Protein AF-A0A7S1XWN9-F1 (afdb_monomer_lite)

Organism: NCBI:txid124430

pLDDT: mean 80.8, std 21.42, range [23.19, 98.5]

InterPro domains:
  IPR001313 Pumilio RNA-binding repeat [PF22493] (2-425)
  IPR011989 Armadillo-like helical [G3DSA:1.25.10.10] (1-283)
  IPR016024 Armadillo-type fold [SSF48371] (1-227)
  IPR040000 Nucleolar protein 9 [PTHR13102] (3-510)

Foldseek 3Di:
DVCVVVLQLDPPSLLVLQQLLCVLQQFHRPDPPPPDVPPPCPDLFDDDDPPPSDPPFAATAGDPPHDPVSVVVLLVVLVVLLVDDLVVNLVLLLRPRSLVSLLSSQNSQLNDPDQDPDNFSHSCVSNVCSNLVNDVVCVVVVNDDLDSSQVSLVVLQLHQSSVVSLLSNLRHGGQVRLVSCCVNHPQPCLCVLCPHPRSVSSLLSSLQSCLVHNALVVLQRSLVNCLQCLQVCCQPVLSNNLSNLSSCLSNVPCLQSSCVSNVCNQQPPHDFLLSNCCSLQAFDDDPPPDDQDVLCVLETHGPDLSSLLSLLSLLQGGPYPRSVRNLCSCQPDPVNLSVLSSLQLYQSSVSRHLLSLCNHPPCNQVSLVSSLVSCVVPLLVLQQHPRSLVSSLSSLLSDDPVSVLSSLVSCLVCLVVLCVHDSSVVSCVSQVSVCCVVPVPVSSVVSVVVSCCVVVVPDPPDDDDDPDDDDDDDDDDDDDDDDDDDDDDDDDDDPPVVVVVVVVVVVVVVVVVVVVVD

Sequence (518 aa):
LPHYLDLMHDWVASHVLRATLCALAGAPPSLPKRRGRNAKHKGQVGGGGAADADKGAGPLTVGAAVSDKRREAFVAILEDFAGMGVRDAQALVVDRHACAVLCVLVRLAAGLEGHNGGGGFGAAQNLVEHLLEWDRSKDAKGEAAEGNHVLVFLGMSGEVEGSHFLQVVLECAGADDFAAIYSACMAGKLAEFAQHKISNYVVQSALRTAAARGTANLAAEMIGELLPYAAAMLERYAGVALELCNLARAHAVQEEALVEALAPAARGDAEGPAAVLDAMLQHEAPEAGAKPRPGSERSLRFRNVMKVQTLGVLLGGFNAGPVEGIIRALLTEPEREELVRKLAFTAVSAKAIVEPLLLRKVDGAFVQERLVAIYEPIFVDMATHPCARHVLEKLFYASSKEQQESIAAALATVLNRISGNRPGRLTVDALKLQLFDKDRSAWRGQVRRHRQKLEGGAAPRGAGSRKRKERDDEGDHAGDLDGIFAGADGAGPKKKKKKDKKDKKDKKKKRQQEADDD

Structure (mmCIF, N/CA/C/O backbone):
data_AF-A0A7S1XWN9-F1
#
_entry.id   AF-A0A7S1XWN9-F1
#
loop_
_atom_site.group_PDB
_atom_site.id
_atom_site.type_symbol
_atom_site.label_atom_id
_atom_site.label_alt_id
_atom_site.label_comp_id
_atom_site.label_asym_id
_atom_site.label_entity_id
_atom_site.label_seq_id
_atom_site.pdbx_PDB_ins_code
_atom_site.Cartn_x
_atom_site.Cartn_y
_atom_site.Cartn_z
_atom_site.occupancy
_atom_site.B_iso_or_equiv
_atom_site.auth_seq_id
_atom_site.auth_comp_id
_atom_site.auth_asym_id
_atom_site.auth_atom_id
_atom_site.pdbx_PDB_model_num
ATOM 1 N N . LEU A 1 1 ? -19.281 -17.262 28.173 1.00 60.38 1 LEU A N 1
ATOM 2 C CA . LEU A 1 1 ? -17.982 -17.819 28.639 1.00 60.38 1 LEU A CA 1
ATOM 3 C C . LEU A 1 1 ? -17.657 -17.125 29.965 1.00 60.38 1 LEU A C 1
ATOM 5 O O . LEU A 1 1 ? -17.245 -15.984 29.916 1.00 60.38 1 LEU A O 1
ATOM 9 N N . PRO A 1 2 ? -17.900 -17.720 31.140 1.00 57.50 2 PRO A N 1
ATOM 10 C CA . PRO A 1 2 ? -17.975 -16.952 32.395 1.00 57.50 2 PRO A CA 1
ATOM 11 C C . PRO A 1 2 ? -16.670 -16.305 32.924 1.00 57.50 2 PRO A C 1
ATOM 13 O O . PRO A 1 2 ? -16.713 -15.699 33.982 1.00 57.50 2 PRO A O 1
ATOM 16 N N . HIS A 1 3 ? -15.535 -16.370 32.210 1.00 76.81 3 HIS A N 1
ATOM 17 C CA . HIS A 1 3 ? -14.239 -15.819 32.661 1.00 76.81 3 HIS A CA 1
ATOM 18 C C . HIS A 1 3 ? -13.370 -15.243 31.527 1.00 76.81 3 HIS A C 1
ATOM 20 O O . HIS A 1 3 ? -12.150 -15.180 31.654 1.00 76.81 3 HIS A O 1
ATOM 26 N N . TYR A 1 4 ? -13.935 -14.886 30.363 1.00 79.31 4 TYR A N 1
ATOM 27 C CA . TYR A 1 4 ? -13.076 -14.458 29.244 1.00 79.31 4 TYR A CA 1
ATOM 28 C C . TYR A 1 4 ? -12.331 -13.144 29.518 1.00 79.31 4 TYR A C 1
ATOM 30 O O . TYR A 1 4 ? -11.260 -12.971 28.949 1.00 79.31 4 TYR A O 1
ATOM 38 N N . LEU A 1 5 ? -12.840 -12.269 30.393 1.00 81.88 5 LEU A N 1
ATOM 39 C CA . LEU A 1 5 ? -12.160 -11.028 30.780 1.00 81.88 5 LEU A CA 1
ATOM 40 C C . LEU A 1 5 ? -10.823 -11.314 31.478 1.00 81.88 5 LEU A C 1
ATOM 42 O O . LEU A 1 5 ? -9.793 -10.798 31.052 1.00 81.88 5 LEU A O 1
ATOM 46 N N . ASP A 1 6 ? -10.801 -12.240 32.439 1.00 85.75 6 ASP A N 1
ATOM 47 C CA . ASP A 1 6 ? -9.563 -12.664 33.110 1.00 85.75 6 ASP A CA 1
ATOM 48 C C . ASP A 1 6 ? -8.567 -13.288 32.117 1.00 85.75 6 ASP A C 1
ATOM 50 O O . ASP A 1 6 ? -7.356 -13.072 32.184 1.00 85.75 6 ASP A O 1
ATOM 54 N N . LEU A 1 7 ? -9.083 -14.040 31.138 1.00 88.00 7 LEU A N 1
ATOM 55 C CA . LEU A 1 7 ? -8.275 -14.694 30.106 1.00 88.00 7 LEU A CA 1
ATOM 56 C C . LEU A 1 7 ? -7.632 -13.710 29.116 1.00 88.00 7 LEU A C 1
ATOM 58 O O . LEU A 1 7 ? -6.654 -14.073 28.459 1.00 88.00 7 LEU A O 1
ATOM 62 N N . MET A 1 8 ? -8.168 -12.497 28.961 1.00 90.56 8 MET A N 1
ATOM 63 C CA . MET A 1 8 ? -7.662 -11.517 27.991 1.00 90.56 8 MET A CA 1
ATOM 64 C C . MET A 1 8 ? -6.345 -10.883 28.405 1.00 90.56 8 MET A C 1
ATOM 66 O O . MET A 1 8 ? -5.524 -10.602 27.533 1.00 90.56 8 MET A O 1
ATOM 70 N N . HIS A 1 9 ? -6.145 -10.683 29.704 1.00 92.00 9 HIS A N 1
ATOM 71 C CA . HIS A 1 9 ? -4.919 -10.098 30.241 1.00 92.00 9 HIS A CA 1
ATOM 72 C C . HIS A 1 9 ? -3.746 -11.086 30.219 1.00 92.00 9 HIS A C 1
ATOM 74 O O . HIS A 1 9 ? -2.582 -10.685 30.196 1.00 92.00 9 HIS A O 1
ATOM 80 N N . ASP A 1 10 ? -4.029 -12.391 30.185 1.00 94.06 10 ASP A N 1
ATOM 81 C CA . ASP A 1 10 ? -2.986 -13.407 30.163 1.00 94.06 10 ASP A CA 1
ATOM 82 C C . ASP A 1 10 ? -2.337 -13.556 28.777 1.00 94.06 10 ASP A C 1
ATOM 84 O O . ASP A 1 10 ? -2.979 -13.640 27.719 1.00 94.06 10 ASP A O 1
ATOM 88 N N . TRP A 1 11 ? -1.010 -13.651 28.778 1.00 92.25 11 TRP A N 1
ATOM 89 C CA . TRP A 1 11 ? -0.217 -13.699 27.557 1.00 92.25 11 TRP A CA 1
ATOM 90 C C . TRP A 1 11 ? -0.432 -14.977 26.734 1.00 92.25 11 TRP A C 1
ATOM 92 O O . TRP A 1 11 ? -0.234 -14.929 25.521 1.00 92.25 11 TRP A O 1
ATOM 102 N N . VAL A 1 12 ? -0.848 -16.100 27.339 1.00 91.81 12 VAL A N 1
ATOM 103 C CA . VAL A 1 12 ? -1.160 -17.365 26.645 1.00 91.81 12 VAL A CA 1
ATOM 104 C C . VAL A 1 12 ? -2.647 -17.460 26.338 1.00 91.81 12 VAL A C 1
ATOM 106 O O . VAL A 1 12 ? -3.033 -17.741 25.199 1.00 91.81 12 VAL A O 1
ATOM 109 N N . ALA A 1 13 ? -3.495 -17.228 27.334 1.00 92.94 13 ALA A N 1
ATOM 110 C CA . ALA A 1 13 ? -4.936 -17.375 27.215 1.00 92.94 13 ALA A CA 1
ATOM 111 C C . ALA A 1 13 ? -5.533 -16.367 26.221 1.00 92.94 13 ALA A C 1
ATOM 113 O O . ALA A 1 13 ? -6.416 -16.750 25.450 1.00 92.94 13 ALA A O 1
ATOM 114 N N . SER A 1 14 ? -4.959 -15.168 26.070 1.00 92.62 14 SER A N 1
ATOM 115 C CA . SER A 1 14 ? -5.340 -14.232 24.999 1.00 92.62 14 SER A CA 1
ATOM 116 C C . SER A 1 14 ? -5.118 -14.795 23.585 1.00 92.62 14 SER A C 1
ATOM 118 O O . SER A 1 14 ? -5.833 -14.438 22.644 1.00 92.62 14 SER A O 1
ATOM 120 N N . HIS A 1 15 ? -4.142 -15.690 23.371 1.00 90.81 15 HIS A N 1
ATOM 121 C CA . HIS A 1 15 ? -3.982 -16.392 22.089 1.00 90.81 15 HIS A CA 1
ATOM 122 C C . HIS A 1 15 ? -5.076 -17.442 21.874 1.00 90.81 15 HIS A C 1
ATOM 124 O O . HIS A 1 15 ? -5.607 -17.546 20.764 1.00 90.81 15 HIS A O 1
ATOM 130 N N . VAL A 1 16 ? -5.424 -18.196 22.921 1.00 91.88 16 VAL A N 1
ATOM 131 C CA . VAL A 1 16 ? -6.506 -19.191 22.877 1.00 91.88 16 VAL A CA 1
ATOM 132 C C . VAL A 1 16 ? -7.841 -18.501 22.607 1.00 91.88 16 VAL A C 1
ATOM 134 O O . VAL A 1 16 ? -8.600 -18.947 21.745 1.00 91.88 16 VAL A O 1
ATOM 137 N N . LEU A 1 17 ? -8.090 -17.366 23.262 1.00 92.25 17 LEU A N 1
ATOM 138 C CA . LEU A 1 17 ? -9.308 -16.587 23.091 1.00 92.25 17 LEU A CA 1
ATOM 139 C C . LEU A 1 17 ? -9.429 -16.034 21.667 1.00 92.25 17 LEU A C 1
ATOM 141 O O . LEU A 1 17 ? -10.458 -16.240 21.033 1.00 92.25 17 LEU A O 1
ATOM 145 N N . ARG A 1 18 ? -8.365 -15.451 21.095 1.00 91.69 18 ARG A N 1
ATOM 146 C CA . ARG A 1 18 ? -8.364 -15.020 19.680 1.00 91.69 18 ARG A CA 1
ATOM 147 C C . ARG A 1 18 ? -8.672 -16.161 18.712 1.00 91.69 18 ARG A C 1
ATOM 149 O O . ARG A 1 18 ? -9.473 -15.988 17.799 1.00 91.69 18 ARG A O 1
ATOM 156 N N . ALA A 1 19 ? -8.070 -17.334 18.916 1.00 90.75 19 ALA A N 1
ATOM 157 C CA . ALA A 1 19 ? -8.360 -18.508 18.094 1.00 90.75 19 ALA A CA 1
ATOM 158 C C . ALA A 1 19 ? -9.813 -18.983 18.261 1.00 90.75 19 ALA A C 1
ATOM 160 O O . ALA A 1 19 ? -10.447 -19.379 17.283 1.00 90.75 19 ALA A O 1
ATOM 161 N N . THR A 1 20 ? -10.343 -18.900 19.482 1.00 91.25 20 THR A N 1
ATOM 162 C CA . THR A 1 20 ? -11.733 -19.247 19.801 1.00 91.25 20 THR A CA 1
ATOM 163 C C . THR A 1 20 ? -12.701 -18.296 19.112 1.00 91.25 20 THR A C 1
ATOM 165 O O . THR A 1 20 ? -13.622 -18.765 18.453 1.00 91.25 20 THR A O 1
ATOM 168 N N . LEU A 1 21 ? -12.454 -16.984 19.164 1.00 90.75 21 LEU A N 1
ATOM 169 C CA . LEU A 1 21 ? -13.252 -15.980 18.458 1.00 90.75 21 LEU A CA 1
ATOM 170 C C . LEU A 1 21 ? -13.265 -16.235 16.946 1.00 90.75 21 LEU A C 1
ATOM 172 O O . LEU A 1 21 ? -14.338 -16.269 16.349 1.00 90.75 21 LEU A O 1
ATOM 176 N N . CYS A 1 22 ? -12.106 -16.511 16.331 1.00 89.94 22 CYS A N 1
ATOM 177 C CA . CYS A 1 22 ? -12.059 -16.885 14.915 1.00 89.94 22 CYS A CA 1
ATOM 178 C C . CYS A 1 22 ? -12.893 -18.143 14.630 1.00 89.94 22 CYS A C 1
ATOM 180 O O . CYS A 1 22 ? -13.646 -18.167 13.662 1.00 89.94 22 CYS A O 1
ATOM 182 N N . ALA A 1 23 ? -12.796 -19.175 15.473 1.00 89.06 23 ALA A N 1
ATOM 183 C CA . ALA A 1 23 ? -13.554 -20.411 15.299 1.00 89.06 23 ALA A CA 1
ATOM 184 C C . ALA A 1 23 ? -15.072 -20.209 15.465 1.00 89.06 23 ALA A C 1
ATOM 186 O O . ALA A 1 23 ? -15.849 -20.816 14.723 1.00 89.06 23 ALA A O 1
ATOM 187 N N . LEU A 1 24 ? -15.491 -19.354 16.404 1.00 89.31 24 LEU A N 1
ATOM 188 C CA . LEU A 1 24 ? -16.893 -18.979 16.605 1.00 89.31 24 LEU A CA 1
ATOM 189 C C . LEU A 1 24 ? -17.440 -18.196 15.411 1.00 89.31 24 LEU A C 1
ATOM 191 O O . LEU A 1 24 ? -18.549 -18.471 14.971 1.00 89.31 24 LEU A O 1
ATOM 195 N N . ALA A 1 25 ? -16.640 -17.298 14.838 1.00 85.50 25 ALA A N 1
ATOM 196 C CA . ALA A 1 25 ? -16.983 -16.545 13.636 1.00 85.50 25 ALA A CA 1
ATOM 197 C C . ALA A 1 25 ? -16.702 -17.313 12.326 1.00 85.50 25 ALA A C 1
ATOM 199 O O . ALA A 1 25 ? -16.856 -16.762 11.246 1.00 85.50 25 ALA A O 1
ATOM 200 N N . GLY A 1 26 ? -16.240 -18.570 12.366 1.00 85.44 26 GLY A N 1
ATOM 201 C CA . GLY A 1 26 ? -15.894 -19.336 11.156 1.00 85.44 26 GLY A CA 1
ATOM 202 C C . GLY A 1 26 ? -14.796 -18.734 10.290 1.00 85.44 26 GLY A C 1
ATOM 203 O O . GLY A 1 26 ? -14.713 -19.050 9.102 1.00 85.44 26 GLY A O 1
ATOM 204 N N . ALA A 1 27 ? -13.976 -17.862 10.860 1.00 84.12 27 ALA A N 1
ATOM 205 C CA . ALA A 1 27 ? -12.805 -17.318 10.209 1.00 84.12 27 ALA A CA 1
ATOM 206 C C . ALA A 1 27 ? -11.616 -18.273 10.409 1.00 84.12 27 ALA A C 1
ATOM 208 O O . ALA A 1 27 ? -11.487 -18.910 11.464 1.00 84.12 27 ALA A O 1
ATOM 209 N N . PRO A 1 28 ? -10.699 -18.381 9.432 1.00 79.75 28 PRO A N 1
ATOM 210 C CA . PRO A 1 28 ? -9.439 -19.067 9.669 1.00 79.75 28 PRO A CA 1
ATOM 211 C C . PRO A 1 28 ? -8.713 -18.379 10.838 1.00 79.75 28 PRO A C 1
ATOM 213 O O . PRO A 1 28 ? -8.714 -17.147 10.906 1.00 79.75 28 PRO A O 1
ATOM 216 N N . PRO A 1 29 ? -8.083 -19.133 11.759 1.00 70.50 29 PRO A N 1
ATOM 217 C CA . PRO A 1 29 ? -7.393 -18.528 12.887 1.00 70.50 29 PRO A CA 1
ATOM 218 C C . PRO A 1 29 ? -6.355 -17.538 12.366 1.00 70.50 29 PRO A C 1
ATOM 220 O O . PRO A 1 29 ? -5.532 -17.887 11.511 1.00 70.50 29 PRO A O 1
ATOM 223 N N . SER A 1 30 ? -6.385 -16.310 12.890 1.00 62.25 30 SER A N 1
ATOM 224 C CA . SER A 1 30 ? -5.380 -15.290 12.606 1.00 62.25 30 SER A CA 1
ATOM 225 C C . SER A 1 30 ? -4.062 -15.702 13.265 1.00 62.25 30 SER A C 1
ATOM 227 O O . SER A 1 30 ? -3.652 -15.170 14.297 1.00 62.25 30 SER A O 1
ATOM 229 N N . LEU A 1 31 ? -3.397 -16.715 12.716 1.00 52.16 31 LEU A N 1
ATOM 230 C CA . LEU A 1 31 ? -2.053 -17.054 13.137 1.00 52.16 31 LEU A CA 1
ATOM 231 C C . LEU A 1 31 ? -1.188 -15.853 12.760 1.00 52.16 31 LEU A C 1
ATOM 233 O O . LEU A 1 31 ? -1.111 -15.532 11.566 1.00 52.16 31 LEU A O 1
ATOM 237 N N . PRO A 1 32 ? -0.539 -15.172 13.727 1.00 45.66 32 PRO A N 1
ATOM 238 C CA . PRO A 1 32 ? 0.455 -14.178 13.374 1.00 45.66 32 PRO A CA 1
ATOM 239 C C . PRO A 1 32 ? 1.413 -14.873 12.416 1.00 45.66 32 PRO A C 1
ATOM 241 O O . PRO A 1 32 ? 1.924 -15.953 12.736 1.00 45.66 32 PRO A O 1
ATOM 244 N N . LYS A 1 33 ? 1.584 -14.315 11.204 1.00 43.06 33 LYS A N 1
ATOM 245 C CA . LYS A 1 33 ? 2.548 -14.828 10.221 1.00 43.06 33 LYS A CA 1
ATOM 246 C C . LYS A 1 33 ? 3.813 -15.100 11.012 1.00 43.06 33 LYS A C 1
ATOM 248 O O . LYS A 1 33 ? 4.372 -14.140 11.536 1.00 43.06 33 LYS A O 1
ATOM 253 N N . ARG A 1 34 ? 4.207 -16.375 11.169 1.00 34.69 34 ARG A N 1
ATOM 254 C CA . ARG A 1 34 ? 5.414 -16.751 11.912 1.00 34.69 34 ARG A CA 1
ATOM 255 C C . ARG A 1 34 ? 6.542 -15.885 11.361 1.00 34.69 34 ARG A C 1
ATOM 257 O O . ARG A 1 34 ? 7.078 -16.172 10.289 1.00 34.69 34 ARG A O 1
ATOM 264 N N . ARG A 1 35 ? 6.881 -14.809 12.075 1.00 35.66 35 ARG A N 1
ATOM 265 C CA . ARG A 1 35 ? 8.113 -14.058 11.888 1.00 35.66 35 ARG A CA 1
ATOM 266 C C . ARG A 1 35 ? 9.176 -15.007 12.409 1.00 35.66 35 ARG A C 1
ATOM 268 O O . ARG A 1 35 ? 9.560 -14.959 13.570 1.00 35.66 35 ARG A O 1
ATOM 275 N N . GLY A 1 36 ? 9.563 -15.979 11.584 1.00 31.23 36 GLY A N 1
ATOM 276 C CA . GLY A 1 36 ? 10.760 -16.751 11.867 1.00 31.23 36 GLY A CA 1
ATOM 277 C C . GLY A 1 36 ? 11.896 -15.755 12.082 1.00 31.23 36 GLY A C 1
ATOM 278 O O . GLY A 1 36 ? 11.921 -14.723 11.415 1.00 31.23 36 GLY A O 1
ATOM 279 N N . ARG A 1 37 ? 12.844 -16.057 12.972 1.00 36.47 37 ARG A N 1
ATOM 280 C CA . ARG A 1 37 ? 14.042 -15.225 13.206 1.00 36.47 37 ARG A CA 1
ATOM 281 C C . ARG A 1 37 ? 14.809 -14.849 11.918 1.00 36.47 37 ARG A C 1
ATOM 283 O O . ARG A 1 37 ? 15.593 -13.917 11.945 1.00 36.47 37 ARG A O 1
ATOM 290 N N . ASN A 1 38 ? 14.522 -15.514 10.789 1.00 36.03 38 ASN A N 1
ATOM 291 C CA . ASN A 1 38 ? 15.068 -15.247 9.452 1.00 36.03 38 ASN A CA 1
ATOM 292 C C . ASN A 1 38 ? 14.012 -14.870 8.386 1.00 36.03 38 ASN A C 1
ATOM 294 O O . ASN A 1 38 ? 14.308 -14.868 7.187 1.00 36.03 38 ASN A O 1
ATOM 298 N N . ALA A 1 39 ? 12.765 -14.597 8.774 1.00 34.75 39 ALA A N 1
ATOM 299 C CA . ALA A 1 39 ? 11.719 -14.178 7.851 1.00 34.75 39 ALA A CA 1
ATOM 300 C C . ALA A 1 39 ? 11.968 -12.716 7.469 1.00 34.75 39 ALA A C 1
ATOM 302 O O . ALA A 1 39 ? 11.509 -11.798 8.145 1.00 34.75 39 ALA A O 1
ATOM 303 N N . LYS A 1 40 ? 12.731 -12.527 6.383 1.00 37.81 40 LYS A N 1
ATOM 304 C CA . LYS A 1 40 ? 12.902 -11.248 5.681 1.00 37.81 40 LYS A CA 1
ATOM 305 C C . LYS A 1 40 ? 11.570 -10.506 5.678 1.00 37.81 40 LYS A C 1
ATOM 307 O O . LYS A 1 40 ? 10.565 -11.124 5.324 1.00 37.81 40 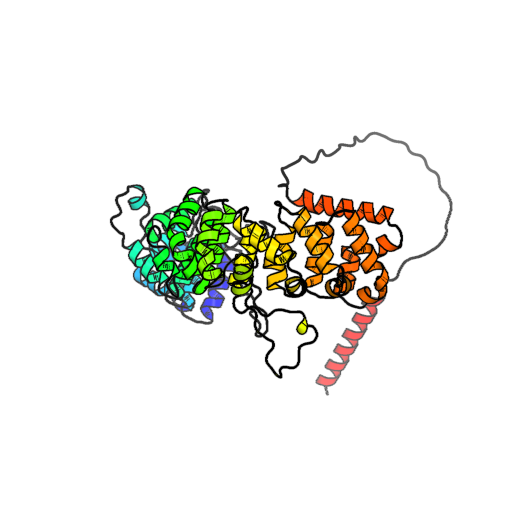LYS A O 1
ATOM 312 N N . HIS A 1 41 ? 11.584 -9.229 6.067 1.00 36.16 41 HIS A N 1
ATOM 313 C CA . HIS A 1 41 ? 10.451 -8.310 5.990 1.00 36.16 41 HIS A CA 1
ATOM 314 C C . HIS A 1 41 ? 9.718 -8.516 4.663 1.00 36.16 41 HIS A C 1
ATOM 316 O O . HIS A 1 41 ? 10.115 -7.986 3.626 1.00 36.16 41 HIS A O 1
ATOM 322 N N . LYS A 1 42 ? 8.660 -9.335 4.668 1.00 35.47 42 LYS A N 1
ATOM 323 C CA . LYS A 1 42 ? 7.754 -9.451 3.534 1.00 35.47 42 LYS A CA 1
ATOM 324 C C . LYS A 1 42 ? 6.866 -8.229 3.658 1.00 35.47 42 LYS A C 1
ATOM 326 O O . LYS A 1 42 ? 5.778 -8.305 4.224 1.00 35.47 42 LYS A O 1
ATOM 331 N N . GLY A 1 43 ? 7.445 -7.098 3.253 1.00 33.47 43 GLY A N 1
ATOM 332 C CA . GLY A 1 43 ? 6.767 -5.828 3.147 1.00 33.47 43 GLY A CA 1
ATOM 333 C C . GLY A 1 43 ? 5.466 -6.050 2.401 1.00 33.47 43 GLY A C 1
ATOM 334 O O . GLY A 1 43 ? 5.388 -6.833 1.450 1.00 33.47 43 GLY A O 1
ATOM 335 N N . GLN A 1 44 ? 4.435 -5.405 2.908 1.00 35.84 44 GLN A N 1
ATOM 336 C CA . GLN A 1 44 ? 3.238 -5.085 2.169 1.00 35.84 44 GLN A CA 1
ATOM 337 C C . GLN A 1 44 ? 3.716 -4.307 0.940 1.00 35.84 44 GLN A C 1
ATOM 339 O O . GLN A 1 44 ? 4.091 -3.146 1.031 1.00 35.84 44 GLN A O 1
ATOM 344 N N . VAL A 1 45 ? 3.902 -5.009 -0.177 1.00 34.56 45 VAL A N 1
ATOM 345 C CA . VAL A 1 45 ? 4.340 -4.379 -1.417 1.00 34.56 45 VAL A CA 1
ATOM 346 C C . VAL A 1 45 ? 3.125 -4.325 -2.320 1.00 34.56 45 VAL A C 1
ATOM 348 O O . VAL A 1 45 ? 2.680 -5.363 -2.823 1.00 34.56 45 VAL A O 1
ATOM 351 N N . GLY A 1 46 ? 2.595 -3.114 -2.472 1.00 31.02 46 GLY A N 1
ATOM 352 C CA . GLY A 1 46 ? 1.584 -2.775 -3.460 1.00 31.02 46 GLY A CA 1
ATOM 353 C C . GLY A 1 46 ? 2.052 -3.130 -4.870 1.00 31.02 46 GLY A C 1
ATOM 354 O O . GLY A 1 46 ? 3.248 -3.142 -5.165 1.00 31.02 46 GLY A O 1
ATOM 355 N N . GLY A 1 47 ? 1.097 -3.497 -5.716 1.00 25.84 47 GLY A N 1
ATOM 356 C CA . GLY A 1 47 ? 1.326 -3.743 -7.134 1.00 25.84 47 GLY A CA 1
ATOM 357 C C . GLY A 1 47 ? 0.366 -4.774 -7.714 1.00 25.84 47 GLY A C 1
ATOM 358 O O . GLY A 1 47 ? 0.627 -5.969 -7.612 1.00 25.84 47 GLY A O 1
ATOM 359 N N . GLY A 1 48 ? -0.694 -4.273 -8.358 1.00 25.55 48 GLY A N 1
ATOM 360 C CA . GLY A 1 48 ? -1.343 -4.902 -9.512 1.00 25.55 48 GLY A CA 1
ATOM 361 C C . GLY A 1 48 ? -2.210 -6.125 -9.234 1.00 25.55 48 GLY A C 1
ATOM 362 O O . GLY A 1 48 ? -1.795 -7.252 -9.481 1.00 25.55 48 GLY A O 1
ATOM 363 N N . GLY A 1 49 ? -3.439 -5.874 -8.793 1.00 23.19 49 GLY A N 1
ATOM 364 C CA . GLY A 1 49 ? -4.501 -6.861 -8.646 1.00 23.19 49 GLY A CA 1
ATOM 365 C C . GLY A 1 49 ? -5.302 -6.545 -7.396 1.00 23.19 49 GLY A C 1
ATOM 366 O O . GLY A 1 49 ? -4.846 -6.833 -6.292 1.00 23.19 49 GLY A O 1
ATOM 367 N N . ALA A 1 50 ? -6.499 -5.985 -7.566 1.00 27.45 50 ALA A N 1
ATOM 368 C CA . ALA A 1 50 ? -7.453 -5.677 -6.494 1.00 27.45 50 ALA A CA 1
ATOM 369 C C . ALA A 1 50 ? -7.904 -6.910 -5.665 1.00 27.45 50 ALA A C 1
ATOM 371 O O . ALA A 1 50 ? -8.836 -6.815 -4.883 1.00 27.45 50 ALA A O 1
ATOM 372 N N . ALA A 1 51 ? -7.257 -8.070 -5.824 1.00 25.80 51 ALA A N 1
ATOM 373 C CA . ALA A 1 51 ? -7.657 -9.345 -5.242 1.00 25.80 51 ALA A CA 1
ATOM 374 C C . ALA A 1 51 ? -6.621 -9.987 -4.292 1.00 25.80 51 ALA A C 1
ATOM 376 O O . ALA A 1 51 ? -6.942 -10.997 -3.677 1.00 25.80 51 ALA A O 1
ATOM 377 N N . ASP A 1 52 ? -5.397 -9.454 -4.138 1.00 23.88 52 ASP A N 1
ATOM 378 C CA . ASP A 1 52 ? -4.362 -10.120 -3.306 1.00 23.88 52 ASP A CA 1
ATOM 379 C C . ASP A 1 52 ? -3.583 -9.190 -2.350 1.00 23.88 52 ASP A C 1
ATOM 381 O O . ASP A 1 52 ? -2.637 -9.624 -1.683 1.00 23.88 52 ASP A O 1
ATOM 385 N N . ALA A 1 53 ? -3.985 -7.920 -2.232 1.00 25.25 53 ALA A N 1
ATOM 386 C CA . ALA A 1 53 ? -3.342 -6.943 -1.346 1.00 25.25 53 ALA A CA 1
ATOM 387 C C . ALA A 1 53 ? -3.746 -7.068 0.141 1.00 25.25 53 ALA A C 1
ATOM 389 O O . ALA A 1 53 ? -3.086 -6.479 0.996 1.00 25.25 53 ALA A O 1
ATOM 390 N N . ASP A 1 54 ? -4.757 -7.876 0.470 1.00 35.66 54 ASP A N 1
ATOM 391 C CA . ASP A 1 54 ? -5.603 -7.603 1.638 1.00 35.66 54 ASP A CA 1
ATOM 392 C C . ASP A 1 54 ? -5.775 -8.782 2.613 1.00 35.66 54 ASP A C 1
ATOM 394 O O . ASP A 1 54 ? -6.871 -9.153 3.007 1.00 35.66 54 ASP A O 1
ATOM 398 N N . LYS A 1 55 ? -4.685 -9.458 3.000 1.00 36.44 55 LYS A N 1
ATOM 399 C CA . LYS A 1 55 ? -4.768 -10.580 3.971 1.00 36.44 55 LYS A CA 1
ATOM 400 C C . LYS A 1 55 ? -4.396 -10.190 5.402 1.00 36.44 55 LYS A C 1
ATOM 402 O O . LYS A 1 55 ? -3.846 -11.016 6.129 1.00 36.44 55 LYS A O 1
ATOM 407 N N . GLY A 1 56 ? -4.615 -8.937 5.796 1.00 44.88 56 GLY A N 1
ATOM 408 C CA . GLY A 1 56 ? -4.339 -8.508 7.172 1.00 44.88 56 GLY A CA 1
ATOM 409 C C . GLY A 1 56 ? -4.673 -7.063 7.533 1.00 44.88 56 GLY A C 1
ATOM 410 O O . GLY A 1 56 ? -4.516 -6.731 8.704 1.00 44.88 56 GLY A O 1
ATOM 411 N N . ALA A 1 57 ? -5.105 -6.242 6.575 1.00 58.50 57 ALA A N 1
ATOM 412 C CA . ALA A 1 57 ? -5.733 -4.955 6.835 1.00 58.50 57 ALA A CA 1
ATOM 413 C C . ALA A 1 57 ? -7.239 -5.140 6.599 1.00 58.50 57 ALA A C 1
ATOM 415 O O . ALA A 1 57 ? -7.617 -5.840 5.668 1.00 58.50 57 ALA A O 1
ATOM 416 N N . GLY A 1 58 ? -8.086 -4.605 7.471 1.00 71.88 58 GLY A N 1
ATOM 417 C CA . GLY A 1 58 ? -9.542 -4.648 7.292 1.00 71.88 58 GLY A CA 1
ATOM 418 C C . GLY A 1 58 ? -10.270 -5.881 7.850 1.00 71.88 58 GLY A C 1
ATOM 419 O O . GLY A 1 58 ? -9.687 -6.662 8.618 1.00 71.88 58 GLY A O 1
ATOM 420 N N . PRO A 1 59 ? -11.571 -6.018 7.525 1.00 76.31 59 PRO A N 1
ATOM 421 C CA . PRO A 1 59 ? -12.437 -7.057 8.072 1.00 76.31 59 PRO A CA 1
ATOM 422 C C . PRO A 1 59 ? -11.944 -8.466 7.739 1.00 76.31 59 PRO A C 1
ATOM 424 O O . PRO A 1 59 ? -11.466 -8.746 6.639 1.00 76.31 59 PRO A O 1
ATOM 427 N N . LEU A 1 60 ? -12.079 -9.390 8.689 1.00 79.69 60 LEU A N 1
ATOM 428 C CA . LEU A 1 60 ? -11.749 -10.792 8.448 1.00 79.69 60 LEU A CA 1
ATOM 429 C C . LEU A 1 60 ? -12.910 -11.483 7.737 1.00 79.69 60 LEU A C 1
ATOM 431 O O . LEU A 1 60 ? -14.054 -11.379 8.163 1.00 79.69 60 LEU A O 1
ATOM 435 N N . THR A 1 61 ? -12.608 -12.247 6.685 1.00 74.31 61 THR A N 1
ATOM 436 C CA . THR A 1 61 ? -13.624 -13.040 5.989 1.00 74.31 61 THR A CA 1
ATOM 437 C C . THR A 1 61 ? -14.205 -14.094 6.930 1.00 74.31 61 THR A C 1
ATOM 439 O O . THR A 1 61 ? -13.516 -15.036 7.335 1.00 74.31 61 THR A O 1
ATOM 442 N N . VAL A 1 62 ? -15.484 -13.934 7.252 1.00 73.00 62 VAL A N 1
ATOM 443 C CA . VAL A 1 62 ? -16.278 -14.868 8.048 1.00 73.00 62 VAL A CA 1
ATOM 444 C C . VAL A 1 62 ? -16.887 -15.908 7.107 1.00 73.00 62 VAL A C 1
ATOM 446 O O . VAL A 1 62 ? -17.496 -15.576 6.092 1.00 73.00 62 VAL A O 1
ATOM 449 N N . GLY A 1 63 ? -16.697 -17.193 7.406 1.00 65.31 63 GLY A N 1
ATOM 450 C CA . GLY A 1 63 ? -17.267 -18.270 6.601 1.00 65.31 63 GLY A CA 1
ATOM 451 C C . GLY A 1 63 ? -18.784 -18.390 6.779 1.00 65.31 63 GLY A C 1
ATOM 452 O O . GLY A 1 63 ? -19.274 -18.464 7.902 1.00 65.31 63 GLY A O 1
ATOM 453 N N . ALA A 1 64 ? -19.528 -18.532 5.678 1.00 60.19 64 ALA A N 1
ATOM 454 C CA . ALA A 1 64 ? -20.977 -18.784 5.702 1.00 60.19 64 ALA A CA 1
ATOM 455 C C . ALA A 1 64 ? -21.375 -20.131 6.358 1.00 60.19 64 ALA A C 1
ATOM 457 O O . ALA A 1 64 ? -22.536 -20.344 6.680 1.00 60.19 64 ALA A O 1
ATOM 458 N N . ALA A 1 65 ? -20.423 -21.047 6.576 1.00 64.94 65 ALA A N 1
ATOM 459 C CA . ALA A 1 65 ? -20.660 -22.422 7.034 1.00 64.94 65 ALA A CA 1
ATOM 460 C C . ALA A 1 65 ? -20.620 -22.610 8.568 1.00 64.94 65 ALA A C 1
ATOM 462 O O . ALA A 1 65 ? -20.241 -23.676 9.058 1.00 64.94 65 ALA A O 1
ATOM 463 N N . VAL A 1 66 ? -20.956 -21.579 9.343 1.00 74.56 66 VAL A N 1
ATOM 464 C CA . VAL A 1 66 ? -20.976 -21.642 10.812 1.00 74.56 66 VAL A CA 1
ATOM 465 C C . VAL A 1 66 ? -22.398 -21.884 11.297 1.00 74.56 66 VAL A C 1
ATOM 467 O O . VAL A 1 66 ? -23.316 -21.212 10.848 1.00 74.56 66 VAL A O 1
ATOM 470 N N . SER A 1 67 ? -22.581 -22.811 12.241 1.00 81.44 67 SER A N 1
ATOM 471 C CA . SER A 1 67 ? -23.874 -23.026 12.905 1.00 81.44 67 SER A CA 1
ATOM 472 C C . SER A 1 67 ? -24.361 -21.761 13.619 1.00 81.44 67 SER A C 1
ATOM 474 O O . SER A 1 67 ? -23.563 -21.151 14.335 1.00 81.44 67 SER A O 1
ATOM 476 N N . ASP A 1 68 ? -25.660 -21.468 13.563 1.00 82.62 68 ASP A N 1
ATOM 477 C CA . ASP A 1 68 ? -26.276 -20.291 14.201 1.00 82.62 68 ASP A CA 1
ATOM 478 C C . ASP A 1 68 ? -25.875 -20.128 15.673 1.00 82.62 68 ASP A C 1
ATOM 480 O O . ASP A 1 68 ? -25.399 -19.069 16.065 1.00 82.62 68 ASP A O 1
ATOM 484 N N . LYS A 1 69 ? -25.856 -21.220 16.450 1.00 87.38 69 LYS A N 1
ATOM 485 C CA . LYS A 1 69 ? -25.424 -21.219 17.864 1.00 87.38 69 LYS A CA 1
ATOM 486 C C . LYS A 1 69 ? -24.033 -20.626 18.119 1.00 87.38 69 LYS A C 1
ATOM 488 O O . LYS A 1 69 ? -23.778 -20.052 19.172 1.00 87.38 69 LYS A O 1
ATOM 493 N N . ARG A 1 70 ? -23.086 -20.814 17.193 1.00 87.06 70 ARG A N 1
ATOM 494 C CA . ARG A 1 70 ? -21.725 -20.256 17.327 1.00 87.06 70 ARG A CA 1
ATOM 495 C C . ARG A 1 70 ? -21.705 -18.769 16.998 1.00 87.06 70 ARG A C 1
ATOM 497 O O . ARG A 1 70 ? -20.972 -18.029 17.645 1.00 87.06 70 ARG A O 1
ATOM 504 N N . ARG A 1 71 ? -22.518 -18.351 16.024 1.00 83.75 71 ARG A N 1
ATOM 505 C CA . ARG A 1 71 ? -22.712 -16.942 15.681 1.00 83.75 71 ARG A CA 1
ATOM 506 C C . ARG A 1 71 ? -23.388 -16.204 16.836 1.00 83.75 71 ARG A C 1
ATOM 508 O O . ARG A 1 71 ? -22.871 -15.180 17.254 1.00 83.75 71 ARG A O 1
ATOM 515 N N . GLU A 1 72 ? -24.451 -16.768 17.403 1.00 87.25 72 GLU A N 1
ATOM 516 C CA . GLU A 1 72 ? -25.118 -16.255 18.609 1.00 87.25 72 GLU A CA 1
ATOM 517 C C . GLU A 1 72 ? -24.134 -16.112 19.774 1.00 87.25 72 GLU A C 1
ATOM 519 O O . GLU A 1 72 ? -24.059 -15.057 20.390 1.00 87.25 72 GLU A O 1
ATOM 524 N N . ALA A 1 73 ? -23.303 -17.130 20.032 1.00 89.69 73 ALA A N 1
ATOM 525 C CA . ALA A 1 73 ? -22.287 -17.051 21.080 1.00 89.69 73 ALA A CA 1
ATOM 526 C C . ALA A 1 73 ? -21.237 -15.954 20.823 1.00 89.69 73 ALA A C 1
ATOM 528 O O . ALA A 1 73 ? -20.751 -15.345 21.771 1.00 89.69 73 ALA A O 1
ATOM 529 N N . PHE A 1 74 ? -20.865 -15.705 19.564 1.00 89.44 74 PHE A N 1
ATOM 530 C CA . PHE A 1 74 ? -19.959 -14.613 19.206 1.00 89.44 74 PHE A CA 1
ATOM 531 C C . PHE A 1 74 ? -20.610 -13.237 19.406 1.00 89.44 74 PHE A C 1
ATOM 533 O O . PHE A 1 74 ? -19.974 -12.346 19.961 1.00 89.44 74 PHE A O 1
ATOM 540 N N . VAL A 1 75 ? -21.871 -13.078 18.994 1.00 87.50 75 VAL A N 1
ATOM 541 C CA . VAL A 1 75 ? -22.636 -11.835 19.184 1.00 87.50 75 VAL A CA 1
ATOM 542 C C . VAL A 1 75 ? -22.859 -11.552 20.668 1.00 87.50 75 VAL A C 1
ATOM 544 O O . VAL A 1 75 ? -22.608 -10.436 21.097 1.00 87.50 75 VAL A O 1
ATOM 547 N N . ALA A 1 76 ? -23.186 -12.561 21.477 1.00 89.06 76 ALA A N 1
ATOM 548 C CA . ALA A 1 76 ? -23.311 -12.394 22.925 1.00 89.06 76 ALA A CA 1
ATOM 549 C C . ALA A 1 76 ? -22.007 -11.881 23.565 1.00 89.06 76 ALA A C 1
ATOM 551 O O . ALA A 1 76 ? -22.035 -11.009 24.422 1.00 89.06 76 ALA A O 1
ATOM 552 N N . ILE A 1 77 ? -20.845 -12.367 23.109 1.00 90.00 77 ILE A N 1
ATOM 553 C CA . ILE A 1 77 ? -19.551 -11.848 23.576 1.00 90.00 77 ILE A CA 1
ATOM 554 C C . ILE A 1 77 ? -19.379 -10.374 23.178 1.00 90.00 77 ILE A C 1
ATOM 556 O O . ILE A 1 77 ? -18.909 -9.587 23.991 1.00 90.00 77 ILE A O 1
ATOM 560 N N . LEU A 1 78 ? -19.742 -9.987 21.949 1.00 88.94 78 LEU A N 1
ATOM 561 C CA . LEU A 1 78 ? -19.698 -8.584 21.515 1.00 88.94 78 LEU A CA 1
ATOM 562 C C . LEU A 1 78 ? -20.588 -7.685 22.379 1.00 88.94 78 LEU A C 1
ATOM 564 O O . LEU A 1 78 ? -20.152 -6.608 22.780 1.00 88.94 78 LEU A O 1
ATOM 568 N N . GLU A 1 79 ? -21.815 -8.127 22.648 1.00 88.81 79 GLU A N 1
ATOM 569 C CA . GLU A 1 79 ? -22.785 -7.400 23.467 1.00 88.81 79 GLU A CA 1
ATOM 570 C C . GLU A 1 79 ? -22.300 -7.248 24.907 1.00 88.81 79 GLU A C 1
ATOM 572 O O . GLU A 1 79 ? -22.389 -6.152 25.454 1.00 88.81 79 GLU A O 1
ATOM 577 N N . ASP A 1 80 ? -21.702 -8.290 25.491 1.00 89.88 80 ASP A N 1
ATOM 578 C CA . ASP A 1 80 ? -21.110 -8.190 26.824 1.00 89.88 80 ASP A CA 1
ATOM 579 C C . ASP A 1 80 ? -19.998 -7.120 26.879 1.00 89.88 80 ASP A C 1
ATOM 581 O O . ASP A 1 80 ? -19.922 -6.357 27.843 1.00 89.88 80 ASP A O 1
ATOM 585 N N . PHE A 1 81 ? -19.141 -7.027 25.849 1.00 87.38 81 PHE A N 1
ATOM 586 C CA . PHE A 1 81 ? -18.114 -5.976 25.784 1.00 87.38 81 PHE A CA 1
ATOM 587 C C . PHE A 1 81 ? -18.717 -4.584 25.607 1.00 87.38 81 PHE A C 1
ATOM 589 O O . PHE A 1 81 ? -18.224 -3.633 26.206 1.00 87.38 81 PHE A O 1
ATOM 596 N N . ALA A 1 82 ? -19.764 -4.454 24.793 1.00 87.19 82 ALA A N 1
ATOM 597 C CA . ALA A 1 82 ? -20.456 -3.183 24.603 1.00 87.19 82 ALA A CA 1
ATOM 598 C C . ALA A 1 82 ? -21.259 -2.755 25.850 1.00 87.19 82 ALA A C 1
ATOM 600 O O . ALA A 1 82 ? -21.517 -1.568 26.029 1.00 87.19 82 ALA A O 1
ATOM 601 N N . GLY A 1 83 ? -21.648 -3.705 26.709 1.00 88.19 83 GLY A N 1
ATOM 602 C CA . GLY A 1 83 ? -22.338 -3.466 27.981 1.00 88.19 83 GLY A CA 1
ATOM 603 C C . GLY A 1 83 ? -21.415 -3.206 29.178 1.00 88.19 83 GLY A C 1
ATOM 604 O O . GLY A 1 83 ? -21.902 -2.957 30.281 1.00 88.19 83 GLY A O 1
ATOM 605 N N . MET A 1 84 ? -20.097 -3.274 28.984 1.00 90.88 84 MET A N 1
ATOM 606 C CA . MET A 1 84 ? -19.091 -2.984 30.004 1.00 90.88 84 MET A CA 1
ATOM 607 C C . MET A 1 84 ? -19.150 -1.517 30.464 1.00 90.88 84 MET A C 1
ATOM 609 O O . MET A 1 84 ? -19.654 -0.642 29.766 1.00 90.88 84 MET A O 1
ATOM 613 N N . GLY A 1 85 ? -18.615 -1.209 31.650 1.00 93.19 85 GLY A N 1
ATOM 614 C CA . GLY A 1 85 ? -18.349 0.181 32.017 1.00 93.19 85 GLY A CA 1
ATOM 615 C C . GLY A 1 85 ? -17.300 0.786 31.079 1.00 93.19 85 GLY A C 1
ATOM 616 O O . GLY A 1 85 ? -16.234 0.205 30.896 1.00 93.19 85 GLY A O 1
ATOM 617 N N . VAL A 1 86 ? -17.557 1.971 30.519 1.00 92.50 86 VAL A N 1
ATOM 618 C CA . VAL A 1 86 ? -16.692 2.545 29.469 1.00 92.50 86 VAL A CA 1
ATOM 619 C C . VAL A 1 86 ? -15.222 2.664 29.869 1.00 92.50 86 VAL A C 1
ATOM 621 O O . VAL A 1 86 ? -14.335 2.372 29.074 1.00 92.50 86 VAL A O 1
ATOM 624 N N . ARG A 1 87 ? -14.948 2.999 31.133 1.00 92.44 87 ARG A N 1
ATOM 625 C CA . ARG A 1 87 ? -13.579 3.087 31.657 1.00 92.44 87 ARG A CA 1
ATOM 626 C C . ARG A 1 87 ? -12.883 1.732 31.705 1.00 92.44 87 ARG A C 1
ATOM 628 O O . ARG A 1 87 ? -11.701 1.655 31.385 1.00 92.44 87 ARG A O 1
ATOM 635 N N . ASP A 1 88 ? -13.608 0.679 32.070 1.00 92.00 88 ASP A N 1
ATOM 636 C CA . ASP A 1 88 ? -13.072 -0.681 32.087 1.00 92.00 88 ASP A CA 1
ATOM 637 C C . ASP A 1 88 ? -12.801 -1.148 30.652 1.00 92.00 88 ASP A C 1
ATOM 639 O O . ASP A 1 88 ? -11.738 -1.695 30.365 1.00 92.00 88 ASP A O 1
ATOM 643 N N . ALA A 1 89 ? -13.703 -0.830 29.718 1.00 92.25 89 ALA A N 1
ATOM 644 C CA . ALA A 1 89 ? -13.537 -1.153 28.304 1.00 92.25 89 ALA A CA 1
ATOM 645 C C . ALA A 1 89 ? -12.326 -0.427 27.695 1.00 92.25 89 ALA A C 1
ATOM 647 O O . ALA A 1 89 ? -11.505 -1.038 27.007 1.00 92.25 89 ALA A O 1
ATOM 648 N N . GLN A 1 90 ? -12.159 0.860 28.003 1.00 94.50 90 GLN A N 1
ATOM 649 C CA . GLN A 1 90 ? -10.993 1.648 27.601 1.00 94.50 90 GLN A CA 1
ATOM 650 C C . GLN A 1 90 ? -9.698 1.138 28.258 1.00 94.50 90 GLN A C 1
ATOM 652 O O . GLN A 1 90 ? -8.652 1.128 27.607 1.00 94.50 90 GLN A O 1
ATOM 657 N N . ALA A 1 91 ? -9.747 0.635 29.497 1.00 93.50 91 ALA A N 1
ATOM 658 C CA . ALA A 1 91 ? -8.592 0.014 30.148 1.00 93.50 91 ALA A CA 1
ATOM 659 C C . ALA A 1 91 ? -8.108 -1.247 29.403 1.00 93.50 91 ALA A C 1
ATOM 661 O O . ALA A 1 91 ? -6.906 -1.505 29.335 1.00 93.50 91 ALA A O 1
ATOM 662 N N . LEU A 1 92 ? -9.011 -1.999 28.763 1.00 94.38 92 LEU A N 1
ATOM 663 C CA . LEU A 1 92 ? -8.635 -3.133 27.910 1.00 94.38 92 LEU A CA 1
ATOM 664 C C . LEU A 1 92 ? -7.920 -2.703 26.620 1.00 94.38 92 LEU A C 1
ATOM 666 O O . LEU A 1 92 ? -7.107 -3.461 26.090 1.00 94.38 92 LEU A O 1
ATOM 670 N N . VAL A 1 93 ? -8.203 -1.504 26.100 1.00 94.75 93 VAL A N 1
ATOM 671 C CA . VAL A 1 93 ? -7.558 -0.976 24.883 1.00 94.75 93 VAL A CA 1
ATOM 672 C C . VAL A 1 93 ? -6.085 -0.647 25.121 1.00 94.75 93 VAL A C 1
ATOM 674 O O . VAL A 1 93 ? -5.282 -0.786 24.200 1.00 94.75 93 VAL A O 1
ATOM 677 N N . VAL A 1 94 ? -5.715 -0.248 26.338 1.00 92.69 94 VAL A N 1
ATOM 678 C CA . VAL A 1 94 ? -4.318 0.046 26.705 1.00 92.69 94 VAL A CA 1
ATOM 679 C C . VAL A 1 94 ? -3.551 -1.186 27.202 1.00 92.69 94 VAL A C 1
ATOM 681 O O . VAL A 1 94 ? -2.329 -1.147 27.323 1.00 92.69 94 VAL A O 1
ATOM 684 N N . ASP A 1 95 ? -4.232 -2.307 27.450 1.00 95.12 95 ASP A N 1
ATOM 685 C CA . ASP A 1 95 ? -3.587 -3.574 27.792 1.00 95.12 95 ASP A CA 1
ATOM 686 C C . ASP A 1 95 ? -3.100 -4.310 26.534 1.00 95.12 95 ASP A C 1
ATOM 688 O O . ASP A 1 95 ? -3.853 -4.585 25.598 1.00 95.12 95 ASP A O 1
ATOM 692 N N . ARG A 1 96 ? -1.821 -4.696 26.522 1.00 93.50 96 ARG A N 1
ATOM 693 C CA . ARG A 1 96 ? -1.160 -5.329 25.369 1.00 93.50 96 ARG A CA 1
ATOM 694 C C . ARG A 1 96 ? -1.847 -6.596 24.862 1.00 93.50 96 ARG A C 1
ATOM 696 O O . ARG A 1 96 ? -1.817 -6.880 23.658 1.00 93.50 96 ARG A O 1
ATOM 703 N N . HIS A 1 97 ? -2.382 -7.412 25.761 1.00 94.12 97 HIS A N 1
ATOM 704 C CA . HIS A 1 97 ? -2.960 -8.706 25.426 1.00 94.12 97 HIS A CA 1
ATOM 705 C C . HIS A 1 97 ? -4.446 -8.568 25.107 1.00 94.12 97 HIS A C 1
ATOM 707 O O . HIS A 1 97 ? -4.883 -9.066 24.062 1.00 94.12 97 HIS A O 1
ATOM 713 N N . ALA A 1 98 ? -5.183 -7.817 25.923 1.00 94.94 98 ALA A N 1
ATOM 714 C CA . ALA A 1 98 ? -6.600 -7.555 25.741 1.00 94.94 98 ALA A CA 1
ATOM 715 C C . ALA A 1 98 ? -6.868 -6.725 24.480 1.00 94.94 98 ALA A C 1
ATOM 717 O O . ALA A 1 98 ? -7.733 -7.101 23.688 1.00 94.94 98 ALA A O 1
ATOM 718 N N . CYS A 1 99 ? -6.059 -5.699 24.196 1.00 95.00 99 CYS A N 1
ATOM 719 C CA . CYS A 1 99 ? -6.155 -4.913 22.966 1.00 95.00 99 CYS A CA 1
ATOM 720 C C . CYS A 1 99 ? -6.024 -5.794 21.717 1.00 95.00 99 CYS A C 1
ATOM 722 O O . CYS A 1 99 ? -6.782 -5.657 20.754 1.00 95.00 99 CYS A O 1
ATOM 724 N N . ALA A 1 100 ? -5.124 -6.784 21.736 1.00 93.31 100 ALA A N 1
ATOM 725 C CA . ALA A 1 100 ? -4.989 -7.721 20.625 1.00 93.31 100 ALA A CA 1
ATOM 726 C C . ALA A 1 100 ? -6.234 -8.609 20.448 1.00 93.31 100 ALA A C 1
ATOM 728 O O . ALA A 1 100 ? -6.542 -9.002 19.318 1.00 93.31 100 ALA A O 1
ATOM 729 N N . VAL A 1 101 ? -6.938 -8.943 21.535 1.00 93.81 101 VAL A N 1
ATOM 730 C CA . VAL A 1 101 ? -8.232 -9.638 21.477 1.00 93.81 101 VAL A CA 1
ATOM 731 C C . VAL A 1 101 ? -9.309 -8.713 20.905 1.00 93.81 101 VAL A C 1
ATOM 733 O O . VAL A 1 101 ? -9.977 -9.118 19.954 1.00 93.81 101 VAL A O 1
ATOM 736 N N . LEU A 1 102 ? -9.416 -7.471 21.391 1.00 94.06 102 LEU A N 1
ATOM 737 C CA . LEU A 1 102 ? -10.358 -6.463 20.883 1.00 94.06 102 LEU A CA 1
ATOM 738 C C . LEU A 1 102 ? -10.157 -6.188 19.385 1.00 94.06 102 LEU A C 1
ATOM 740 O O . LEU A 1 102 ? -11.117 -6.165 18.622 1.00 94.06 102 LEU A O 1
ATOM 744 N N . CYS A 1 103 ? -8.910 -6.089 18.921 1.00 93.69 103 CYS A N 1
ATOM 745 C CA . CYS A 1 103 ? -8.590 -5.949 17.499 1.00 93.69 103 CYS A CA 1
ATOM 746 C C . CYS A 1 103 ? -9.123 -7.116 16.650 1.00 93.69 103 CYS A C 1
ATOM 748 O O . CYS A 1 103 ? -9.608 -6.916 15.538 1.00 93.69 103 CYS A O 1
ATOM 750 N N . VAL A 1 104 ? -9.005 -8.356 17.138 1.00 92.31 104 VAL A N 1
ATOM 751 C CA . VAL A 1 104 ? -9.560 -9.528 16.437 1.00 92.31 104 VAL A CA 1
ATOM 752 C C . VAL A 1 104 ? -11.083 -9.489 16.469 1.00 92.31 104 VAL A C 1
ATOM 754 O O . VAL A 1 104 ? -11.713 -9.765 15.451 1.00 92.31 104 VAL A O 1
ATOM 757 N N . LEU A 1 105 ? -11.661 -9.113 17.608 1.00 92.06 105 LEU A N 1
ATOM 758 C CA . LEU A 1 105 ? -13.099 -9.006 17.800 1.00 92.06 105 LEU A CA 1
ATOM 759 C C . LEU A 1 105 ? -13.724 -8.006 16.813 1.00 92.06 105 LEU A C 1
ATOM 761 O O . LEU A 1 105 ? -14.627 -8.390 16.075 1.00 92.06 105 LEU A O 1
ATOM 765 N N . VAL A 1 106 ? -13.177 -6.788 16.706 1.00 92.31 106 VAL A N 1
ATOM 766 C CA . VAL A 1 106 ? -13.627 -5.759 15.747 1.00 92.31 106 VAL A CA 1
ATOM 767 C C . VAL A 1 106 ? -13.508 -6.248 14.303 1.00 92.31 106 VAL A C 1
ATOM 769 O O . VAL A 1 106 ? -14.461 -6.133 13.536 1.00 92.31 106 VAL A O 1
ATOM 772 N N . ARG A 1 107 ? -12.377 -6.862 13.924 1.00 91.12 107 ARG A N 1
ATOM 773 C CA . ARG A 1 107 ? -12.185 -7.382 12.557 1.00 91.12 107 ARG A CA 1
ATOM 774 C C . ARG A 1 107 ? -13.188 -8.464 12.177 1.00 91.12 107 ARG A C 1
ATOM 776 O O . ARG A 1 107 ? -13.618 -8.511 11.028 1.00 91.12 107 ARG A O 1
ATOM 783 N N . LEU A 1 108 ? -13.506 -9.363 13.106 1.00 89.56 108 LEU A N 1
ATOM 784 C CA . LEU A 1 108 ? -14.494 -10.417 12.880 1.00 89.56 108 LEU A CA 1
ATOM 785 C C . LEU A 1 108 ? -15.906 -9.831 12.822 1.00 89.56 108 LEU A C 1
ATOM 787 O O . LEU A 1 108 ? -16.669 -10.189 11.931 1.00 89.56 108 LEU A O 1
ATOM 791 N N . ALA A 1 109 ? -16.230 -8.904 13.725 1.00 89.12 109 ALA A N 1
ATOM 792 C CA . ALA A 1 109 ? -17.534 -8.255 13.796 1.00 89.12 109 ALA A CA 1
ATOM 793 C C . ALA A 1 109 ? -17.852 -7.428 12.542 1.00 89.12 109 ALA A C 1
ATOM 795 O O . ALA A 1 109 ? -18.962 -7.514 12.021 1.00 89.12 109 ALA A O 1
ATOM 796 N N . ALA A 1 110 ? -16.863 -6.708 12.007 1.00 86.75 110 ALA A N 1
ATOM 797 C CA . ALA A 1 110 ? -16.987 -5.978 10.746 1.00 86.75 110 ALA A CA 1
ATOM 798 C C . ALA A 1 110 ? -17.126 -6.906 9.523 1.00 86.75 110 ALA A C 1
ATOM 800 O O . ALA A 1 110 ? -17.645 -6.497 8.490 1.00 86.75 110 ALA A O 1
ATOM 801 N N . GLY A 1 111 ? -16.660 -8.157 9.621 1.00 81.69 111 GLY A N 1
ATOM 802 C CA . GLY A 1 111 ? -16.762 -9.161 8.558 1.00 81.69 111 GLY A CA 1
ATOM 803 C C . GLY A 1 111 ? -18.054 -9.983 8.578 1.00 81.69 111 GLY A C 1
ATOM 804 O O . GLY A 1 111 ? -18.273 -10.794 7.677 1.00 81.69 111 GLY A O 1
ATOM 805 N N . LEU A 1 112 ? -18.904 -9.818 9.598 1.00 78.88 112 LEU A N 1
ATOM 806 C CA . LEU A 1 112 ? -20.189 -10.506 9.685 1.00 78.88 112 LEU A CA 1
ATOM 807 C C . LEU A 1 112 ? -21.221 -9.837 8.772 1.00 78.88 112 LEU A C 1
ATOM 809 O O . LEU A 1 112 ? -21.854 -8.848 9.136 1.00 78.88 112 LEU A O 1
ATOM 813 N N . GLU A 1 113 ? -21.453 -10.432 7.603 1.00 60.81 113 GLU A N 1
ATOM 814 C CA . GLU A 1 113 ? -22.616 -10.104 6.777 1.00 60.81 113 GLU A CA 1
ATOM 815 C C . GLU A 1 113 ? -23.910 -10.486 7.526 1.00 60.81 113 GLU A C 1
ATOM 817 O O . GLU A 1 113 ? -24.049 -11.619 8.007 1.00 60.81 113 GLU A O 1
ATOM 822 N N . GLY A 1 114 ? -24.851 -9.537 7.633 1.00 50.91 114 GLY A N 1
ATOM 823 C CA . GLY A 1 114 ? -26.214 -9.795 8.120 1.00 50.91 114 GLY A CA 1
ATOM 824 C C . GLY A 1 114 ? -26.701 -9.008 9.343 1.00 50.91 114 GLY A C 1
ATOM 825 O O . GLY A 1 114 ? -27.805 -9.289 9.802 1.00 50.91 114 GLY A O 1
ATOM 826 N N . HIS A 1 115 ? -25.950 -8.035 9.876 1.00 44.75 115 HIS A N 1
ATOM 827 C CA . HIS A 1 115 ? -26.462 -7.161 10.954 1.00 44.75 115 HIS A CA 1
ATOM 828 C C . HIS A 1 115 ? -26.802 -5.728 10.562 1.00 44.75 115 HIS A C 1
ATOM 830 O O . HIS A 1 115 ? -27.429 -5.045 11.353 1.00 44.75 115 HIS A O 1
ATOM 836 N N . ASN A 1 116 ? -26.508 -5.318 9.330 1.00 37.59 116 ASN A N 1
ATOM 837 C CA . ASN A 1 116 ? -27.214 -4.268 8.598 1.00 37.59 116 ASN A CA 1
ATOM 838 C C . ASN A 1 116 ? -26.701 -4.323 7.158 1.00 37.59 116 ASN A C 1
ATOM 840 O O . ASN A 1 116 ? -25.495 -4.354 6.939 1.00 37.59 116 ASN A O 1
ATOM 844 N N . GLY A 1 117 ? -27.590 -4.365 6.166 1.00 37.12 117 GLY A N 1
ATOM 845 C CA . GLY A 1 117 ? -27.233 -4.400 4.738 1.00 37.12 117 GLY A CA 1
ATOM 846 C C . GLY A 1 117 ? -26.590 -3.111 4.199 1.00 37.12 117 GLY A C 1
ATOM 847 O O . GLY A 1 117 ? -26.672 -2.857 3.003 1.00 37.12 117 GLY A O 1
ATOM 848 N N . GLY A 1 118 ? -25.992 -2.288 5.061 1.00 40.56 118 GLY A N 1
ATOM 849 C CA . GLY A 1 118 ? -25.281 -1.060 4.724 1.00 40.56 118 GLY A CA 1
ATOM 850 C C . GLY A 1 118 ? -23.824 -1.194 5.148 1.00 40.56 118 GLY A C 1
ATOM 851 O O . GLY A 1 118 ? -23.547 -1.690 6.237 1.00 40.56 118 GLY A O 1
ATOM 852 N N . GLY A 1 119 ? -22.898 -0.808 4.272 1.00 51.28 119 GLY A N 1
ATOM 853 C CA . GLY A 1 119 ? -21.456 -0.972 4.451 1.00 51.28 119 GLY A CA 1
ATOM 854 C C . GLY A 1 119 ? -20.861 -0.104 5.560 1.00 51.28 119 GLY A C 1
ATOM 855 O O . GLY A 1 119 ? -20.096 0.799 5.243 1.00 51.28 119 GLY A O 1
ATOM 856 N N . GLY A 1 120 ? -21.201 -0.398 6.819 1.00 59.62 120 GLY A N 1
ATOM 857 C CA . GLY A 1 120 ? -20.631 0.178 8.038 1.00 59.62 120 GLY A CA 1
ATOM 858 C C . GLY A 1 120 ? -19.856 -0.839 8.894 1.00 59.62 120 GLY A C 1
ATOM 859 O O . GLY A 1 120 ? -19.536 -1.927 8.419 1.00 59.62 120 GLY A O 1
ATOM 860 N N . PHE A 1 121 ? -19.589 -0.535 10.169 1.00 65.06 121 PHE A N 1
ATOM 861 C CA . PHE A 1 121 ? -18.888 -1.407 11.132 1.00 65.06 121 PHE A CA 1
ATOM 862 C C . PHE A 1 121 ? -19.605 -2.737 11.426 1.00 65.06 121 PHE A C 1
ATOM 864 O O . PHE A 1 121 ? -19.091 -3.570 12.180 1.00 65.06 121 PHE A O 1
ATOM 871 N N . GLY A 1 122 ? -20.791 -2.957 10.855 1.00 76.25 122 GLY A N 1
ATOM 872 C CA . GLY A 1 122 ? -21.590 -4.159 11.060 1.00 76.25 122 GLY A CA 1
ATOM 873 C C . GLY A 1 122 ? -21.906 -4.355 12.541 1.00 76.25 122 GLY A C 1
ATOM 874 O O . GLY A 1 122 ? -22.339 -3.430 13.225 1.00 76.25 122 GLY A O 1
ATOM 875 N N . ALA A 1 123 ? -21.639 -5.554 13.058 1.00 79.56 123 ALA A N 1
ATOM 876 C CA . ALA A 1 123 ? -21.855 -5.872 14.469 1.00 79.56 123 ALA A CA 1
ATOM 877 C C . ALA A 1 123 ? -20.858 -5.176 15.423 1.00 79.56 123 ALA A C 1
ATOM 879 O O . ALA A 1 123 ? -21.022 -5.261 16.637 1.00 79.56 123 ALA A O 1
ATOM 880 N N . ALA A 1 124 ? -19.820 -4.502 14.907 1.00 85.44 124 ALA A N 1
ATOM 881 C CA . ALA A 1 124 ? -18.818 -3.821 15.730 1.00 85.44 124 ALA A CA 1
ATOM 882 C C . ALA A 1 124 ? -19.220 -2.390 16.131 1.00 85.44 124 ALA A C 1
ATOM 884 O O . ALA A 1 124 ? -18.553 -1.818 16.991 1.00 85.44 124 ALA A O 1
ATOM 885 N N . GLN A 1 125 ? -20.278 -1.820 15.533 1.00 88.19 125 GLN A N 1
ATOM 886 C CA . GLN A 1 125 ? -20.664 -0.411 15.712 1.00 88.19 125 GLN A CA 1
ATOM 887 C C . GLN A 1 125 ? -20.784 -0.035 17.194 1.00 88.19 125 GLN A C 1
ATOM 889 O O . GLN A 1 125 ? -20.069 0.848 17.655 1.00 88.19 125 GLN A O 1
ATOM 894 N N . ASN A 1 126 ? -21.615 -0.761 17.948 1.00 88.25 126 ASN A N 1
ATOM 895 C CA . ASN A 1 126 ? -21.893 -0.453 19.354 1.00 88.25 126 ASN A CA 1
ATOM 896 C C . ASN A 1 126 ? -20.630 -0.509 20.220 1.00 88.25 126 ASN A C 1
ATOM 898 O O . ASN A 1 126 ? -20.453 0.316 21.107 1.00 88.25 126 ASN A O 1
ATOM 902 N N . LEU A 1 127 ? -19.732 -1.463 19.952 1.00 90.94 127 LEU A N 1
ATOM 903 C CA . LEU A 1 127 ? -18.472 -1.583 20.682 1.00 90.94 127 LEU A CA 1
ATOM 904 C C . LEU A 1 127 ? -17.541 -0.398 20.390 1.00 90.94 127 LEU A C 1
ATOM 906 O O . LEU A 1 127 ? -16.918 0.132 21.306 1.00 90.94 127 LEU A O 1
ATOM 910 N N . VAL A 1 128 ? -17.436 0.011 19.123 1.00 92.62 128 VAL A N 1
ATOM 911 C CA . VAL A 1 128 ? -16.594 1.146 18.716 1.00 92.62 128 VAL A CA 1
ATOM 912 C C . VAL A 1 128 ? -17.143 2.455 19.281 1.00 92.62 128 VAL A C 1
ATOM 914 O O . VAL A 1 128 ? -16.383 3.214 19.873 1.00 92.62 128 VAL A O 1
ATOM 917 N N . GLU A 1 129 ? -18.448 2.696 19.150 1.00 91.38 129 GLU A N 1
ATOM 918 C CA . GLU A 1 129 ? -19.116 3.874 19.716 1.00 91.38 129 GLU A CA 1
ATOM 919 C C . GLU A 1 129 ? -18.955 3.932 21.237 1.00 91.38 129 GLU A C 1
ATOM 921 O O . GLU A 1 129 ? -18.597 4.976 21.778 1.00 91.38 129 GLU A O 1
ATOM 926 N N . HIS A 1 130 ? -19.120 2.799 21.925 1.00 92.56 130 HIS A N 1
ATOM 927 C CA . HIS A 1 130 ? -18.919 2.711 23.366 1.00 92.56 130 HIS A CA 1
ATOM 928 C C . HIS A 1 130 ? -17.474 3.040 23.772 1.00 92.56 130 HIS A C 1
ATOM 930 O O . HIS A 1 130 ? -17.258 3.885 24.636 1.00 92.56 130 HIS A O 1
ATOM 936 N N . LEU A 1 131 ? -16.477 2.424 23.124 1.00 93.62 131 LEU A N 1
ATOM 937 C CA . LEU A 1 131 ? -15.058 2.640 23.439 1.00 93.62 131 LEU A CA 1
ATOM 938 C C . LEU A 1 131 ? -14.595 4.071 23.163 1.00 93.62 131 LEU A C 1
ATOM 940 O O . LEU A 1 131 ? -13.772 4.601 23.911 1.00 93.62 131 LEU A O 1
ATOM 944 N N . LEU A 1 132 ? -15.115 4.682 22.099 1.00 92.81 132 LEU A N 1
ATOM 945 C CA . LEU A 1 132 ? -14.808 6.059 21.731 1.00 92.81 132 LEU A CA 1
ATOM 946 C C . LEU A 1 132 ? -15.676 7.082 22.467 1.00 92.81 132 LEU A C 1
ATOM 948 O O . LEU A 1 132 ? -15.466 8.264 22.251 1.00 92.81 132 LEU A O 1
ATOM 952 N N . GLU A 1 133 ? -16.642 6.677 23.299 1.00 91.75 133 GLU A N 1
ATOM 953 C CA . GLU A 1 133 ? -17.660 7.587 23.857 1.00 91.75 133 GLU A CA 1
ATOM 954 C C . GLU A 1 133 ? -18.335 8.447 22.777 1.00 91.75 133 GLU A C 1
ATOM 956 O O . GLU A 1 133 ? -18.627 9.635 22.958 1.00 91.75 133 GLU A O 1
ATOM 961 N N . TRP A 1 134 ? -18.535 7.840 21.609 1.00 89.75 134 TRP A N 1
ATOM 962 C CA . TRP A 1 134 ? -18.975 8.522 20.410 1.00 89.75 134 TRP A CA 1
ATOM 963 C C . TRP A 1 134 ? -20.471 8.322 20.196 1.00 89.75 134 TRP A C 1
ATOM 965 O O . TRP A 1 134 ? -20.937 7.216 19.938 1.00 89.75 134 TRP A O 1
ATOM 975 N N . ASP A 1 135 ? -21.224 9.417 20.292 1.00 84.12 135 ASP A N 1
ATOM 976 C CA . ASP A 1 135 ? -22.663 9.445 20.043 1.00 84.12 135 ASP A CA 1
ATOM 977 C C . ASP A 1 135 ? -22.942 10.048 18.665 1.00 84.12 135 ASP A C 1
ATOM 979 O O . ASP A 1 135 ? -23.182 11.249 18.508 1.00 84.12 135 ASP A O 1
ATOM 983 N N . ARG A 1 136 ? -22.936 9.182 17.650 1.00 75.69 136 ARG A N 1
ATOM 984 C CA . ARG A 1 136 ? -23.124 9.567 16.247 1.00 75.69 136 ARG A CA 1
ATOM 985 C C . ARG A 1 136 ? -24.439 10.311 15.987 1.00 75.69 136 ARG A C 1
ATOM 987 O O . ARG A 1 136 ? -24.542 11.076 15.027 1.00 75.69 136 ARG A O 1
ATOM 994 N N . SER A 1 137 ? -25.453 10.106 16.833 1.00 74.88 137 SER A N 1
ATOM 995 C CA . SER A 1 137 ? -26.762 10.749 16.688 1.00 74.88 137 SER A CA 1
ATOM 996 C C . SER A 1 137 ? -26.722 12.258 16.952 1.00 74.88 137 SER A C 1
ATOM 998 O O . SER A 1 137 ? -27.521 12.999 16.373 1.00 74.88 137 SER A O 1
ATOM 1000 N N . LYS A 1 138 ? -25.784 12.717 17.790 1.00 71.81 138 LYS A N 1
ATOM 1001 C CA . LYS A 1 138 ? -25.581 14.138 18.111 1.00 71.81 138 LYS A CA 1
ATOM 1002 C C . LYS A 1 138 ? -24.773 14.853 17.037 1.00 71.81 138 LYS A C 1
ATOM 1004 O O . LYS A 1 138 ? -25.123 15.967 16.648 1.00 71.81 138 LYS A O 1
ATOM 1009 N N . ASP A 1 139 ? -23.762 14.182 16.494 1.00 67.38 139 ASP A N 1
ATOM 1010 C CA . ASP A 1 139 ? -22.929 14.720 15.416 1.00 67.38 139 ASP A CA 1
ATOM 1011 C C . ASP A 1 139 ? -23.745 14.962 14.143 1.00 67.38 139 ASP A C 1
ATOM 1013 O O . ASP A 1 139 ? -23.638 16.018 13.523 1.00 67.38 139 ASP A O 1
ATOM 1017 N N . ALA A 1 140 ? -24.645 14.035 13.798 1.00 64.94 140 ALA A N 1
ATOM 1018 C CA . ALA A 1 140 ? -25.536 14.179 12.645 1.00 64.94 140 ALA A CA 1
ATOM 1019 C C . ALA A 1 140 ? -26.475 15.400 12.740 1.00 64.94 140 ALA A C 1
ATOM 1021 O O . ALA A 1 140 ? -26.970 15.876 11.719 1.00 64.94 140 ALA A O 1
ATOM 1022 N N . LYS A 1 141 ? -26.725 15.913 13.951 1.00 64.44 141 LYS A N 1
ATOM 1023 C CA . LYS A 1 141 ? -27.550 17.105 14.198 1.00 64.44 141 LYS A CA 1
ATOM 1024 C C . LYS A 1 141 ? -26.733 18.395 14.309 1.00 64.44 141 LYS A C 1
ATOM 1026 O O . LYS A 1 141 ? -27.320 19.457 14.489 1.00 64.44 141 LYS A O 1
ATOM 1031 N N . GLY A 1 142 ? -25.403 18.321 14.206 1.00 60.97 142 GLY A N 1
ATOM 1032 C CA . GLY A 1 142 ? -24.516 19.470 14.409 1.00 60.97 142 GLY A CA 1
ATOM 1033 C C . GLY A 1 142 ? -24.506 19.989 15.852 1.00 60.97 142 GLY A C 1
ATOM 1034 O O . GLY A 1 142 ? -24.117 21.128 16.088 1.00 60.97 142 GLY A O 1
ATOM 1035 N N . GLU A 1 143 ? -24.950 19.176 16.816 1.00 55.97 143 GLU A N 1
ATOM 1036 C CA . GLU A 1 143 ? -25.079 19.549 18.235 1.00 55.97 143 GLU A CA 1
ATOM 1037 C C . GLU A 1 143 ? -23.805 19.249 19.048 1.00 55.97 143 GLU A C 1
ATOM 1039 O O . GLU A 1 143 ? -23.753 19.490 20.256 1.00 55.97 143 GLU A O 1
ATOM 1044 N N . ALA A 1 144 ? -22.766 18.715 18.406 1.00 53.22 144 ALA A N 1
ATOM 1045 C CA . ALA A 1 144 ? -21.525 18.338 19.062 1.00 53.22 144 ALA A CA 1
ATOM 1046 C C . ALA A 1 144 ? -20.615 19.558 19.289 1.00 53.22 144 ALA A C 1
ATOM 1048 O O . ALA A 1 144 ? -19.855 19.969 18.415 1.00 53.22 144 ALA A O 1
ATOM 1049 N N . ALA A 1 145 ? -20.650 20.118 20.503 1.00 53.34 145 ALA A N 1
ATOM 1050 C CA . ALA A 1 145 ? -19.445 20.721 21.083 1.00 53.34 145 ALA A CA 1
ATOM 1051 C C . ALA A 1 145 ? -18.327 19.659 21.107 1.00 53.34 145 ALA A C 1
ATOM 1053 O O . ALA A 1 145 ? -18.683 18.484 21.172 1.00 53.34 145 ALA A O 1
ATOM 1054 N N . GLU A 1 146 ? -17.033 20.040 21.062 1.00 61.62 146 GLU A N 1
ATOM 1055 C CA . GLU A 1 146 ? -15.885 19.099 21.094 1.00 61.62 146 GLU A CA 1
ATOM 1056 C C . GLU A 1 146 ? -16.159 17.958 22.086 1.00 61.62 146 GLU A C 1
ATOM 1058 O O . GLU A 1 146 ? -16.077 18.124 23.305 1.00 61.62 146 GLU A O 1
ATOM 1063 N N . GLY A 1 147 ? -16.615 16.823 21.552 1.00 69.12 147 GLY A N 1
ATOM 1064 C CA . GLY A 1 147 ? -17.188 15.771 22.370 1.00 69.12 147 GLY A CA 1
ATOM 1065 C C . GLY A 1 147 ? -16.080 15.031 23.094 1.00 69.12 147 GLY A C 1
ATOM 1066 O O . GLY A 1 147 ? -14.930 15.023 22.649 1.00 69.12 147 GLY A O 1
ATOM 1067 N N . ASN A 1 148 ? -16.423 14.344 24.188 1.00 84.12 148 ASN A N 1
ATOM 1068 C CA . ASN A 1 148 ? -15.451 13.528 24.920 1.00 84.12 148 ASN A CA 1
ATOM 1069 C C . ASN A 1 148 ? -14.727 12.529 23.989 1.00 84.12 148 ASN A C 1
ATOM 1071 O O . ASN A 1 148 ? -13.547 12.249 24.175 1.00 84.12 148 ASN A O 1
ATOM 1075 N N . HIS A 1 149 ? -15.392 12.092 22.913 1.00 87.31 149 HIS A N 1
ATOM 1076 C CA . HIS A 1 149 ? -14.824 11.229 21.881 1.00 87.31 149 HIS A CA 1
ATOM 1077 C C . HIS A 1 149 ? -13.559 11.766 21.205 1.00 87.31 149 HIS A C 1
ATOM 1079 O O . HIS A 1 149 ? -12.666 10.981 20.893 1.00 87.31 149 HIS A O 1
ATOM 1085 N N . VAL A 1 150 ? -13.427 13.084 21.018 1.00 89.25 150 VAL A N 1
ATOM 1086 C CA . VAL A 1 150 ? -12.220 13.682 20.426 1.00 89.25 150 VAL A CA 1
ATOM 1087 C C . VAL A 1 150 ? -11.031 13.500 21.369 1.00 89.25 150 VAL A C 1
ATOM 1089 O O . VAL A 1 150 ? -9.947 13.104 20.939 1.00 89.25 150 VAL A O 1
ATOM 1092 N N . LEU A 1 151 ? -11.240 13.738 22.669 1.00 90.75 151 LEU A N 1
ATOM 1093 C CA . LEU A 1 151 ? -10.213 13.570 23.700 1.00 90.75 151 LEU A CA 1
ATOM 1094 C C . LEU A 1 151 ? -9.848 12.097 23.894 1.00 90.75 151 LEU A C 1
ATOM 1096 O O . LE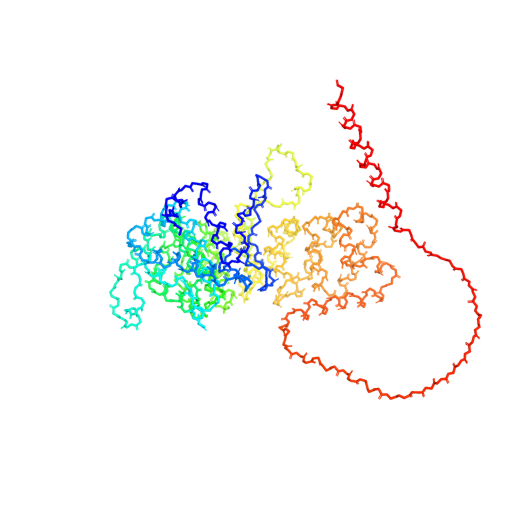U A 1 151 ? -8.666 11.769 23.993 1.00 90.75 151 LEU A O 1
ATOM 1100 N N . VAL A 1 152 ? -10.846 11.209 23.895 1.00 93.50 152 VAL A N 1
ATOM 1101 C CA . VAL A 1 152 ? -10.642 9.757 23.976 1.00 93.50 152 VAL A CA 1
ATOM 1102 C C . VAL A 1 152 ? -9.842 9.262 22.771 1.00 93.50 152 VAL A C 1
ATOM 1104 O O . VAL A 1 152 ? -8.842 8.567 22.948 1.00 93.50 152 VAL A O 1
ATOM 1107 N N . PHE A 1 153 ? -10.215 9.662 21.551 1.00 95.19 153 PHE A N 1
ATOM 1108 C CA . PHE A 1 153 ? -9.493 9.288 20.334 1.00 95.19 153 PHE A CA 1
ATOM 1109 C C . PHE A 1 153 ? -8.051 9.804 20.358 1.00 95.19 153 PHE A C 1
ATOM 1111 O O . PHE A 1 153 ? -7.118 9.045 20.085 1.00 95.19 153 PHE A O 1
ATOM 1118 N N . LEU A 1 154 ? -7.850 11.074 20.726 1.00 93.75 154 LEU A N 1
ATOM 1119 C CA . LEU A 1 154 ? -6.522 11.673 20.849 1.00 93.75 154 LEU A CA 1
ATOM 1120 C C . LEU A 1 154 ? -5.662 10.908 21.865 1.00 93.75 154 LEU A C 1
ATOM 1122 O O . LEU A 1 154 ? -4.550 10.499 21.522 1.00 93.75 154 LEU A O 1
ATOM 1126 N N . GLY A 1 155 ? -6.198 10.643 23.061 1.00 94.56 155 GLY A N 1
ATOM 1127 C CA . GLY A 1 155 ? -5.526 9.882 24.115 1.00 94.56 155 GLY A CA 1
ATOM 1128 C C . GLY A 1 155 ? -5.153 8.467 23.671 1.00 94.56 155 GLY A C 1
ATOM 1129 O O . GLY A 1 155 ? -3.992 8.075 23.775 1.00 94.56 155 GLY A O 1
ATOM 1130 N N . MET A 1 156 ? -6.095 7.727 23.077 1.00 96.12 156 MET A N 1
ATOM 1131 C CA . MET A 1 156 ? -5.833 6.390 22.531 1.00 96.12 156 MET A CA 1
ATOM 1132 C C . MET A 1 156 ? -4.779 6.412 21.422 1.00 96.12 156 MET A C 1
ATOM 1134 O O . MET A 1 156 ? -3.935 5.521 21.365 1.00 96.12 156 MET A O 1
ATOM 1138 N N . SER A 1 157 ? -4.792 7.420 20.545 1.00 96.50 157 SER A N 1
ATOM 1139 C CA . SER A 1 157 ? -3.819 7.526 19.452 1.00 96.50 157 SER A CA 1
ATOM 1140 C C . SER A 1 157 ? -2.384 7.706 19.952 1.00 96.50 157 SER A C 1
ATOM 1142 O O . SER A 1 157 ? -1.443 7.315 19.258 1.00 96.50 157 SER A O 1
ATOM 1144 N N . GLY A 1 158 ? -2.221 8.312 21.133 1.00 95.62 158 GLY A N 1
ATOM 1145 C CA . GLY A 1 158 ? -0.931 8.575 21.758 1.00 95.62 158 GLY A CA 1
ATOM 1146 C C . GLY A 1 158 ? -0.293 7.336 22.386 1.00 95.62 158 GLY A C 1
ATOM 1147 O O . GLY A 1 158 ? 0.932 7.293 22.504 1.00 95.62 158 GLY A O 1
ATOM 1148 N N . GLU A 1 159 ? -1.096 6.326 22.718 1.00 96.12 159 GLU A N 1
ATOM 1149 C CA . GLU A 1 159 ? -0.661 5.070 23.330 1.00 96.12 159 GLU A CA 1
ATOM 1150 C C . GLU A 1 159 ? -0.390 3.985 22.281 1.00 96.12 159 GLU A C 1
ATOM 1152 O O . GLU A 1 159 ? -1.042 3.921 21.238 1.00 96.12 159 GLU A O 1
ATOM 1157 N N . VAL A 1 160 ? 0.584 3.103 22.528 1.00 95.31 160 VAL A N 1
ATOM 1158 C CA . VAL A 1 160 ? 1.009 2.100 21.530 1.00 95.31 160 VAL A CA 1
ATOM 1159 C C . VAL A 1 160 ? -0.141 1.151 21.191 1.00 95.31 160 VAL A C 1
ATOM 1161 O O . VAL A 1 160 ? -0.502 1.003 20.022 1.00 95.31 160 VAL A O 1
ATOM 1164 N N . GLU A 1 161 ? -0.744 0.537 22.202 1.00 95.94 161 GLU A N 1
ATOM 1165 C CA . GLU A 1 161 ? -1.875 -0.375 22.067 1.00 95.94 161 GLU A CA 1
ATOM 1166 C C . GLU A 1 161 ? -3.120 0.345 21.530 1.00 95.94 161 GLU A C 1
ATOM 1168 O O . GLU A 1 161 ? -3.746 -0.141 20.585 1.00 95.94 161 GLU A O 1
ATOM 1173 N N . GLY A 1 162 ? -3.427 1.537 22.052 1.00 96.94 162 GLY A N 1
ATOM 1174 C CA . GLY A 1 162 ? -4.551 2.349 21.583 1.00 96.94 162 GLY A CA 1
ATOM 1175 C C . GLY A 1 162 ? -4.422 2.733 20.108 1.00 96.94 162 GLY A C 1
ATOM 1176 O O . GLY A 1 162 ? -5.364 2.563 19.335 1.00 96.94 162 GLY A O 1
ATOM 1177 N N . SER A 1 163 ? -3.230 3.127 19.659 1.00 97.00 163 SER A N 1
ATOM 1178 C CA . SER A 1 163 ? -2.973 3.429 18.250 1.00 97.00 163 SER A CA 1
ATOM 1179 C C . SER A 1 163 ? -3.147 2.202 17.355 1.00 97.00 163 SER A C 1
ATOM 1181 O O . SER A 1 163 ? -3.625 2.329 16.230 1.00 97.00 163 SER A O 1
ATOM 1183 N N . HIS A 1 164 ? -2.787 1.002 17.825 1.00 95.88 164 HIS A N 1
ATOM 1184 C CA . HIS A 1 164 ? -3.025 -0.237 17.087 1.00 95.88 164 HIS A CA 1
ATOM 1185 C C . HIS A 1 164 ? -4.514 -0.551 16.980 1.00 95.88 164 HIS A C 1
ATOM 1187 O O . HIS A 1 164 ? -4.971 -0.935 15.903 1.00 95.88 164 HIS A O 1
ATOM 1193 N N . PHE A 1 165 ? -5.266 -0.349 18.061 1.00 96.75 165 PHE A N 1
ATOM 1194 C CA . PHE A 1 165 ? -6.715 -0.490 18.048 1.00 96.75 165 PHE A CA 1
ATOM 1195 C C . PHE A 1 165 ? -7.367 0.484 17.057 1.00 96.75 165 PHE A C 1
ATOM 1197 O O . PHE A 1 165 ? -8.116 0.049 16.184 1.00 96.75 165 PHE A O 1
ATOM 1204 N N . LEU A 1 166 ? -7.013 1.773 17.102 1.00 97.75 166 LEU A N 1
ATOM 1205 C CA . LEU A 1 166 ? -7.559 2.784 16.188 1.00 97.75 166 LEU A CA 1
ATOM 1206 C C . LEU A 1 166 ? -7.224 2.502 14.717 1.00 97.75 166 LEU A C 1
ATOM 1208 O O . LEU A 1 166 ? -8.075 2.692 13.852 1.00 97.75 166 LEU A O 1
ATOM 1212 N N . GLN A 1 167 ? -6.026 1.988 14.416 1.00 97.19 167 GLN A N 1
ATOM 1213 C CA . GLN A 1 167 ? -5.703 1.518 13.062 1.00 97.19 167 GLN A CA 1
ATOM 1214 C C . GLN A 1 167 ? -6.693 0.440 12.601 1.00 97.19 167 GLN A C 1
ATOM 1216 O O . GLN A 1 167 ? -7.214 0.521 11.493 1.00 97.19 167 GLN A O 1
ATOM 1221 N N . VAL A 1 168 ? -7.005 -0.539 13.459 1.00 95.12 168 VAL A N 1
ATOM 1222 C CA . VAL A 1 168 ? -7.976 -1.597 13.141 1.00 95.12 168 VAL A CA 1
ATOM 1223 C C . VAL A 1 168 ? -9.380 -1.040 12.939 1.00 95.12 168 VAL A C 1
ATOM 1225 O O . VAL A 1 168 ? -10.052 -1.454 11.995 1.00 95.12 168 VAL A O 1
ATOM 1228 N N . VAL A 1 169 ? -9.810 -0.103 13.787 1.00 95.38 169 VAL A N 1
ATOM 1229 C CA . VAL A 1 169 ? -11.102 0.582 13.647 1.00 95.38 169 VAL A CA 1
ATOM 1230 C C . VAL A 1 169 ? -11.187 1.251 12.272 1.00 95.38 169 VAL A C 1
ATOM 1232 O O . VAL A 1 169 ? -12.085 0.936 11.497 1.00 95.38 169 VAL A O 1
ATOM 1235 N N . LEU A 1 170 ? -10.207 2.077 11.898 1.00 95.44 170 LEU A N 1
ATOM 1236 C CA . LEU A 1 170 ? -10.196 2.762 10.599 1.00 95.44 170 LEU A CA 1
ATOM 1237 C C . LEU A 1 170 ? -10.115 1.798 9.406 1.00 95.44 170 LEU A C 1
ATOM 1239 O O . LEU A 1 170 ? -10.720 2.046 8.367 1.00 95.44 170 LEU A O 1
ATOM 1243 N N . GLU A 1 171 ? -9.374 0.696 9.522 1.00 91.94 171 GLU A N 1
ATOM 1244 C CA . GLU A 1 171 ? -9.278 -0.319 8.465 1.00 91.94 171 GLU A CA 1
ATOM 1245 C C . GLU A 1 171 ? -10.597 -1.093 8.265 1.00 91.94 171 GLU A C 1
ATOM 1247 O O . GLU A 1 171 ? -10.896 -1.545 7.152 1.00 91.94 171 GLU A O 1
ATOM 1252 N N . CYS A 1 172 ? -11.374 -1.273 9.336 1.00 90.81 172 CYS A N 1
ATOM 1253 C CA . CYS A 1 172 ? -12.648 -1.993 9.318 1.00 90.81 172 CYS A CA 1
ATOM 1254 C C . CYS A 1 172 ? -13.848 -1.094 9.006 1.00 90.81 172 CYS A C 1
ATOM 1256 O O . CYS A 1 172 ? -14.876 -1.610 8.579 1.00 90.81 172 CYS A O 1
ATOM 1258 N N . ALA A 1 173 ? -13.711 0.220 9.186 1.00 90.19 173 ALA A N 1
ATOM 1259 C CA . ALA A 1 173 ? -14.776 1.188 8.973 1.00 90.19 173 ALA A CA 1
ATOM 1260 C C . ALA A 1 173 ? -15.315 1.161 7.535 1.00 90.19 173 ALA A C 1
ATOM 1262 O O . ALA A 1 173 ? -14.557 1.127 6.560 1.00 90.19 173 ALA A O 1
ATOM 1263 N N . GLY A 1 174 ? -16.637 1.228 7.400 1.00 88.19 174 GLY A N 1
ATOM 1264 C CA . GLY A 1 174 ? -17.306 1.549 6.141 1.00 88.19 174 GLY A CA 1
ATOM 1265 C C . GLY A 1 174 ? -16.873 2.892 5.551 1.00 88.19 174 GLY A C 1
ATOM 1266 O O . GLY A 1 174 ? -16.213 3.673 6.228 1.00 88.19 174 GLY A O 1
ATOM 1267 N N . ALA A 1 175 ? -17.255 3.199 4.309 1.00 89.69 175 ALA A N 1
ATOM 1268 C CA . ALA A 1 175 ? -16.952 4.512 3.723 1.00 89.69 175 ALA A CA 1
ATOM 1269 C C . ALA A 1 175 ? -17.579 5.659 4.542 1.00 89.69 175 ALA A C 1
ATOM 1271 O O . ALA A 1 175 ? -16.877 6.597 4.919 1.00 89.69 175 ALA A O 1
ATOM 1272 N N . ASP A 1 176 ? -18.862 5.529 4.891 1.00 89.12 176 ASP A N 1
ATOM 1273 C CA . ASP A 1 176 ? -19.602 6.536 5.664 1.00 89.12 176 ASP A CA 1
ATOM 1274 C C . ASP A 1 176 ? -19.102 6.639 7.110 1.00 89.12 176 ASP A C 1
ATOM 1276 O O . ASP A 1 176 ? -18.999 7.727 7.673 1.00 89.12 176 ASP A O 1
ATOM 1280 N N . ASP A 1 177 ? -18.757 5.504 7.715 1.00 89.56 177 ASP A N 1
ATOM 1281 C CA . ASP A 1 177 ? -18.241 5.457 9.083 1.00 89.56 177 ASP A CA 1
ATOM 1282 C C . ASP A 1 177 ? -16.834 6.031 9.181 1.00 89.56 177 ASP A C 1
ATOM 1284 O O . ASP A 1 177 ? -16.524 6.765 10.116 1.00 89.56 177 ASP A O 1
ATOM 1288 N N . PHE A 1 178 ? -15.986 5.721 8.199 1.00 93.38 178 PHE A N 1
ATOM 1289 C CA . PHE A 1 178 ? -14.659 6.300 8.098 1.00 93.38 178 PHE A CA 1
ATOM 1290 C C . PHE A 1 178 ? -14.747 7.817 7.942 1.00 93.38 178 PHE A C 1
ATOM 1292 O O . PHE A 1 178 ? -14.057 8.532 8.662 1.00 93.38 178 PHE A O 1
ATOM 1299 N N . ALA A 1 179 ? -15.609 8.307 7.044 1.00 92.81 179 ALA A N 1
ATOM 1300 C CA . ALA A 1 179 ? -15.798 9.740 6.839 1.00 92.81 179 ALA A CA 1
ATOM 1301 C C . ALA A 1 179 ? -16.284 10.435 8.122 1.00 92.81 179 ALA A C 1
ATOM 1303 O O . ALA A 1 179 ? -15.777 11.499 8.472 1.00 92.81 179 ALA A O 1
ATOM 1304 N N . ALA A 1 180 ? -17.205 9.803 8.855 1.00 90.75 180 ALA A N 1
ATOM 1305 C CA . ALA A 1 180 ? -17.711 10.316 10.122 1.00 90.75 180 ALA A CA 1
ATOM 1306 C C . ALA A 1 180 ? -16.624 10.359 11.215 1.00 90.75 180 ALA A C 1
ATOM 1308 O O . ALA A 1 180 ? -16.441 11.401 11.839 1.00 90.75 180 ALA A O 1
ATOM 1309 N N . ILE A 1 181 ? -15.842 9.286 11.394 1.00 92.75 181 ILE A N 1
ATOM 1310 C CA . ILE A 1 181 ? -14.716 9.272 12.349 1.00 92.75 181 ILE A CA 1
ATOM 1311 C C . ILE A 1 181 ? -13.660 10.304 11.963 1.00 92.75 181 ILE A C 1
ATOM 1313 O O . ILE A 1 181 ? -13.146 11.014 12.824 1.00 92.75 181 ILE A O 1
ATOM 1317 N N . TYR A 1 182 ? -13.318 10.390 10.678 1.00 94.75 182 TYR A N 1
ATOM 1318 C CA . TYR A 1 182 ? -12.350 11.363 10.194 1.00 94.75 182 TYR A CA 1
ATOM 1319 C C . TYR A 1 182 ? -12.810 12.790 10.510 1.00 94.75 182 TYR A C 1
ATOM 1321 O O . TYR A 1 182 ? -12.060 13.541 11.132 1.00 94.75 182 TYR A O 1
ATOM 1329 N N . SER A 1 183 ? -14.050 13.134 10.151 1.00 92.44 183 SER A N 1
ATOM 1330 C CA . SER A 1 183 ? -14.609 14.468 10.380 1.00 92.44 183 SER A CA 1
ATOM 1331 C C . SER A 1 183 ? -14.682 14.827 11.864 1.00 92.44 183 SER A C 1
ATOM 1333 O O . SER A 1 183 ? -14.436 15.978 12.206 1.00 92.44 183 SER A O 1
ATOM 1335 N N . ALA A 1 184 ? -15.030 13.874 12.732 1.00 89.75 184 ALA A N 1
ATOM 1336 C CA . ALA A 1 184 ? -15.186 14.124 14.162 1.00 89.75 184 ALA A CA 1
ATOM 1337 C C . ALA A 1 184 ? -13.838 14.184 14.902 1.00 89.75 184 ALA A C 1
ATOM 1339 O O . ALA A 1 184 ? -13.628 15.046 15.753 1.00 89.75 184 ALA A O 1
ATOM 1340 N N . CYS A 1 185 ? -12.907 13.281 14.577 1.00 92.81 185 CYS A N 1
ATOM 1341 C CA . CYS A 1 185 ? -11.723 13.040 15.407 1.00 92.81 185 CYS A CA 1
ATOM 1342 C C . CYS A 1 185 ? -10.397 13.498 14.789 1.00 92.81 185 CYS A C 1
ATOM 1344 O O . CYS A 1 185 ? -9.422 13.662 15.523 1.00 92.81 185 CYS A O 1
ATOM 1346 N N . MET A 1 186 ? -10.309 13.638 13.462 1.00 95.31 186 MET A N 1
ATOM 1347 C CA . MET A 1 186 ? -9.024 13.792 12.763 1.00 95.31 186 MET A CA 1
ATOM 1348 C C . MET A 1 186 ? -8.915 15.058 11.912 1.00 95.31 186 MET A C 1
ATOM 1350 O O . MET A 1 186 ? -7.812 15.593 11.797 1.00 95.31 186 MET A O 1
ATOM 1354 N N . ALA A 1 187 ? -10.016 15.521 11.321 1.00 94.81 187 ALA A N 1
ATOM 1355 C CA . ALA A 1 187 ? -10.031 16.677 10.430 1.00 94.81 187 ALA A CA 1
ATOM 1356 C C . ALA A 1 187 ? -9.482 17.934 11.128 1.00 94.81 187 ALA A C 1
ATOM 1358 O O . ALA A 1 187 ? -9.849 18.245 12.263 1.00 94.81 187 ALA A O 1
ATOM 1359 N N . GLY A 1 188 ? -8.562 18.638 10.463 1.00 94.88 188 GLY A N 1
ATOM 1360 C CA . GLY A 1 188 ? -7.887 19.821 11.002 1.00 94.88 188 GLY A CA 1
ATOM 1361 C C . GLY A 1 188 ? -6.788 19.529 12.032 1.00 94.88 188 GLY A C 1
ATOM 1362 O O . GLY A 1 188 ? -6.161 20.467 12.526 1.00 94.88 188 GLY A O 1
ATOM 1363 N N . LYS A 1 189 ? -6.553 18.254 12.376 1.00 95.00 189 LYS A N 1
ATOM 1364 C CA . LYS A 1 189 ? -5.526 17.798 13.330 1.00 95.00 189 LYS A CA 1
ATOM 1365 C C . LYS A 1 189 ? -4.613 16.707 12.738 1.00 95.00 189 LYS A C 1
ATOM 1367 O O . LYS A 1 189 ? -3.723 16.208 13.431 1.00 95.00 189 LYS A O 1
ATOM 1372 N N . LEU A 1 190 ? -4.765 16.326 11.464 1.00 96.56 190 LEU A N 1
ATOM 1373 C CA . LEU A 1 190 ? -3.938 15.313 10.793 1.00 96.56 190 LEU A CA 1
ATOM 1374 C C . LEU A 1 190 ? -2.451 15.634 10.881 1.00 96.56 190 LEU A C 1
ATOM 1376 O O . LEU A 1 190 ? -1.655 14.723 11.110 1.00 96.56 190 LEU A O 1
ATOM 1380 N N . ALA A 1 191 ? -2.064 16.900 10.705 1.00 96.06 191 ALA A N 1
ATOM 1381 C CA . ALA A 1 191 ? -0.658 17.295 10.767 1.00 96.06 191 ALA A CA 1
ATOM 1382 C C . ALA A 1 191 ? -0.037 17.032 12.150 1.00 96.06 191 ALA A C 1
ATOM 1384 O O . ALA A 1 191 ? 1.131 16.643 12.234 1.00 96.06 191 ALA A O 1
ATOM 1385 N N . GLU A 1 192 ? -0.807 17.200 13.228 1.00 95.75 192 GLU A N 1
ATOM 1386 C CA . GLU A 1 192 ? -0.378 16.905 14.597 1.00 95.75 192 GLU A CA 1
ATOM 1387 C C . GLU A 1 192 ? -0.198 15.394 14.792 1.00 95.75 192 GLU A C 1
ATOM 1389 O O . GLU A 1 192 ? 0.879 14.935 15.187 1.00 95.75 192 GLU A O 1
ATOM 1394 N N . PHE A 1 193 ? -1.200 14.597 14.404 1.00 97.38 193 PHE A N 1
ATOM 1395 C CA . PHE A 1 193 ? -1.117 13.138 14.480 1.00 97.38 193 PHE A CA 1
ATOM 1396 C C . PHE A 1 193 ? 0.033 12.575 13.633 1.00 97.38 193 PHE A C 1
ATOM 1398 O O . PHE A 1 193 ? 0.747 11.672 14.075 1.00 97.38 193 PHE A O 1
ATOM 1405 N N . ALA A 1 194 ? 0.244 13.111 12.429 1.00 97.38 194 ALA A N 1
ATOM 1406 C CA . ALA A 1 194 ? 1.271 12.660 11.492 1.00 97.38 194 ALA A CA 1
ATOM 1407 C C . ALA A 1 194 ? 2.692 12.901 12.017 1.00 97.38 194 ALA A C 1
ATOM 1409 O O . ALA A 1 194 ? 3.600 12.124 11.720 1.00 97.38 194 ALA A O 1
ATOM 1410 N N . GLN A 1 195 ? 2.881 13.950 12.822 1.00 95.44 195 GLN A N 1
ATOM 1411 C CA . GLN A 1 195 ? 4.160 14.294 13.441 1.00 95.44 195 GLN A CA 1
ATOM 1412 C C . GLN A 1 195 ? 4.417 13.562 14.762 1.00 95.44 195 GLN A C 1
ATOM 1414 O O . GLN A 1 195 ? 5.528 13.642 15.293 1.00 95.44 195 GLN A O 1
ATOM 1419 N N . HIS A 1 196 ? 3.434 12.837 15.300 1.00 96.50 196 HIS A N 1
ATOM 1420 C CA . HIS A 1 196 ? 3.580 12.107 16.552 1.00 96.50 196 HIS A CA 1
ATOM 1421 C C . HIS A 1 196 ? 4.214 10.720 16.341 1.00 96.50 196 HIS A C 1
ATOM 1423 O O . HIS A 1 196 ? 3.843 9.964 15.442 1.00 96.50 196 HIS A O 1
ATOM 1429 N N . LYS A 1 197 ? 5.140 10.326 17.228 1.00 96.00 197 LYS A N 1
ATOM 1430 C CA . LYS A 1 197 ? 5.905 9.059 17.144 1.00 96.00 197 LYS A CA 1
ATOM 1431 C C . LYS A 1 197 ? 5.047 7.784 17.108 1.00 96.00 197 LYS A C 1
ATOM 1433 O O . LYS A 1 197 ? 5.513 6.761 16.608 1.00 96.00 197 LYS A O 1
ATOM 1438 N N . ILE A 1 198 ? 3.823 7.844 17.635 1.00 96.38 198 ILE A N 1
ATOM 1439 C CA . ILE A 1 198 ? 2.882 6.717 17.703 1.00 96.38 198 ILE A CA 1
ATOM 1440 C C . ILE A 1 198 ? 1.679 6.978 16.782 1.00 96.38 198 ILE A C 1
ATOM 1442 O O . ILE A 1 198 ? 1.399 6.173 15.894 1.00 96.38 198 ILE A O 1
ATOM 1446 N N . SER A 1 199 ? 1.032 8.140 16.901 1.00 97.50 199 SER A N 1
ATOM 1447 C CA . SER A 1 199 ? -0.205 8.444 16.164 1.00 97.50 199 SER A CA 1
ATOM 1448 C C . SER A 1 199 ? -0.022 8.527 14.643 1.00 97.50 199 SER A C 1
ATOM 1450 O O . SER A 1 199 ? -0.990 8.341 13.908 1.00 97.50 199 SER A O 1
ATOM 1452 N N . ASN A 1 200 ? 1.206 8.700 14.132 1.00 97.75 200 ASN A N 1
ATOM 1453 C CA . ASN A 1 200 ? 1.462 8.687 12.686 1.00 97.75 200 ASN A CA 1
ATOM 1454 C C . ASN A 1 200 ? 1.011 7.377 12.009 1.00 97.75 200 ASN A C 1
ATOM 1456 O O . ASN A 1 200 ? 0.640 7.389 10.836 1.00 97.75 200 ASN A O 1
ATOM 1460 N N . TYR A 1 201 ? 0.996 6.247 12.728 1.00 97.12 201 TYR A N 1
ATOM 1461 C CA . TYR A 1 201 ? 0.493 4.980 12.186 1.00 97.12 201 TYR A CA 1
ATOM 1462 C C . TYR A 1 201 ? -1.035 4.973 12.029 1.00 97.12 201 TYR A C 1
ATOM 1464 O O . TYR A 1 201 ? -1.558 4.340 11.107 1.00 97.12 201 TYR A O 1
ATOM 1472 N N . VAL A 1 202 ? -1.750 5.719 12.880 1.00 98.19 202 VAL A N 1
ATOM 1473 C CA . VAL A 1 202 ? -3.194 5.959 12.737 1.00 98.19 202 VAL A CA 1
ATOM 1474 C C . VAL A 1 202 ? -3.450 6.776 11.471 1.00 98.19 202 VAL A C 1
ATOM 1476 O O . VAL A 1 202 ? -4.294 6.388 10.669 1.00 98.19 202 VAL A O 1
ATOM 1479 N N . VAL A 1 203 ? -2.647 7.819 11.210 1.00 98.50 203 VAL A N 1
ATOM 1480 C CA . VAL A 1 203 ? -2.725 8.605 9.961 1.00 98.50 203 VAL A CA 1
ATOM 1481 C C . VAL A 1 203 ? -2.434 7.746 8.731 1.00 98.50 203 VAL A C 1
ATOM 1483 O O . VAL A 1 203 ? -3.182 7.807 7.762 1.00 98.50 203 VAL A O 1
ATOM 1486 N N . GLN A 1 204 ? -1.404 6.894 8.761 1.00 98.19 204 GLN A N 1
ATOM 1487 C CA . GLN A 1 204 ? -1.128 5.959 7.659 1.00 98.19 204 GLN A CA 1
ATOM 1488 C C . GLN A 1 204 ? -2.331 5.053 7.360 1.00 98.19 204 GLN A C 1
ATOM 1490 O O . GLN A 1 204 ? -2.658 4.824 6.195 1.00 98.19 204 GLN A O 1
ATOM 1495 N N . SER A 1 205 ? -3.011 4.563 8.400 1.00 97.50 205 SER A N 1
ATOM 1496 C CA . SER A 1 205 ? -4.215 3.742 8.233 1.00 97.50 205 SER A CA 1
ATOM 1497 C C . SER A 1 205 ? -5.394 4.559 7.713 1.00 97.50 205 SER A C 1
ATOM 1499 O O . SER A 1 205 ? -6.073 4.098 6.802 1.00 97.50 205 SER A O 1
ATOM 1501 N N . ALA A 1 206 ? -5.583 5.792 8.192 1.00 98.06 206 ALA A N 1
ATOM 1502 C CA . ALA A 1 206 ? -6.605 6.701 7.677 1.00 98.06 206 ALA A CA 1
ATOM 1503 C C . ALA A 1 206 ? -6.407 6.992 6.180 1.00 98.06 206 ALA A C 1
ATOM 1505 O O . ALA A 1 206 ? -7.333 6.820 5.393 1.00 98.06 206 ALA A O 1
ATOM 1506 N N . LEU A 1 207 ? -5.187 7.352 5.766 1.00 98.31 207 LEU A N 1
ATOM 1507 C CA . LEU A 1 207 ? -4.845 7.619 4.365 1.00 98.31 207 LEU A CA 1
ATOM 1508 C C . LEU A 1 207 ? -5.052 6.378 3.486 1.00 98.31 207 LEU A C 1
ATOM 1510 O O . LEU A 1 207 ? -5.602 6.475 2.391 1.00 98.31 207 LEU A O 1
ATOM 1514 N N . ARG A 1 208 ? -4.663 5.192 3.971 1.00 97.12 208 ARG A N 1
ATOM 1515 C CA . ARG A 1 208 ? -4.867 3.931 3.246 1.00 97.12 208 ARG A CA 1
ATOM 1516 C C . ARG A 1 208 ? -6.349 3.579 3.116 1.00 97.12 208 ARG A C 1
ATOM 1518 O O . ARG A 1 208 ? -6.776 3.140 2.047 1.00 97.12 208 ARG A O 1
ATOM 1525 N N . THR A 1 209 ? -7.134 3.779 4.173 1.00 95.38 209 THR A N 1
ATOM 1526 C CA . THR A 1 209 ? -8.589 3.598 4.139 1.00 95.38 209 THR A CA 1
ATOM 1527 C C . THR A 1 209 ? -9.216 4.575 3.147 1.00 95.38 209 THR A C 1
ATOM 1529 O O . THR A 1 209 ? -9.941 4.131 2.257 1.00 95.38 209 THR A O 1
ATOM 1532 N N . ALA A 1 210 ? -8.868 5.862 3.202 1.00 96.88 210 ALA A N 1
ATOM 1533 C CA . ALA A 1 210 ? -9.333 6.870 2.249 1.00 96.88 210 ALA A CA 1
ATOM 1534 C C . ALA A 1 210 ? -8.962 6.521 0.795 1.00 96.88 210 ALA A C 1
ATOM 1536 O O . ALA A 1 210 ? -9.787 6.664 -0.105 1.00 96.88 210 ALA A O 1
ATOM 1537 N N . ALA A 1 211 ? -7.763 5.985 0.551 1.00 95.69 211 ALA A N 1
ATOM 1538 C CA . ALA A 1 211 ? -7.340 5.551 -0.780 1.00 95.69 211 ALA A CA 1
ATOM 1539 C C . ALA A 1 211 ? -8.173 4.370 -1.307 1.00 95.69 211 ALA A C 1
ATOM 1541 O O . ALA A 1 211 ? -8.407 4.268 -2.508 1.00 95.69 211 ALA A O 1
ATOM 1542 N N . ALA A 1 212 ? -8.616 3.474 -0.422 1.00 92.69 212 ALA A N 1
ATOM 1543 C CA . ALA A 1 212 ? -9.383 2.291 -0.796 1.00 92.69 212 ALA A CA 1
ATOM 1544 C C . ALA A 1 212 ? -10.889 2.555 -0.952 1.00 92.69 212 ALA A C 1
ATOM 1546 O O . ALA A 1 212 ? -11.519 1.951 -1.818 1.00 92.69 212 ALA A O 1
ATOM 1547 N N . ARG A 1 213 ? -11.473 3.399 -0.090 1.00 90.31 213 ARG A N 1
ATOM 1548 C CA . ARG A 1 213 ? -12.936 3.553 0.026 1.00 90.31 213 ARG A CA 1
ATOM 1549 C C . ARG A 1 213 ? -13.432 4.988 0.223 1.00 90.31 213 ARG A C 1
ATOM 1551 O O . ARG A 1 213 ? -14.634 5.189 0.348 1.00 90.31 213 ARG A O 1
ATOM 1558 N N . GLY A 1 214 ? -12.531 5.966 0.296 1.00 91.38 214 GLY A N 1
ATOM 1559 C CA . GLY A 1 214 ? -12.887 7.379 0.417 1.00 91.38 214 GLY A CA 1
ATOM 1560 C C . GLY A 1 214 ? -13.370 7.981 -0.903 1.00 91.38 214 GLY A C 1
ATOM 1561 O O . GLY A 1 214 ? -13.346 7.338 -1.952 1.00 91.38 214 GLY A O 1
ATOM 1562 N N . THR A 1 215 ? -13.796 9.241 -0.850 1.00 95.56 215 THR A N 1
ATOM 1563 C CA . THR A 1 215 ? -14.137 10.035 -2.037 1.00 95.56 215 THR A CA 1
ATOM 1564 C C . THR A 1 215 ? -12.945 10.887 -2.476 1.00 95.56 215 THR A C 1
ATOM 1566 O O . THR A 1 215 ? -12.057 11.184 -1.676 1.00 95.56 215 THR A O 1
ATOM 1569 N N . ALA A 1 216 ? -12.945 11.343 -3.731 1.00 96.62 216 ALA A N 1
ATOM 1570 C CA . ALA A 1 216 ? -11.915 12.256 -4.230 1.00 96.62 216 ALA A CA 1
ATOM 1571 C C . ALA A 1 216 ? -11.872 13.587 -3.451 1.00 96.62 216 ALA A C 1
ATOM 1573 O O . ALA A 1 216 ? -10.793 14.132 -3.236 1.00 96.62 216 ALA A O 1
ATOM 1574 N N . ASN A 1 217 ? -13.024 14.079 -2.975 1.00 97.00 217 ASN A N 1
ATOM 1575 C CA . ASN A 1 217 ? -13.101 15.298 -2.162 1.00 97.00 217 ASN A CA 1
ATOM 1576 C C . ASN A 1 217 ? -12.421 15.110 -0.804 1.00 97.00 217 ASN A C 1
ATOM 1578 O O . ASN A 1 217 ? -11.593 15.928 -0.422 1.00 97.00 217 ASN A O 1
ATOM 1582 N N . LEU A 1 218 ? -12.721 14.001 -0.119 1.00 96.69 218 LEU A N 1
ATOM 1583 C CA . LEU A 1 218 ? -12.070 13.659 1.144 1.00 96.69 218 LEU A CA 1
ATOM 1584 C C . LEU A 1 218 ? -10.559 13.477 0.949 1.00 96.69 218 LEU A C 1
ATOM 1586 O O . LEU A 1 218 ? -9.764 13.959 1.747 1.00 96.69 218 LEU A O 1
ATOM 1590 N N . ALA A 1 219 ? -10.150 12.829 -0.145 1.00 97.75 219 ALA A N 1
ATOM 1591 C CA . ALA A 1 219 ? -8.740 12.685 -0.480 1.00 97.75 219 ALA A CA 1
ATOM 1592 C C . ALA A 1 219 ? -8.047 14.047 -0.658 1.00 97.75 219 ALA A C 1
ATOM 1594 O O . ALA A 1 219 ? -6.982 14.260 -0.084 1.00 97.75 219 ALA A O 1
ATOM 1595 N N . ALA A 1 220 ? -8.657 14.968 -1.409 1.00 97.81 220 ALA A N 1
ATOM 1596 C CA . ALA A 1 220 ? -8.123 16.312 -1.627 1.00 97.81 220 ALA A CA 1
ATOM 1597 C C . ALA A 1 220 ? -8.058 17.144 -0.333 1.00 97.81 220 ALA A C 1
ATOM 1599 O O . ALA A 1 220 ? -7.119 17.913 -0.145 1.00 97.81 220 ALA A O 1
ATOM 1600 N N . GLU A 1 221 ? -9.019 16.975 0.576 1.00 97.62 221 GLU A N 1
ATOM 1601 C CA . GLU A 1 221 ? -9.005 17.617 1.892 1.00 97.62 221 GLU A CA 1
ATOM 1602 C C . GLU A 1 221 ? -7.829 17.119 2.747 1.00 97.62 221 GLU A C 1
ATOM 1604 O O . GLU A 1 221 ? -6.993 17.914 3.179 1.00 97.62 221 GLU A O 1
ATOM 1609 N N . MET A 1 222 ? -7.707 15.795 2.912 1.00 98.31 222 MET A N 1
ATOM 1610 C CA . MET A 1 222 ? -6.630 15.177 3.693 1.00 98.31 222 MET A CA 1
ATOM 1611 C C . MET A 1 222 ? -5.245 15.507 3.123 1.00 98.31 222 MET A C 1
ATOM 1613 O O . MET A 1 222 ? -4.292 15.731 3.875 1.00 98.31 222 MET A O 1
ATOM 1617 N N . ILE A 1 223 ? -5.115 15.522 1.790 1.00 98.19 223 ILE A N 1
ATOM 1618 C CA . ILE A 1 223 ? -3.868 15.911 1.130 1.00 98.19 223 ILE A CA 1
ATOM 1619 C C . ILE A 1 223 ? -3.595 17.390 1.357 1.00 98.19 223 ILE A C 1
ATOM 1621 O O . ILE A 1 223 ? -2.478 17.720 1.741 1.00 98.19 223 ILE A O 1
ATOM 1625 N N . GLY A 1 224 ? -4.589 18.262 1.179 1.00 98.00 224 GLY A N 1
ATOM 1626 C CA . GLY A 1 224 ? -4.457 19.699 1.405 1.00 98.00 224 GLY A CA 1
ATOM 1627 C C . GLY A 1 224 ? -3.941 20.040 2.804 1.00 98.00 224 GLY A C 1
ATOM 1628 O O . GLY A 1 224 ? -3.055 20.882 2.931 1.00 98.00 224 GLY A O 1
ATOM 1629 N N . GLU A 1 225 ? -4.422 19.343 3.835 1.00 98.06 225 GLU A N 1
ATOM 1630 C CA . GLU A 1 225 ? -3.973 19.551 5.217 1.00 98.06 225 GLU A CA 1
ATOM 1631 C C . GLU A 1 225 ? -2.510 19.122 5.442 1.00 98.06 225 GLU A C 1
ATOM 1633 O O . GLU A 1 225 ? -1.745 19.803 6.127 1.00 98.06 225 GLU A O 1
ATOM 1638 N N . LEU A 1 226 ? -2.091 18.001 4.847 1.00 98.25 226 LEU A N 1
ATOM 1639 C CA . LEU A 1 226 ? -0.741 17.452 5.023 1.00 98.25 226 LEU A CA 1
ATOM 1640 C C . LEU A 1 226 ? 0.294 18.028 4.047 1.00 98.25 226 LEU A C 1
ATOM 1642 O O . LEU A 1 226 ? 1.497 17.889 4.286 1.00 98.25 226 LEU A O 1
ATOM 1646 N N . LEU A 1 227 ? -0.147 18.675 2.967 1.00 97.25 227 LEU A N 1
ATOM 1647 C CA . LEU A 1 227 ? 0.706 19.176 1.891 1.00 97.25 227 LEU A CA 1
ATOM 1648 C C . LEU A 1 227 ? 1.835 20.099 2.387 1.00 97.25 227 LEU A C 1
ATOM 1650 O O . LEU A 1 227 ? 2.982 19.852 2.008 1.00 97.25 227 LEU A O 1
ATOM 1654 N N . PRO A 1 228 ? 1.594 21.079 3.287 1.00 97.69 228 PRO A N 1
ATOM 1655 C CA . PRO A 1 228 ? 2.656 21.955 3.797 1.00 97.69 228 PRO A CA 1
ATOM 1656 C C . PRO A 1 228 ? 3.752 21.211 4.573 1.00 97.69 228 PRO A C 1
ATOM 1658 O O . PRO A 1 228 ? 4.865 21.710 4.722 1.00 97.69 228 PRO A O 1
ATOM 1661 N N . TYR A 1 229 ? 3.450 20.006 5.061 1.00 97.06 229 TYR A N 1
ATOM 1662 C CA . TYR A 1 229 ? 4.344 19.185 5.873 1.00 97.06 229 TYR A CA 1
ATOM 1663 C C . TYR A 1 229 ? 4.957 18.018 5.088 1.00 97.06 229 TYR A C 1
ATOM 1665 O O . TYR A 1 229 ? 5.745 17.258 5.655 1.00 97.06 229 TYR A O 1
ATOM 1673 N N . ALA A 1 230 ? 4.636 17.859 3.797 1.00 96.44 230 ALA A N 1
ATOM 1674 C CA . ALA A 1 230 ? 5.015 16.691 2.999 1.00 96.44 230 ALA A CA 1
ATOM 1675 C C . ALA A 1 230 ? 6.533 16.432 2.996 1.00 96.44 230 ALA A C 1
ATOM 1677 O O . ALA A 1 230 ? 6.963 15.289 3.173 1.00 96.44 230 ALA A O 1
ATOM 1678 N N . ALA A 1 231 ? 7.351 17.482 2.878 1.00 94.81 231 ALA A N 1
ATOM 1679 C CA . ALA A 1 231 ? 8.806 17.380 2.975 1.00 94.81 231 ALA A CA 1
ATOM 1680 C C . ALA A 1 231 ? 9.258 16.805 4.334 1.00 94.81 231 ALA A C 1
ATOM 1682 O O . ALA A 1 231 ? 9.954 15.789 4.386 1.00 94.81 231 ALA A O 1
ATOM 1683 N N . ALA A 1 232 ? 8.796 17.389 5.443 1.00 94.12 232 ALA A N 1
ATOM 1684 C CA . ALA A 1 232 ? 9.127 16.918 6.790 1.00 94.12 232 ALA A CA 1
ATOM 1685 C C . ALA A 1 232 ? 8.644 15.474 7.034 1.00 94.12 232 ALA A C 1
ATOM 1687 O O . ALA A 1 232 ? 9.345 14.671 7.662 1.00 94.12 232 ALA A O 1
ATOM 1688 N N . MET A 1 233 ? 7.476 15.116 6.487 1.00 95.44 233 MET A N 1
ATOM 1689 C CA . MET A 1 233 ? 6.959 13.747 6.506 1.00 95.44 233 MET A CA 1
ATOM 1690 C C . MET A 1 233 ? 7.878 12.793 5.752 1.00 95.44 233 MET A C 1
ATOM 1692 O O . MET A 1 233 ? 8.203 11.731 6.269 1.00 95.44 233 MET A O 1
ATOM 1696 N N . LEU A 1 234 ? 8.353 13.152 4.561 1.00 95.25 234 LEU A N 1
ATOM 1697 C CA . LEU A 1 234 ? 9.261 12.299 3.797 1.00 95.25 234 LEU A CA 1
ATOM 1698 C C . LEU A 1 234 ? 10.573 12.024 4.547 1.00 95.25 234 LEU A C 1
ATOM 1700 O O . LEU A 1 234 ? 11.125 10.924 4.453 1.00 95.25 234 LEU A O 1
ATOM 1704 N N . GLU A 1 235 ? 11.078 13.001 5.298 1.00 91.88 235 GLU A N 1
ATOM 1705 C CA . GLU A 1 235 ? 12.310 12.859 6.074 1.00 91.88 235 GLU A CA 1
ATOM 1706 C C . GLU A 1 235 ? 12.140 11.982 7.313 1.00 91.88 235 GLU A C 1
ATOM 1708 O O . GLU A 1 235 ? 12.939 11.066 7.524 1.00 91.88 235 GLU A O 1
ATOM 1713 N N . ARG A 1 236 ? 11.116 12.258 8.130 1.00 92.00 236 ARG A N 1
ATOM 1714 C CA . ARG A 1 236 ? 10.978 11.679 9.479 1.00 92.00 236 ARG A CA 1
ATOM 1715 C C . ARG A 1 236 ? 9.923 10.582 9.571 1.00 92.00 236 ARG A C 1
ATOM 1717 O O . ARG A 1 236 ? 10.088 9.635 10.334 1.00 92.00 236 ARG A O 1
ATOM 1724 N N . TYR A 1 237 ? 8.878 10.674 8.757 1.00 95.19 237 TYR A N 1
ATOM 1725 C CA . TYR A 1 237 ? 7.689 9.821 8.792 1.00 95.19 237 TYR A CA 1
ATOM 1726 C C . TYR A 1 237 ? 7.361 9.288 7.395 1.00 95.19 237 TYR A C 1
ATOM 1728 O O . TYR A 1 237 ? 6.231 9.375 6.922 1.00 95.19 237 TYR A O 1
ATOM 1736 N N . ALA A 1 238 ? 8.365 8.731 6.709 1.00 94.44 238 ALA A N 1
ATOM 1737 C CA . ALA A 1 238 ? 8.278 8.369 5.291 1.00 94.44 238 ALA A CA 1
ATOM 1738 C C . ALA A 1 238 ? 7.111 7.417 4.947 1.00 94.44 238 ALA A C 1
ATOM 1740 O O . ALA A 1 238 ? 6.667 7.389 3.802 1.00 94.44 238 ALA A O 1
ATOM 1741 N N . GLY A 1 239 ? 6.592 6.663 5.925 1.00 96.12 239 GLY A N 1
ATOM 1742 C CA . GLY A 1 239 ? 5.362 5.879 5.773 1.00 96.12 239 GLY A CA 1
ATOM 1743 C C . GLY A 1 239 ? 4.117 6.743 5.536 1.00 96.12 239 GLY A C 1
ATOM 1744 O O . GLY A 1 239 ? 3.311 6.413 4.674 1.00 96.12 239 GLY A O 1
ATOM 1745 N N . VAL A 1 240 ? 3.989 7.886 6.220 1.00 97.81 240 VAL A N 1
ATOM 1746 C CA . VAL A 1 240 ? 2.913 8.864 5.977 1.00 97.81 240 VAL A CA 1
ATOM 1747 C C . VAL A 1 240 ? 3.038 9.442 4.569 1.00 97.81 240 VAL A C 1
ATOM 1749 O O . VAL A 1 240 ? 2.062 9.440 3.829 1.00 97.81 240 VAL A O 1
ATOM 1752 N N . ALA A 1 241 ? 4.242 9.856 4.156 1.00 97.62 241 ALA A N 1
ATOM 1753 C CA . ALA A 1 241 ? 4.475 10.384 2.808 1.00 97.62 241 ALA A CA 1
ATOM 1754 C C . ALA A 1 241 ? 4.150 9.356 1.706 1.00 97.62 241 ALA A C 1
ATOM 1756 O O . ALA A 1 241 ? 3.593 9.709 0.667 1.00 97.62 241 ALA A O 1
ATOM 1757 N N . LEU A 1 242 ? 4.466 8.076 1.937 1.00 97.19 242 LEU A N 1
ATOM 1758 C CA . LEU A 1 242 ? 4.091 6.986 1.037 1.00 97.19 242 LEU A CA 1
ATOM 1759 C C . LEU A 1 242 ? 2.569 6.853 0.909 1.00 97.19 242 LEU A C 1
ATOM 1761 O O . LEU A 1 242 ? 2.060 6.797 -0.210 1.00 97.19 242 LEU A O 1
ATOM 1765 N N . GLU A 1 243 ? 1.843 6.798 2.028 1.00 98.06 243 GLU A N 1
ATOM 1766 C CA . GLU A 1 243 ? 0.385 6.645 1.984 1.00 98.06 243 GLU A CA 1
ATOM 1767 C C . GLU A 1 243 ? -0.313 7.891 1.434 1.00 98.06 243 GLU A C 1
ATOM 1769 O O . GLU A 1 243 ? -1.307 7.767 0.723 1.00 98.06 243 GLU A O 1
ATOM 1774 N N . LEU A 1 244 ? 0.267 9.074 1.642 1.00 97.81 244 LEU A N 1
ATOM 1775 C CA . LEU A 1 244 ? -0.178 10.318 1.018 1.00 97.81 244 LEU A CA 1
ATOM 1776 C C . LEU A 1 244 ? -0.066 10.250 -0.515 1.00 97.81 244 LEU A C 1
ATOM 1778 O O . LEU A 1 244 ? -1.014 10.579 -1.225 1.00 97.81 244 LEU A O 1
ATOM 1782 N N . CYS A 1 245 ? 1.052 9.733 -1.038 1.00 97.00 245 CYS A N 1
ATOM 1783 C CA . CYS A 1 245 ? 1.217 9.511 -2.478 1.00 97.00 245 CYS A CA 1
ATOM 1784 C C . CYS A 1 245 ? 0.267 8.432 -3.017 1.00 97.00 245 CYS A C 1
ATOM 1786 O O . CYS A 1 245 ? -0.234 8.548 -4.136 1.00 97.00 245 CYS A O 1
ATOM 1788 N N . ASN A 1 246 ? 0.014 7.369 -2.245 1.00 96.38 246 ASN A N 1
ATOM 1789 C CA . ASN A 1 246 ? -0.957 6.343 -2.629 1.00 96.38 246 ASN A CA 1
ATOM 1790 C C . ASN A 1 246 ? -2.376 6.914 -2.707 1.00 96.38 246 ASN A C 1
ATOM 1792 O O . ASN A 1 246 ? -3.091 6.568 -3.646 1.00 96.38 246 ASN A O 1
ATOM 1796 N N . LEU A 1 247 ? -2.756 7.776 -1.760 1.00 97.38 247 LEU A N 1
ATOM 1797 C CA . LEU A 1 247 ? -4.046 8.460 -1.737 1.00 97.38 247 LEU A CA 1
ATOM 1798 C C . LEU A 1 247 ? -4.217 9.370 -2.958 1.00 97.38 247 LEU A C 1
ATOM 1800 O O . LEU A 1 247 ? -5.205 9.228 -3.679 1.00 97.38 247 LEU A O 1
ATOM 1804 N N . ALA A 1 248 ? -3.225 10.224 -3.234 1.00 96.62 248 ALA A N 1
ATOM 1805 C CA . ALA A 1 248 ? -3.215 11.104 -4.403 1.00 96.62 248 ALA A CA 1
ATOM 1806 C C . ALA A 1 248 ? -3.387 10.312 -5.707 1.00 96.62 248 ALA A C 1
ATOM 1808 O O . ALA A 1 248 ? -4.270 10.619 -6.505 1.00 96.62 248 ALA A O 1
ATOM 1809 N N . ARG A 1 249 ? -2.626 9.220 -5.877 1.00 94.12 249 ARG A N 1
ATOM 1810 C CA . ARG A 1 249 ? -2.725 8.343 -7.056 1.00 94.12 249 ARG A CA 1
ATOM 1811 C C . ARG A 1 249 ? -4.067 7.621 -7.158 1.00 94.12 249 ARG A C 1
ATOM 1813 O O . ARG A 1 249 ? -4.557 7.407 -8.261 1.00 94.12 249 ARG A O 1
ATOM 1820 N N . ALA A 1 250 ? -4.622 7.156 -6.038 1.00 94.69 250 ALA A N 1
ATOM 1821 C CA . ALA A 1 250 ? -5.862 6.380 -6.039 1.00 94.69 250 ALA A CA 1
ATOM 1822 C C . ALA A 1 250 ? -7.048 7.199 -6.569 1.00 94.69 250 ALA A C 1
ATOM 1824 O O . ALA A 1 250 ? -7.898 6.648 -7.266 1.00 94.69 250 ALA A O 1
ATOM 1825 N N . HIS A 1 251 ? -7.055 8.504 -6.287 1.00 95.12 251 HIS A N 1
ATOM 1826 C CA . HIS A 1 251 ? -8.126 9.424 -6.681 1.00 95.12 251 HIS A CA 1
ATOM 1827 C C . HIS A 1 251 ? -7.729 10.410 -7.787 1.00 95.12 251 HIS A C 1
ATOM 1829 O O . HIS A 1 251 ? -8.571 11.191 -8.216 1.00 95.12 251 HIS A O 1
ATOM 1835 N N . ALA A 1 252 ? -6.481 10.360 -8.265 1.00 93.38 252 ALA A N 1
ATOM 1836 C CA . ALA A 1 252 ? -5.910 11.282 -9.250 1.00 93.38 252 ALA A CA 1
ATOM 1837 C C . ALA A 1 252 ? -6.088 12.767 -8.862 1.00 93.38 252 ALA A C 1
ATOM 1839 O O . ALA A 1 252 ? -6.509 13.593 -9.672 1.00 93.38 252 ALA A O 1
ATOM 1840 N N . VAL A 1 253 ? -5.778 13.104 -7.605 1.00 95.19 253 VAL A N 1
ATOM 1841 C CA . VAL A 1 253 ? -5.920 14.461 -7.046 1.00 95.19 253 VAL A CA 1
ATOM 1842 C C . VAL A 1 253 ? -4.581 15.004 -6.548 1.00 95.19 253 VAL A C 1
ATOM 1844 O O . VAL A 1 253 ? -3.799 14.277 -5.941 1.00 95.19 253 VAL A O 1
ATOM 1847 N N . GLN A 1 254 ? -4.327 16.295 -6.797 1.00 93.62 254 GLN A N 1
ATOM 1848 C CA . GLN A 1 254 ? -3.178 17.062 -6.274 1.00 93.62 254 GLN A CA 1
ATOM 1849 C C . GLN A 1 254 ? -1.786 16.429 -6.511 1.00 93.62 254 GLN A C 1
ATOM 1851 O O . GLN A 1 254 ? -0.843 16.712 -5.774 1.00 93.62 254 GLN A O 1
ATOM 1856 N N . GLU A 1 255 ? -1.626 15.603 -7.552 1.00 92.94 255 GLU A N 1
ATOM 1857 C CA . GLU A 1 255 ? -0.368 14.897 -7.847 1.00 92.94 255 GLU A CA 1
ATOM 1858 C C . GLU A 1 255 ? 0.822 15.851 -8.041 1.00 92.94 255 GLU A C 1
ATOM 1860 O O . GLU A 1 255 ? 1.890 15.628 -7.475 1.00 92.94 255 GLU A O 1
ATOM 1865 N N . GLU A 1 256 ? 0.639 16.923 -8.815 1.00 92.25 256 GLU A N 1
ATOM 1866 C CA . GLU A 1 256 ? 1.691 17.903 -9.110 1.00 92.25 256 GLU A CA 1
ATOM 1867 C C . GLU A 1 256 ? 2.106 18.689 -7.863 1.00 92.25 256 GLU A C 1
ATOM 1869 O O . GLU A 1 256 ? 3.281 18.687 -7.500 1.00 92.25 256 GLU A O 1
ATOM 1874 N N . ALA A 1 257 ? 1.129 19.246 -7.142 1.00 94.44 257 ALA A N 1
ATOM 1875 C CA . ALA A 1 257 ? 1.367 19.970 -5.897 1.00 94.44 257 ALA A CA 1
ATOM 1876 C C . ALA A 1 257 ? 2.089 19.096 -4.857 1.00 94.44 257 ALA A C 1
ATOM 1878 O O . ALA A 1 257 ? 2.982 19.563 -4.152 1.00 94.44 257 ALA A O 1
ATOM 1879 N N . LEU A 1 258 ? 1.746 17.804 -4.779 1.00 95.12 258 LEU A N 1
ATOM 1880 C CA . LEU A 1 258 ? 2.408 16.867 -3.875 1.00 95.12 258 LEU A CA 1
ATOM 1881 C C . LEU A 1 258 ? 3.860 16.588 -4.283 1.00 95.12 258 LEU A C 1
ATOM 1883 O O . LEU A 1 258 ? 4.731 16.514 -3.417 1.00 95.12 258 LEU A O 1
ATOM 1887 N N . VAL A 1 259 ? 4.147 16.453 -5.581 1.00 92.88 259 VAL A N 1
ATOM 1888 C CA . VAL A 1 259 ? 5.526 16.287 -6.070 1.00 92.88 259 VAL A CA 1
ATOM 1889 C C . VAL A 1 259 ? 6.369 17.516 -5.738 1.00 92.88 259 VAL A C 1
ATOM 1891 O O . VAL A 1 259 ? 7.485 17.367 -5.238 1.00 92.88 259 VAL A O 1
ATOM 1894 N N . GLU A 1 260 ? 5.828 18.715 -5.950 1.00 91.81 260 GLU A N 1
ATOM 1895 C CA . GLU A 1 260 ? 6.492 19.972 -5.594 1.00 91.81 260 GLU A CA 1
ATOM 1896 C C . GLU A 1 260 ? 6.746 20.080 -4.087 1.00 91.81 260 GLU A C 1
ATOM 1898 O O . GLU A 1 260 ? 7.857 20.410 -3.673 1.00 91.81 260 GLU A O 1
ATOM 1903 N N . ALA A 1 261 ? 5.763 19.721 -3.257 1.00 94.31 261 ALA A N 1
ATOM 1904 C CA . ALA A 1 261 ? 5.887 19.767 -1.802 1.00 94.31 261 ALA A CA 1
ATOM 1905 C C . ALA A 1 261 ? 6.888 18.739 -1.240 1.00 94.31 261 ALA A C 1
ATOM 1907 O O . ALA A 1 261 ? 7.501 18.972 -0.197 1.00 94.31 261 ALA A O 1
ATOM 1908 N N . LEU A 1 262 ? 7.084 17.602 -1.916 1.00 93.50 262 LEU A N 1
ATOM 1909 C CA . LEU A 1 262 ? 8.071 16.584 -1.535 1.00 93.50 262 LEU A CA 1
ATOM 1910 C C . LEU A 1 262 ? 9.492 16.923 -2.007 1.00 93.50 262 LEU A C 1
ATOM 1912 O O . LEU A 1 262 ? 10.463 16.449 -1.409 1.00 93.50 262 LEU A O 1
ATOM 1916 N N . ALA A 1 263 ? 9.627 17.725 -3.068 1.00 89.00 263 ALA A N 1
ATOM 1917 C CA . ALA A 1 263 ? 10.904 18.001 -3.718 1.00 89.00 263 ALA A CA 1
ATOM 1918 C C . ALA A 1 263 ? 11.999 18.540 -2.773 1.00 89.00 263 ALA A C 1
ATOM 1920 O O . ALA A 1 263 ? 13.121 18.046 -2.885 1.00 89.00 263 ALA A O 1
ATOM 1921 N N . PRO A 1 264 ? 11.737 19.462 -1.817 1.00 89.00 264 PRO A N 1
ATOM 1922 C CA . PRO A 1 264 ? 12.772 19.973 -0.913 1.00 89.00 264 PRO A CA 1
ATOM 1923 C C . PRO A 1 264 ? 13.463 18.873 -0.095 1.00 89.00 264 PRO A C 1
ATOM 1925 O O . PRO A 1 264 ? 14.686 18.765 -0.113 1.00 89.00 264 PRO A O 1
ATOM 1928 N N . ALA A 1 265 ? 12.689 17.987 0.537 1.00 86.19 265 ALA A N 1
ATOM 1929 C CA . ALA A 1 265 ? 13.218 16.858 1.311 1.00 86.19 265 ALA A CA 1
ATOM 1930 C C . ALA A 1 265 ? 13.881 15.783 0.441 1.00 86.19 265 ALA A C 1
ATOM 1932 O O . ALA A 1 265 ? 14.706 14.994 0.911 1.00 86.19 265 ALA A O 1
ATOM 1933 N N . ALA A 1 266 ? 13.473 15.703 -0.825 1.00 80.81 266 ALA A N 1
ATOM 1934 C CA . ALA A 1 266 ? 14.006 14.735 -1.761 1.00 80.81 266 ALA A CA 1
ATOM 1935 C C . ALA A 1 266 ? 15.286 15.219 -2.454 1.00 80.81 266 ALA A C 1
ATOM 1937 O O . ALA A 1 266 ? 16.059 14.382 -2.888 1.00 80.81 266 ALA A O 1
ATOM 1938 N N . ARG A 1 267 ? 15.540 16.526 -2.559 1.00 83.38 267 ARG A N 1
ATOM 1939 C CA . ARG A 1 267 ? 16.745 17.061 -3.216 1.00 83.38 267 ARG A CA 1
ATOM 1940 C C . ARG A 1 267 ? 17.803 17.586 -2.237 1.00 83.38 267 ARG A C 1
ATOM 1942 O O . ARG A 1 267 ? 18.979 17.636 -2.587 1.00 83.38 267 ARG A O 1
ATOM 1949 N N . GLY A 1 268 ? 17.411 17.936 -1.008 1.00 78.38 268 GLY A N 1
ATOM 1950 C CA . GLY A 1 268 ? 18.288 18.659 -0.084 1.00 78.38 268 GLY A CA 1
ATOM 1951 C C . GLY A 1 268 ? 18.696 20.008 -0.684 1.00 78.38 268 GLY A C 1
ATOM 1952 O O . GLY A 1 268 ? 17.845 20.728 -1.204 1.00 78.38 268 GLY A O 1
ATOM 1953 N N . ASP A 1 269 ? 19.996 20.308 -0.666 1.00 76.12 269 ASP A N 1
ATOM 1954 C CA . ASP A 1 269 ? 20.563 21.522 -1.279 1.00 76.12 269 ASP A CA 1
ATOM 1955 C C . ASP A 1 269 ? 20.877 21.359 -2.777 1.00 76.12 269 ASP A C 1
ATOM 1957 O O . ASP A 1 269 ? 21.232 22.325 -3.450 1.00 76.12 269 ASP A O 1
ATOM 1961 N N . ALA A 1 270 ? 20.789 20.138 -3.312 1.00 80.44 270 ALA A N 1
ATOM 1962 C CA . ALA A 1 270 ? 21.116 19.866 -4.704 1.00 80.44 270 ALA A CA 1
ATOM 1963 C C . ALA A 1 270 ? 19.934 20.190 -5.631 1.00 80.44 270 ALA A C 1
ATOM 1965 O O . ALA A 1 270 ? 18.766 19.996 -5.289 1.00 80.44 270 ALA A O 1
ATOM 1966 N N . GLU A 1 271 ? 20.239 20.671 -6.835 1.00 80.50 271 GLU A N 1
ATOM 1967 C CA . GLU A 1 271 ? 19.227 21.022 -7.828 1.00 80.50 271 GLU A CA 1
ATOM 1968 C C . GLU A 1 271 ? 18.987 19.900 -8.843 1.00 80.50 271 GLU A C 1
ATOM 1970 O O . GLU A 1 271 ? 19.858 19.088 -9.159 1.00 80.50 271 GLU A O 1
ATOM 1975 N N . GLY A 1 272 ? 17.772 19.891 -9.390 1.00 84.69 272 GLY A N 1
ATOM 1976 C CA . GLY A 1 272 ? 17.390 19.046 -10.514 1.00 84.69 272 GLY A CA 1
ATOM 1977 C C . GLY A 1 272 ? 16.843 17.654 -10.154 1.00 84.69 272 GLY A C 1
ATOM 1978 O O . GLY A 1 272 ? 16.860 17.224 -8.998 1.00 84.69 272 GLY A O 1
ATOM 1979 N N . PRO A 1 273 ? 16.323 16.924 -11.158 1.00 85.44 273 PRO A N 1
ATOM 1980 C CA . PRO A 1 273 ? 15.640 15.645 -10.945 1.00 85.44 273 PRO A CA 1
ATOM 1981 C C . PRO A 1 273 ? 16.558 14.508 -10.468 1.00 85.44 273 PRO A C 1
ATOM 1983 O O . PRO A 1 273 ? 16.112 13.589 -9.782 1.00 85.44 273 PRO A O 1
ATOM 1986 N N . ALA A 1 274 ? 17.845 14.579 -10.807 1.00 86.94 274 ALA A N 1
ATOM 1987 C CA . ALA A 1 274 ? 18.863 13.620 -10.392 1.00 86.94 274 ALA A CA 1
ATOM 1988 C C . ALA A 1 274 ? 19.073 13.621 -8.864 1.00 86.94 274 ALA A C 1
ATOM 1990 O O . ALA A 1 274 ? 19.125 12.559 -8.243 1.00 86.94 274 ALA A O 1
ATOM 1991 N N . ALA A 1 275 ? 19.075 14.804 -8.241 1.00 88.00 275 ALA A N 1
ATOM 1992 C CA . ALA A 1 275 ? 19.187 14.949 -6.790 1.00 88.00 275 ALA A CA 1
ATOM 1993 C C . ALA A 1 275 ? 18.043 14.242 -6.041 1.00 88.00 275 ALA A C 1
ATOM 1995 O O . ALA A 1 275 ? 18.275 13.569 -5.035 1.00 88.00 275 ALA A O 1
ATOM 1996 N N . VAL A 1 276 ? 16.821 14.329 -6.585 1.00 88.81 276 VAL A N 1
ATOM 1997 C CA . VAL A 1 276 ? 15.631 13.646 -6.053 1.00 88.81 276 VAL A CA 1
ATOM 1998 C C . VAL A 1 276 ? 15.816 12.130 -6.029 1.00 88.81 276 VAL A C 1
ATOM 2000 O O . VAL A 1 276 ? 15.485 11.475 -5.036 1.00 88.81 276 VAL A O 1
ATOM 2003 N N . LEU A 1 277 ? 16.370 11.558 -7.103 1.00 89.00 277 LEU A N 1
ATOM 2004 C CA . LEU A 1 277 ? 16.683 10.130 -7.156 1.00 89.00 277 LEU A CA 1
ATOM 2005 C C . LEU A 1 277 ? 17.673 9.749 -6.062 1.00 89.00 277 LEU A C 1
ATOM 2007 O O . LEU A 1 277 ? 17.432 8.788 -5.333 1.00 89.00 277 LEU A O 1
ATOM 2011 N N . ASP A 1 278 ? 18.761 10.503 -5.934 1.00 88.50 278 ASP A N 1
ATOM 2012 C CA . ASP A 1 278 ? 19.859 10.153 -5.039 1.00 88.50 278 ASP A CA 1
ATOM 2013 C C . ASP A 1 278 ? 19.445 10.204 -3.566 1.00 88.50 278 ASP A C 1
ATOM 2015 O O . ASP A 1 278 ? 19.768 9.282 -2.806 1.00 88.50 278 ASP A O 1
ATOM 2019 N N . ALA A 1 279 ? 18.649 11.196 -3.149 1.00 89.56 279 ALA A N 1
ATOM 2020 C CA . ALA A 1 279 ? 18.185 11.232 -1.762 1.00 89.56 279 ALA A CA 1
ATOM 2021 C C . ALA A 1 279 ? 17.079 10.203 -1.460 1.00 89.56 279 ALA A C 1
ATOM 2023 O O . ALA A 1 279 ? 16.959 9.749 -0.317 1.00 89.56 279 ALA A O 1
ATOM 2024 N N . MET A 1 280 ? 16.289 9.790 -2.457 1.00 91.31 280 MET A N 1
ATOM 2025 C CA . MET A 1 280 ? 15.276 8.737 -2.295 1.00 91.31 280 MET A CA 1
ATOM 2026 C C . MET A 1 280 ? 15.879 7.324 -2.327 1.00 91.31 280 MET A C 1
ATOM 2028 O O . MET A 1 280 ? 15.402 6.430 -1.625 1.00 91.31 280 MET A O 1
ATOM 2032 N N . LEU A 1 281 ? 16.935 7.115 -3.121 1.00 90.44 281 LEU A N 1
ATOM 2033 C CA . LEU A 1 281 ? 17.597 5.825 -3.355 1.00 90.44 281 LEU A CA 1
ATOM 2034 C C . LEU A 1 281 ? 18.829 5.587 -2.480 1.00 90.44 281 LEU A C 1
ATOM 2036 O O . LEU A 1 281 ? 19.595 4.657 -2.758 1.00 90.44 281 LEU A O 1
ATOM 2040 N N . GLN A 1 282 ? 19.020 6.387 -1.427 1.00 85.94 282 GLN A N 1
ATOM 2041 C CA . GLN A 1 282 ? 20.145 6.249 -0.505 1.00 85.94 282 GLN A CA 1
ATOM 2042 C C . GLN A 1 282 ? 20.360 4.785 -0.112 1.00 85.94 282 GLN A C 1
ATOM 2044 O O . GLN A 1 282 ? 19.526 4.153 0.552 1.00 85.94 282 GLN A O 1
ATOM 2049 N N . HIS A 1 283 ? 21.500 4.250 -0.535 1.00 81.06 283 HIS A N 1
ATOM 2050 C CA . HIS A 1 283 ? 21.880 2.869 -0.311 1.00 81.06 283 HIS A CA 1
ATOM 2051 C C . HIS A 1 283 ? 23.138 2.789 0.550 1.00 81.06 283 HIS A C 1
ATOM 2053 O O . HIS A 1 283 ? 23.968 3.695 0.588 1.00 81.06 283 HIS A O 1
ATOM 2059 N N . GLU A 1 284 ? 23.244 1.709 1.311 1.00 79.38 284 GLU A N 1
ATOM 2060 C CA . GLU A 1 284 ? 24.386 1.435 2.169 1.00 79.38 284 GLU A CA 1
ATOM 2061 C C . GLU A 1 284 ? 25.537 0.884 1.333 1.00 79.38 284 GLU A C 1
ATOM 2063 O O . GLU A 1 284 ? 25.352 -0.025 0.516 1.00 79.38 284 GLU A O 1
ATOM 2068 N N . ALA A 1 285 ? 26.737 1.413 1.571 1.00 71.94 285 ALA A N 1
ATOM 2069 C CA . ALA A 1 285 ? 27.945 0.787 1.071 1.00 71.94 285 ALA A CA 1
ATOM 2070 C C . ALA A 1 285 ? 28.094 -0.605 1.714 1.00 71.94 285 ALA A C 1
ATOM 2072 O O . ALA A 1 285 ? 27.748 -0.781 2.888 1.00 71.94 285 ALA A O 1
ATOM 2073 N N . PRO A 1 286 ? 28.592 -1.611 0.977 1.00 66.50 286 PRO A N 1
ATOM 2074 C CA . PRO A 1 286 ? 28.941 -2.886 1.585 1.00 66.50 286 PRO A CA 1
ATOM 2075 C C . PRO A 1 286 ? 29.965 -2.654 2.706 1.00 66.50 286 PRO A C 1
ATOM 2077 O O . PRO A 1 286 ? 30.960 -1.962 2.503 1.00 66.50 286 PRO A O 1
ATOM 2080 N N . GLU A 1 287 ? 29.705 -3.212 3.893 1.00 63.91 287 GLU A N 1
ATOM 2081 C CA . GLU A 1 287 ? 30.603 -3.098 5.047 1.00 63.91 287 GLU A CA 1
ATOM 2082 C C . GLU A 1 287 ? 32.022 -3.549 4.671 1.00 63.91 287 GLU A C 1
ATOM 2084 O O . GLU A 1 287 ? 32.223 -4.663 4.172 1.00 63.91 287 GLU A O 1
ATOM 2089 N N . ALA A 1 288 ? 33.008 -2.682 4.917 1.00 57.88 288 ALA A N 1
ATOM 2090 C CA . ALA A 1 288 ? 34.408 -2.980 4.654 1.00 57.88 288 ALA A CA 1
ATOM 2091 C C . ALA A 1 288 ? 34.833 -4.230 5.449 1.00 57.88 288 ALA A C 1
ATOM 2093 O O . ALA A 1 288 ? 34.768 -4.253 6.675 1.00 57.88 288 ALA A O 1
ATOM 2094 N N . GLY A 1 289 ? 35.243 -5.288 4.742 1.00 59.00 289 GLY A N 1
ATOM 2095 C CA . GLY A 1 289 ? 35.678 -6.558 5.339 1.00 59.00 289 GLY A CA 1
ATOM 2096 C C . GLY A 1 289 ? 34.598 -7.642 5.465 1.00 59.00 289 GLY A C 1
ATOM 2097 O O . GLY A 1 289 ? 34.928 -8.786 5.790 1.00 59.00 289 GLY A O 1
ATOM 2098 N N . ALA A 1 290 ? 33.328 -7.357 5.155 1.00 64.88 290 ALA A N 1
ATOM 2099 C CA . ALA A 1 290 ? 32.299 -8.392 5.109 1.00 64.88 290 ALA A CA 1
ATOM 2100 C C . ALA A 1 290 ? 32.469 -9.264 3.854 1.00 64.88 290 ALA A C 1
ATOM 2102 O O . ALA A 1 290 ? 32.440 -8.766 2.728 1.00 64.88 290 ALA A O 1
ATOM 2103 N N . LYS A 1 291 ? 32.601 -10.590 4.025 1.00 60.28 291 LYS A N 1
ATOM 2104 C CA . LYS A 1 291 ? 32.599 -11.519 2.882 1.00 60.28 291 LYS A CA 1
ATOM 2105 C C . LYS A 1 291 ? 31.273 -11.361 2.122 1.00 60.28 291 LYS A C 1
ATOM 2107 O O . LYS A 1 291 ? 30.218 -11.587 2.731 1.00 60.28 291 LYS A O 1
ATOM 2112 N N . PRO A 1 292 ? 31.289 -10.996 0.826 1.00 58.56 292 PRO A N 1
ATOM 2113 C CA . PRO A 1 292 ? 30.064 -10.864 0.056 1.00 58.56 292 PRO A CA 1
ATOM 2114 C C . PRO A 1 292 ? 29.330 -12.203 0.073 1.00 58.56 292 PRO A C 1
ATOM 2116 O O . PRO A 1 292 ? 29.916 -13.270 -0.134 1.00 58.56 292 PRO A O 1
ATOM 2119 N N . ARG A 1 293 ? 28.026 -12.169 0.363 1.00 60.81 293 ARG A N 1
ATOM 2120 C CA . ARG A 1 293 ? 27.208 -13.369 0.179 1.00 60.81 293 ARG A CA 1
ATOM 2121 C C . ARG A 1 293 ? 27.183 -13.660 -1.325 1.00 60.81 293 ARG A C 1
ATOM 2123 O O . ARG A 1 293 ? 27.079 -12.713 -2.104 1.00 60.81 293 ARG A O 1
ATOM 2130 N N . PRO A 1 294 ? 27.217 -14.928 -1.760 1.00 54.06 294 PRO A N 1
ATOM 2131 C CA . PRO A 1 294 ? 27.097 -15.252 -3.177 1.00 54.06 294 PRO A CA 1
ATOM 2132 C C . PRO A 1 294 ? 25.859 -14.565 -3.780 1.00 54.06 294 PRO A C 1
ATOM 2134 O O . PRO A 1 294 ? 24.738 -14.797 -3.322 1.00 54.06 294 PRO A O 1
ATOM 2137 N N . GLY A 1 295 ? 26.067 -13.668 -4.751 1.00 59.94 295 GLY A N 1
ATOM 2138 C CA . GLY A 1 295 ? 25.013 -12.873 -5.397 1.00 59.94 295 GLY A CA 1
ATOM 2139 C C . GLY A 1 295 ? 24.624 -11.547 -4.718 1.00 59.94 295 GLY A C 1
ATOM 2140 O O . GLY A 1 295 ? 23.773 -10.840 -5.255 1.00 59.94 295 GLY A O 1
ATOM 2141 N N . SER A 1 296 ? 25.221 -11.163 -3.579 1.00 62.66 296 SER A N 1
ATOM 2142 C CA . SER A 1 296 ? 24.899 -9.888 -2.911 1.00 62.66 296 SER A CA 1
ATOM 2143 C C . SER A 1 296 ? 25.531 -8.659 -3.552 1.00 62.66 296 SER A C 1
ATOM 2145 O O . SER A 1 296 ? 25.034 -7.567 -3.325 1.00 62.66 296 SER A O 1
ATOM 2147 N N . GLU A 1 297 ? 26.582 -8.819 -4.357 1.00 65.19 297 GLU A N 1
ATOM 2148 C CA . GLU A 1 297 ? 27.261 -7.711 -5.058 1.00 65.19 297 GLU A CA 1
ATOM 2149 C C . GLU A 1 297 ? 26.326 -6.947 -6.006 1.00 65.19 297 GLU A C 1
ATOM 2151 O O . GLU A 1 297 ? 26.519 -5.765 -6.275 1.00 65.19 297 GLU A O 1
ATOM 2156 N N . ARG A 1 298 ? 25.269 -7.618 -6.476 1.00 72.25 298 ARG A N 1
ATOM 2157 C CA . ARG A 1 298 ? 24.264 -7.056 -7.386 1.00 72.25 298 ARG A CA 1
ATOM 2158 C C . ARG A 1 298 ? 23.024 -6.525 -6.665 1.00 72.25 298 ARG A C 1
ATOM 2160 O O . ARG A 1 298 ? 22.148 -5.962 -7.309 1.00 72.25 298 ARG A O 1
ATOM 2167 N N . SER A 1 299 ? 22.917 -6.733 -5.351 1.00 78.44 299 SER A N 1
ATOM 2168 C CA . SER A 1 299 ? 21.760 -6.311 -4.556 1.00 78.44 299 SER A CA 1
ATOM 2169 C C . SER A 1 299 ? 22.059 -5.030 -3.785 1.00 78.44 299 SER A C 1
ATOM 2171 O O . SER A 1 299 ? 23.042 -4.949 -3.055 1.00 78.44 299 SER A O 1
ATOM 2173 N N . LEU A 1 300 ? 21.158 -4.062 -3.884 1.00 85.25 300 LEU A N 1
ATOM 2174 C CA . LEU A 1 300 ? 21.186 -2.821 -3.124 1.00 85.25 300 LEU A CA 1
ATOM 2175 C C . LEU A 1 300 ? 20.598 -3.047 -1.727 1.00 85.25 300 LEU A C 1
ATOM 2177 O O . LEU A 1 300 ? 19.643 -3.810 -1.541 1.00 85.25 300 LEU A O 1
ATOM 2181 N N . ARG A 1 301 ? 21.159 -2.355 -0.735 1.00 86.38 301 ARG A N 1
ATOM 2182 C CA . ARG A 1 301 ? 20.570 -2.215 0.600 1.00 86.38 301 ARG A CA 1
ATOM 2183 C C . ARG A 1 301 ? 20.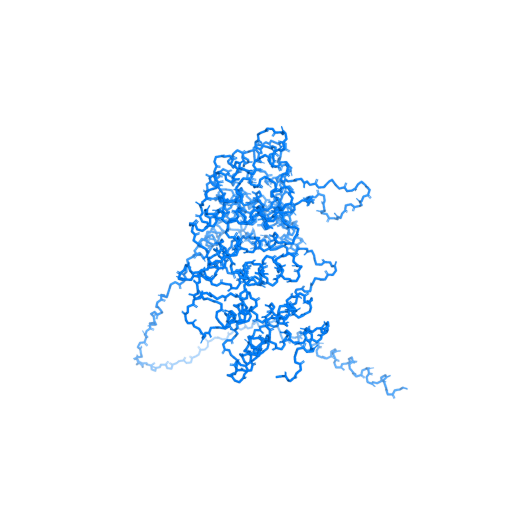158 -0.770 0.772 1.00 86.38 301 ARG A C 1
ATOM 2185 O O . ARG A 1 301 ? 21.014 0.100 0.783 1.00 86.38 301 ARG A O 1
ATOM 2192 N N . PHE A 1 302 ? 18.862 -0.514 0.857 1.00 88.56 302 PHE A N 1
ATOM 2193 C CA . PHE A 1 302 ? 18.346 0.843 0.993 1.00 88.56 302 PHE A CA 1
ATOM 2194 C C . PHE A 1 302 ? 18.271 1.238 2.461 1.00 88.56 302 PHE A C 1
ATOM 2196 O O . PHE A 1 302 ? 17.754 0.463 3.267 1.00 88.56 302 PHE A O 1
ATOM 2203 N N . ARG A 1 303 ? 18.716 2.457 2.783 1.00 87.94 303 ARG A N 1
ATOM 2204 C CA . ARG A 1 303 ? 18.615 3.018 4.139 1.00 87.94 303 ARG A CA 1
ATOM 2205 C C . ARG A 1 303 ? 17.162 3.224 4.556 1.00 87.94 303 ARG A C 1
ATOM 2207 O O . ARG A 1 303 ? 16.801 2.992 5.703 1.00 87.94 303 ARG A O 1
ATOM 2214 N N . ASN A 1 304 ? 16.317 3.640 3.611 1.00 89.94 304 ASN A N 1
ATOM 2215 C CA . ASN A 1 304 ? 14.900 3.882 3.854 1.00 89.94 304 ASN A CA 1
ATOM 2216 C C . ASN A 1 304 ? 14.042 3.247 2.752 1.00 89.94 304 ASN A C 1
ATOM 2218 O O . ASN A 1 304 ? 13.901 3.777 1.654 1.00 89.94 304 ASN A O 1
ATOM 2222 N N . VAL A 1 305 ? 13.441 2.097 3.063 1.00 91.81 305 VAL A N 1
ATOM 2223 C CA . VAL A 1 305 ? 12.569 1.364 2.130 1.00 91.81 305 VAL A CA 1
ATOM 2224 C C . VAL A 1 305 ? 11.305 2.152 1.778 1.00 91.81 305 VAL A C 1
ATOM 2226 O O . VAL A 1 305 ? 10.820 2.021 0.657 1.00 91.81 305 VAL A O 1
ATOM 2229 N N . MET A 1 306 ? 10.784 2.976 2.694 1.00 92.69 306 MET A N 1
ATOM 2230 C CA . MET A 1 306 ? 9.580 3.769 2.432 1.00 92.69 306 MET A CA 1
ATOM 2231 C C . MET A 1 306 ? 9.857 4.844 1.382 1.00 92.69 306 MET A C 1
ATOM 2233 O O . MET A 1 306 ? 9.082 4.953 0.446 1.00 92.69 306 MET A O 1
ATOM 2237 N N . LYS A 1 307 ? 11.006 5.536 1.435 1.00 94.12 307 LYS A N 1
ATOM 2238 C CA . LYS A 1 307 ? 11.407 6.501 0.389 1.00 94.12 307 LYS A CA 1
ATOM 2239 C C . LYS A 1 307 ? 11.495 5.861 -1.001 1.00 94.12 307 LYS A C 1
ATOM 2241 O O . LYS A 1 307 ? 10.983 6.411 -1.970 1.00 94.12 307 LYS A O 1
ATOM 2246 N N . VAL A 1 308 ? 12.065 4.657 -1.092 1.00 94.88 308 VAL A N 1
ATOM 2247 C CA . VAL A 1 308 ? 12.130 3.883 -2.349 1.00 94.88 308 VAL A CA 1
ATOM 2248 C C . VAL A 1 308 ? 10.731 3.534 -2.863 1.00 94.88 308 VAL A C 1
ATOM 2250 O O . VAL A 1 308 ? 10.481 3.578 -4.066 1.00 94.88 308 VAL A O 1
ATOM 2253 N N . GLN A 1 309 ? 9.809 3.188 -1.963 1.00 94.94 309 GLN A N 1
ATOM 2254 C CA . GLN A 1 309 ? 8.414 2.925 -2.315 1.00 94.94 309 GLN A CA 1
ATOM 2255 C C . GLN A 1 309 ? 7.681 4.197 -2.741 1.00 94.94 309 GLN A C 1
ATOM 2257 O O . GLN A 1 309 ? 6.964 4.149 -3.737 1.00 94.94 309 GLN A O 1
ATOM 2262 N N . THR A 1 310 ? 7.901 5.323 -2.058 1.00 95.50 310 THR A N 1
ATOM 2263 C CA . THR A 1 310 ? 7.346 6.631 -2.423 1.00 95.50 310 THR A CA 1
ATOM 2264 C C . THR A 1 310 ? 7.800 7.014 -3.823 1.00 95.50 310 THR A C 1
ATOM 2266 O O . THR A 1 310 ? 6.959 7.255 -4.683 1.00 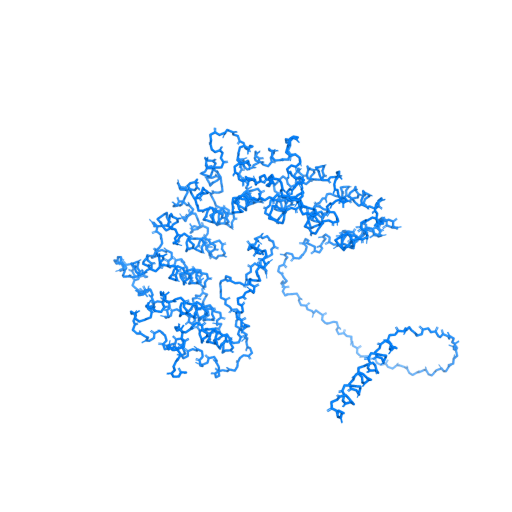95.50 310 THR A O 1
ATOM 2269 N N . LEU A 1 311 ? 9.108 6.943 -4.098 1.00 94.69 311 LEU A N 1
ATOM 2270 C CA . LEU A 1 311 ? 9.654 7.153 -5.439 1.00 94.69 311 LEU A CA 1
ATOM 2271 C C . LEU A 1 311 ? 8.984 6.229 -6.462 1.00 94.69 311 LEU A C 1
ATOM 2273 O O . LEU A 1 311 ? 8.594 6.669 -7.534 1.00 94.69 311 LEU A O 1
ATOM 2277 N N . GLY A 1 312 ? 8.783 4.962 -6.111 1.00 93.94 312 GLY A N 1
ATOM 2278 C CA . GLY A 1 312 ? 8.050 4.005 -6.928 1.00 93.94 312 GLY A CA 1
ATOM 2279 C C . GLY A 1 312 ? 6.622 4.413 -7.297 1.00 93.94 312 GLY A C 1
ATOM 2280 O O . GLY A 1 312 ? 6.190 4.230 -8.435 1.00 93.94 312 GLY A O 1
ATOM 2281 N N . VAL A 1 313 ? 5.879 4.981 -6.345 1.00 93.94 313 VAL A N 1
ATOM 2282 C CA . VAL A 1 313 ? 4.519 5.491 -6.572 1.00 93.94 313 VAL A CA 1
ATOM 2283 C C . VAL A 1 313 ? 4.543 6.690 -7.517 1.00 93.94 313 VAL A C 1
ATOM 2285 O O . VAL A 1 313 ? 3.766 6.699 -8.474 1.00 93.94 313 VAL A O 1
ATOM 2288 N N . LEU A 1 314 ? 5.471 7.630 -7.303 1.00 93.00 314 LEU A N 1
ATOM 2289 C CA . LEU A 1 314 ? 5.668 8.791 -8.175 1.00 93.00 314 LEU A CA 1
ATOM 2290 C C . LEU A 1 314 ? 6.003 8.335 -9.603 1.00 93.00 314 LEU A C 1
ATOM 2292 O O . LEU A 1 314 ? 5.252 8.591 -10.542 1.00 93.00 314 LEU A O 1
ATOM 2296 N N . LEU A 1 315 ? 7.071 7.547 -9.749 1.00 92.19 315 LEU A N 1
ATOM 2297 C CA . LEU A 1 315 ? 7.554 7.042 -11.034 1.00 92.19 315 LEU A CA 1
ATOM 2298 C C . LEU A 1 315 ? 6.581 6.090 -11.720 1.00 92.19 315 LEU A C 1
ATOM 2300 O O . LEU A 1 315 ? 6.695 5.900 -12.918 1.00 92.19 315 LEU A O 1
ATOM 2304 N N . GLY A 1 316 ? 5.656 5.446 -11.018 1.00 88.94 316 GLY A N 1
ATOM 2305 C CA . GLY A 1 316 ? 4.726 4.490 -11.621 1.00 88.94 316 GLY A CA 1
ATOM 2306 C C . GLY A 1 316 ? 3.370 5.076 -11.996 1.00 88.94 316 GLY A C 1
ATOM 2307 O O . GLY A 1 316 ? 2.741 4.597 -12.936 1.00 88.94 316 GLY A O 1
ATOM 2308 N N . GLY A 1 317 ? 2.896 6.062 -11.232 1.00 83.12 317 GLY A N 1
ATOM 2309 C CA . GLY A 1 317 ? 1.494 6.480 -11.271 1.00 83.12 317 GLY A CA 1
ATOM 2310 C C . GLY A 1 317 ? 1.255 7.939 -11.610 1.00 83.12 317 GLY A C 1
ATOM 2311 O O . GLY A 1 317 ? 0.219 8.228 -12.194 1.00 83.12 317 GLY A O 1
ATOM 2312 N N . PHE A 1 318 ? 2.188 8.827 -11.269 1.00 89.69 318 PHE A N 1
ATOM 2313 C CA . PHE A 1 318 ? 1.948 10.258 -11.395 1.00 89.69 318 PHE A CA 1
ATOM 2314 C C . PHE A 1 318 ? 2.218 10.708 -12.832 1.00 89.69 318 PHE A C 1
ATOM 2316 O O . PHE A 1 318 ? 3.193 10.269 -13.467 1.00 89.69 318 PHE A O 1
ATOM 2323 N N . ASN A 1 319 ? 1.361 11.606 -13.315 1.00 82.00 319 ASN A N 1
ATOM 2324 C CA . ASN A 1 319 ? 1.477 12.242 -14.630 1.00 82.00 319 ASN A CA 1
ATOM 2325 C C . ASN A 1 319 ? 1.841 13.730 -14.497 1.00 82.00 319 ASN A C 1
ATOM 2327 O O . ASN A 1 319 ? 1.315 14.567 -15.222 1.00 82.00 319 ASN A O 1
ATOM 2331 N N . ALA A 1 320 ? 2.716 14.061 -13.545 1.00 76.19 320 ALA A N 1
ATOM 2332 C CA . ALA A 1 320 ? 3.192 15.423 -13.315 1.00 76.19 320 ALA A CA 1
ATOM 2333 C C . ALA A 1 320 ? 4.514 15.678 -14.060 1.00 76.19 320 ALA A C 1
ATOM 2335 O O . ALA A 1 320 ? 5.399 14.817 -14.061 1.00 76.19 320 ALA A O 1
ATOM 2336 N N . GLY A 1 321 ? 4.680 16.875 -14.635 1.00 81.06 321 GLY A N 1
ATOM 2337 C CA . GLY A 1 321 ? 5.884 17.269 -15.384 1.00 81.06 321 GLY A CA 1
ATOM 2338 C C . GLY A 1 321 ? 7.212 17.014 -14.645 1.00 81.06 321 GLY A C 1
ATOM 2339 O O . GLY A 1 321 ? 8.121 16.420 -15.230 1.00 81.06 321 GLY A O 1
ATOM 2340 N N . PRO A 1 322 ? 7.338 17.341 -13.341 1.00 83.62 322 PRO A N 1
ATOM 2341 C CA . PRO A 1 322 ? 8.567 17.070 -12.593 1.00 83.62 322 PRO A CA 1
ATOM 2342 C C . PRO A 1 322 ? 8.931 15.577 -12.505 1.00 83.62 322 PRO A C 1
ATOM 2344 O O . PRO A 1 322 ? 10.111 15.235 -12.437 1.00 83.62 322 PRO A O 1
ATOM 2347 N N . VAL A 1 323 ? 7.947 14.669 -12.553 1.00 89.94 323 VAL A N 1
ATOM 2348 C CA . VAL A 1 323 ? 8.184 13.214 -12.523 1.00 89.94 323 VAL A CA 1
ATOM 2349 C C . VAL A 1 323 ? 8.830 12.733 -13.821 1.00 89.94 323 VAL A C 1
ATOM 2351 O O . VAL A 1 323 ? 9.694 11.857 -13.779 1.00 89.94 323 VAL A O 1
ATOM 2354 N N . GLU A 1 324 ? 8.478 13.325 -14.965 1.00 89.06 324 GLU A N 1
ATOM 2355 C CA . GLU A 1 324 ? 9.106 13.001 -16.250 1.00 89.06 324 GLU A CA 1
ATOM 2356 C C . GLU A 1 324 ? 10.609 13.310 -16.222 1.00 89.06 324 GLU A C 1
ATOM 2358 O O . GLU A 1 324 ? 11.425 12.484 -16.640 1.00 89.06 324 GLU A O 1
ATOM 2363 N N . GLY A 1 325 ? 10.990 14.452 -15.641 1.00 89.81 325 GLY A N 1
ATOM 2364 C CA . GLY A 1 325 ? 12.393 14.815 -15.433 1.00 89.81 325 GLY A CA 1
ATOM 2365 C C . GLY A 1 325 ? 13.153 13.771 -14.609 1.00 89.81 325 GLY A C 1
ATOM 2366 O O . GLY A 1 325 ? 14.278 13.413 -14.955 1.00 89.81 325 GLY A O 1
ATOM 2367 N N . ILE A 1 326 ? 12.523 13.227 -13.562 1.00 91.94 326 ILE A N 1
ATOM 2368 C CA . ILE A 1 326 ? 13.114 12.188 -12.702 1.00 91.94 326 ILE A CA 1
ATOM 2369 C C . ILE A 1 326 ? 13.274 10.868 -13.478 1.00 91.94 326 ILE A C 1
ATOM 2371 O O . ILE A 1 326 ? 14.307 10.207 -13.371 1.00 91.94 326 ILE A O 1
ATOM 2375 N N . ILE A 1 327 ? 12.283 10.484 -14.291 1.00 93.62 327 ILE A N 1
ATOM 2376 C CA . ILE A 1 327 ? 12.355 9.284 -15.142 1.00 93.62 327 ILE A CA 1
ATOM 2377 C C . ILE A 1 327 ? 13.487 9.414 -16.163 1.00 93.62 327 ILE A C 1
ATOM 2379 O O . ILE A 1 327 ? 14.260 8.471 -16.344 1.00 93.62 327 ILE A O 1
ATOM 2383 N N . ARG A 1 328 ? 13.598 10.574 -16.821 1.00 92.88 328 ARG A N 1
ATOM 2384 C CA . ARG A 1 328 ? 14.666 10.841 -17.790 1.00 92.88 328 ARG A CA 1
ATOM 2385 C C . ARG A 1 328 ? 16.030 10.765 -17.114 1.00 92.88 328 ARG A C 1
ATOM 2387 O O . ARG A 1 328 ? 16.839 9.955 -17.551 1.00 92.88 328 ARG A O 1
ATOM 2394 N N . ALA A 1 329 ? 16.232 11.471 -15.998 1.00 92.50 329 ALA A N 1
ATOM 2395 C CA . ALA A 1 329 ? 17.471 11.385 -15.222 1.00 92.50 329 ALA A CA 1
ATOM 2396 C C . ALA A 1 329 ? 17.844 9.923 -14.912 1.00 92.50 329 ALA A C 1
ATOM 2398 O O . ALA A 1 329 ? 18.957 9.492 -15.193 1.00 92.50 329 ALA A O 1
ATOM 2399 N N . LEU A 1 330 ? 16.885 9.105 -14.456 1.00 94.94 330 LEU A N 1
ATOM 2400 C CA . LEU A 1 330 ? 17.127 7.695 -14.134 1.00 94.94 330 LEU A CA 1
ATOM 2401 C C . LEU A 1 330 ? 17.537 6.834 -15.345 1.00 94.94 330 LEU A C 1
ATOM 2403 O O . LEU A 1 330 ? 18.349 5.926 -15.182 1.00 94.94 330 LEU A O 1
ATOM 2407 N N . LEU A 1 331 ? 16.947 7.056 -16.527 1.00 95.31 331 LEU A N 1
ATOM 2408 C CA . LEU A 1 331 ? 17.046 6.139 -17.677 1.00 95.31 331 LEU A CA 1
ATOM 2409 C C . LEU A 1 331 ? 17.965 6.615 -18.815 1.00 95.31 331 LEU A C 1
ATOM 2411 O O . LEU A 1 331 ? 18.293 5.819 -19.708 1.00 95.31 331 LEU A O 1
ATOM 2415 N N . THR A 1 332 ? 18.348 7.893 -18.839 1.00 93.69 332 THR A N 1
ATOM 2416 C CA . THR A 1 332 ? 19.179 8.462 -19.914 1.00 93.69 332 THR A CA 1
ATOM 2417 C C . THR A 1 332 ? 20.595 8.810 -19.487 1.00 93.69 332 THR A C 1
ATOM 2419 O O . THR A 1 332 ? 21.463 8.862 -20.351 1.00 93.69 332 THR A O 1
ATOM 2422 N N . GLU A 1 333 ? 20.855 9.028 -18.197 1.00 91.50 333 GLU A N 1
ATOM 2423 C CA . GLU A 1 333 ? 22.200 9.353 -17.711 1.00 91.50 333 GLU A CA 1
ATOM 2424 C C . GLU A 1 333 ? 23.100 8.098 -17.718 1.00 91.50 333 GLU A C 1
ATOM 2426 O O . GLU A 1 333 ? 22.800 7.132 -17.008 1.00 91.50 333 GLU A O 1
ATOM 2431 N N . PRO A 1 334 ? 24.211 8.073 -18.487 1.00 89.31 334 PRO A N 1
ATOM 2432 C CA . PRO A 1 334 ? 25.050 6.875 -18.630 1.00 89.31 334 PRO A CA 1
ATOM 2433 C C . PRO A 1 334 ? 25.622 6.360 -17.303 1.00 89.31 334 PRO A C 1
ATOM 2435 O O . PRO A 1 334 ? 25.717 5.155 -17.072 1.00 89.31 334 PRO A O 1
ATOM 2438 N N . GLU A 1 335 ? 25.953 7.275 -16.393 1.00 89.81 335 GLU A N 1
ATOM 2439 C CA . GLU A 1 335 ? 26.449 6.974 -15.046 1.00 89.81 335 GLU A CA 1
ATOM 2440 C C . GLU A 1 335 ? 25.439 6.212 -14.172 1.00 89.81 335 GLU A C 1
ATOM 2442 O O . GLU A 1 335 ? 25.825 5.532 -13.218 1.00 89.81 335 GLU A O 1
ATOM 2447 N N . ARG A 1 336 ? 24.147 6.251 -14.525 1.00 90.88 336 ARG A N 1
ATOM 2448 C CA . ARG A 1 336 ? 23.065 5.590 -13.783 1.00 90.88 336 ARG A CA 1
ATOM 2449 C C . ARG A 1 336 ? 22.670 4.233 -14.343 1.00 90.88 336 ARG A C 1
ATOM 2451 O O . ARG A 1 336 ? 21.934 3.508 -13.672 1.00 90.88 336 ARG A O 1
ATOM 2458 N N . GLU A 1 337 ? 23.178 3.822 -15.504 1.00 93.69 337 GLU A N 1
ATOM 2459 C CA . GLU A 1 337 ? 22.819 2.519 -16.079 1.00 93.69 337 GLU A CA 1
ATOM 2460 C C . GLU A 1 337 ? 23.109 1.364 -15.115 1.00 93.69 337 GLU A C 1
ATOM 2462 O O . GLU A 1 337 ? 22.286 0.463 -14.944 1.00 93.69 337 GLU A O 1
ATOM 2467 N N . GLU A 1 338 ? 24.249 1.410 -14.422 1.00 91.81 338 GLU A N 1
ATOM 2468 C CA . GLU A 1 338 ? 24.614 0.377 -13.453 1.00 91.81 338 GLU A CA 1
ATOM 2469 C C . GLU A 1 338 ? 23.683 0.367 -12.233 1.00 91.81 338 GLU A C 1
ATOM 2471 O O . GLU A 1 338 ? 23.332 -0.699 -11.718 1.00 91.81 338 GLU A O 1
ATOM 2476 N N . LEU A 1 339 ? 23.219 1.539 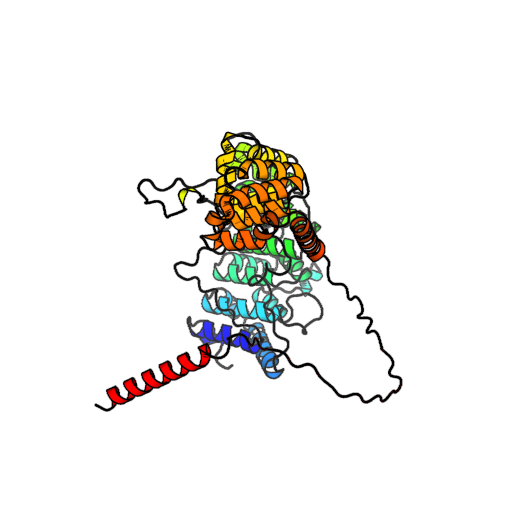-11.792 1.00 92.62 339 LEU A N 1
ATOM 2477 C CA . LEU A 1 339 ? 22.195 1.633 -10.756 1.00 92.62 339 LEU A CA 1
ATOM 2478 C C . LEU A 1 339 ? 20.904 0.955 -11.232 1.00 92.62 339 LEU A C 1
ATOM 2480 O O . LEU A 1 339 ? 20.387 0.081 -10.535 1.00 92.62 339 LEU A O 1
ATOM 2484 N N . VAL A 1 340 ? 20.424 1.285 -12.435 1.00 95.19 340 VAL A N 1
ATOM 2485 C CA . VAL A 1 340 ? 19.199 0.710 -13.016 1.00 95.19 340 VAL A CA 1
ATOM 2486 C C . VAL A 1 340 ? 19.298 -0.811 -13.156 1.00 95.19 340 VAL A C 1
ATOM 2488 O O . VAL A 1 340 ? 18.338 -1.518 -12.826 1.00 95.19 340 VAL A O 1
ATOM 2491 N N . ARG A 1 341 ? 20.464 -1.339 -13.559 1.00 94.81 341 ARG A N 1
ATOM 2492 C CA . ARG A 1 341 ? 20.771 -2.784 -13.547 1.00 94.81 341 ARG A CA 1
ATOM 2493 C C . ARG A 1 341 ? 20.580 -3.372 -12.156 1.00 94.81 341 ARG A C 1
ATOM 2495 O O . ARG A 1 341 ? 19.791 -4.305 -11.999 1.00 94.81 341 ARG A O 1
ATOM 2502 N N . LYS A 1 342 ? 21.206 -2.798 -11.128 1.00 93.75 342 LYS A N 1
ATOM 2503 C CA . LYS A 1 342 ? 21.101 -3.273 -9.735 1.00 93.75 342 LYS A CA 1
ATOM 2504 C C . LYS A 1 342 ? 19.681 -3.193 -9.159 1.00 93.75 342 LYS A C 1
ATOM 2506 O O . LYS A 1 342 ? 19.305 -4.049 -8.345 1.00 93.75 342 LYS A O 1
ATOM 2511 N N . LEU A 1 343 ? 18.857 -2.233 -9.598 1.00 95.25 343 LEU A N 1
ATOM 2512 C CA . LEU A 1 343 ? 17.464 -2.123 -9.145 1.00 95.25 343 LEU A CA 1
ATOM 2513 C C . LEU A 1 343 ? 16.661 -3.401 -9.443 1.00 95.25 343 LEU A C 1
ATOM 2515 O O . LEU A 1 343 ? 15.853 -3.803 -8.603 1.00 95.25 343 LEU A O 1
ATOM 2519 N N . ALA A 1 344 ? 16.916 -4.083 -10.566 1.00 95.62 344 ALA A N 1
ATOM 2520 C CA . ALA A 1 344 ? 16.206 -5.310 -10.943 1.00 95.62 344 ALA A CA 1
ATOM 2521 C C . ALA A 1 344 ? 16.571 -6.534 -10.077 1.00 95.62 344 ALA A C 1
ATOM 2523 O O . ALA A 1 344 ? 15.768 -7.458 -9.905 1.00 95.62 344 ALA A O 1
ATOM 2524 N N . PHE A 1 345 ? 17.773 -6.557 -9.497 1.00 94.38 345 PHE A N 1
ATOM 2525 C CA . PHE A 1 345 ? 18.240 -7.668 -8.658 1.00 94.38 345 PHE A CA 1
ATOM 2526 C C . PHE A 1 345 ? 17.783 -7.553 -7.202 1.00 94.38 345 PHE A C 1
ATOM 2528 O O . PHE A 1 345 ? 17.858 -8.531 -6.457 1.00 94.38 345 PHE A O 1
ATOM 2535 N N . THR A 1 346 ? 17.241 -6.405 -6.805 1.00 92.00 346 THR A N 1
ATOM 2536 C CA . THR A 1 346 ? 16.853 -6.135 -5.421 1.00 92.00 346 THR A CA 1
ATOM 2537 C C . THR A 1 346 ? 15.338 -6.186 -5.274 1.00 92.00 346 THR A C 1
ATOM 2539 O O . THR A 1 346 ? 14.632 -5.375 -5.855 1.00 92.00 346 THR A O 1
ATOM 2542 N N . ALA A 1 347 ? 14.818 -7.109 -4.458 1.00 90.62 347 ALA A N 1
ATOM 2543 C CA . ALA A 1 347 ? 13.373 -7.365 -4.352 1.00 90.62 347 ALA A CA 1
ATOM 2544 C C . ALA A 1 347 ? 12.525 -6.119 -4.048 1.00 90.62 347 ALA A C 1
ATOM 2546 O O . ALA A 1 347 ? 11.408 -6.006 -4.547 1.00 90.62 347 ALA A O 1
ATOM 2547 N N . VAL A 1 348 ? 13.057 -5.194 -3.244 1.00 90.50 348 VAL A N 1
ATOM 2548 C CA . VAL A 1 348 ? 12.383 -3.936 -2.905 1.00 90.50 348 VAL A CA 1
ATOM 2549 C C . VAL A 1 348 ? 12.265 -3.039 -4.136 1.00 90.50 348 VAL A C 1
ATOM 2551 O O . VAL A 1 348 ? 11.149 -2.732 -4.535 1.00 90.50 348 VAL A O 1
ATOM 2554 N N . SER A 1 349 ? 13.376 -2.658 -4.772 1.00 94.12 349 SER A N 1
ATOM 2555 C CA . SER A 1 349 ? 13.355 -1.737 -5.918 1.00 94.12 349 SER A CA 1
ATOM 2556 C C . SER A 1 349 ? 12.838 -2.367 -7.202 1.00 94.12 349 SER A C 1
ATOM 2558 O O . SER A 1 349 ? 12.233 -1.672 -8.007 1.00 94.12 349 SER A O 1
ATOM 2560 N N . ALA A 1 350 ? 13.022 -3.673 -7.398 1.00 94.88 350 ALA A N 1
ATOM 2561 C CA . ALA A 1 350 ? 12.448 -4.378 -8.535 1.00 94.88 350 ALA A CA 1
ATOM 2562 C C . ALA A 1 350 ? 10.930 -4.190 -8.538 1.00 94.88 350 ALA A C 1
ATOM 2564 O O . ALA A 1 350 ? 10.364 -3.763 -9.536 1.00 94.88 350 ALA A O 1
ATOM 2565 N N . LYS A 1 351 ? 10.283 -4.419 -7.388 1.00 92.19 351 LYS A N 1
ATOM 2566 C CA . LYS A 1 351 ? 8.832 -4.289 -7.258 1.00 92.19 351 LYS A CA 1
ATOM 2567 C C . LYS A 1 351 ? 8.353 -2.849 -7.057 1.00 92.19 351 LYS A C 1
ATOM 2569 O O . LYS A 1 351 ? 7.264 -2.519 -7.504 1.00 92.19 351 LYS A O 1
ATOM 2574 N N . ALA A 1 352 ? 9.126 -2.008 -6.373 1.00 93.25 352 ALA A N 1
ATOM 2575 C CA . ALA A 1 352 ? 8.733 -0.627 -6.109 1.00 93.25 352 ALA A CA 1
ATOM 2576 C C . ALA A 1 352 ? 8.987 0.299 -7.302 1.00 93.25 352 ALA A C 1
ATOM 2578 O O . ALA A 1 352 ? 8.193 1.193 -7.522 1.00 93.25 352 ALA A O 1
ATOM 2579 N N . ILE A 1 353 ? 10.056 0.098 -8.074 1.00 95.25 353 ILE A N 1
ATOM 2580 C CA . ILE A 1 353 ? 10.492 1.048 -9.109 1.00 95.25 353 ILE A CA 1
ATOM 2581 C C . ILE A 1 353 ? 10.389 0.431 -10.495 1.00 95.25 353 ILE A C 1
ATOM 2583 O O . ILE A 1 353 ? 9.653 0.935 -11.337 1.00 95.25 353 ILE A O 1
ATOM 2587 N N . VAL A 1 354 ? 11.100 -0.674 -10.738 1.00 95.69 354 VAL A N 1
ATOM 2588 C CA . VAL A 1 354 ? 11.232 -1.209 -12.101 1.00 95.69 354 VAL A CA 1
ATOM 2589 C C . VAL A 1 354 ? 9.894 -1.731 -12.620 1.00 95.69 354 VAL A C 1
ATOM 2591 O O . VAL A 1 354 ? 9.500 -1.432 -13.740 1.00 95.69 354 VAL A O 1
ATOM 2594 N N . GLU A 1 355 ? 9.159 -2.485 -11.803 1.00 93.38 355 GLU A N 1
ATOM 2595 C CA . GLU A 1 355 ? 7.852 -3.005 -12.200 1.00 93.38 355 GLU A CA 1
ATOM 2596 C C . GLU A 1 355 ? 6.818 -1.897 -12.469 1.00 93.38 355 GLU A C 1
ATOM 2598 O O . GLU A 1 355 ? 6.171 -1.971 -13.513 1.00 93.38 355 GLU A O 1
ATOM 2603 N N . PRO A 1 356 ? 6.651 -0.862 -11.619 1.00 91.62 356 PRO A N 1
ATOM 2604 C CA . PRO A 1 356 ? 5.754 0.244 -11.940 1.00 91.62 356 PRO A CA 1
ATOM 2605 C C . PRO A 1 356 ? 6.178 1.037 -13.175 1.00 91.62 356 PRO A C 1
ATOM 2607 O O . PRO A 1 356 ? 5.306 1.383 -13.964 1.00 91.62 356 PRO A O 1
ATOM 2610 N N . LEU A 1 357 ? 7.483 1.247 -13.398 1.00 93.56 357 LEU A N 1
ATOM 2611 C CA . LEU A 1 357 ? 7.993 1.862 -14.631 1.00 93.56 357 LEU A CA 1
ATOM 2612 C C . LEU A 1 357 ? 7.553 1.081 -15.880 1.00 93.56 357 LEU A C 1
ATOM 2614 O O . LEU A 1 357 ? 7.087 1.677 -16.845 1.00 93.56 357 LEU A O 1
ATOM 2618 N N . LEU A 1 358 ? 7.624 -0.254 -15.842 1.00 91.69 358 LEU A N 1
ATOM 2619 C CA . LEU A 1 358 ? 7.184 -1.115 -16.949 1.00 91.69 358 LEU A CA 1
ATOM 2620 C C . LEU A 1 358 ? 5.672 -1.074 -17.202 1.00 91.69 358 LEU A C 1
ATOM 2622 O O . LEU A 1 358 ? 5.231 -1.347 -18.318 1.00 91.69 358 LEU A O 1
ATOM 2626 N N . LEU A 1 359 ? 4.885 -0.772 -16.168 1.00 87.19 359 LEU A N 1
ATOM 2627 C CA . LEU A 1 359 ? 3.423 -0.703 -16.225 1.00 87.19 359 LEU A CA 1
ATOM 2628 C C . LEU A 1 359 ? 2.899 0.714 -16.500 1.00 87.19 359 LEU A C 1
ATOM 2630 O O . LEU A 1 359 ? 1.679 0.904 -16.554 1.00 87.19 359 LEU A O 1
ATOM 2634 N N . ARG A 1 360 ? 3.786 1.703 -16.670 1.00 87.75 360 ARG A N 1
ATOM 2635 C CA . ARG A 1 360 ? 3.384 3.073 -16.993 1.00 87.75 360 ARG A CA 1
ATOM 2636 C C . ARG A 1 360 ? 2.642 3.121 -18.321 1.00 87.75 360 ARG A C 1
ATOM 2638 O O . ARG A 1 360 ? 3.058 2.528 -19.315 1.00 87.75 360 ARG A O 1
ATOM 2645 N N . LYS A 1 361 ? 1.555 3.891 -18.333 1.00 83.38 361 LYS A N 1
ATOM 2646 C CA . LYS A 1 361 ? 0.788 4.194 -19.549 1.00 83.38 361 LYS A CA 1
ATOM 2647 C C . LYS A 1 361 ? 1.366 5.393 -20.298 1.00 83.38 361 LYS A C 1
ATOM 2649 O O . LYS A 1 361 ? 1.407 5.377 -21.522 1.00 83.38 361 LYS A O 1
ATOM 2654 N N . VAL A 1 362 ? 1.822 6.404 -19.559 1.00 81.25 362 VAL A N 1
ATOM 2655 C CA . VAL A 1 362 ? 2.456 7.609 -20.105 1.00 81.25 362 VAL A CA 1
ATOM 2656 C C . VAL A 1 362 ? 3.937 7.331 -20.342 1.00 81.25 362 VAL A C 1
ATOM 2658 O O . VAL A 1 362 ? 4.616 6.813 -19.452 1.00 81.25 362 VAL A O 1
ATOM 2661 N N . ASP A 1 363 ? 4.396 7.608 -21.563 1.00 83.12 363 ASP A N 1
ATOM 2662 C CA . ASP A 1 363 ? 5.755 7.347 -22.064 1.00 83.12 363 ASP A CA 1
ATOM 2663 C C . ASP A 1 363 ? 6.229 5.895 -21.925 1.00 83.12 363 ASP A C 1
ATOM 2665 O O . ASP A 1 363 ? 7.427 5.606 -21.934 1.00 83.12 363 ASP A O 1
ATOM 2669 N N . GLY A 1 364 ? 5.285 4.952 -21.839 1.00 85.25 364 GLY A N 1
ATOM 2670 C CA . GLY A 1 364 ? 5.585 3.535 -21.640 1.00 85.25 364 GLY A CA 1
ATOM 2671 C C . GLY A 1 364 ? 6.524 2.974 -22.710 1.00 85.25 364 GLY A C 1
ATOM 2672 O O . GLY A 1 364 ? 7.438 2.229 -22.377 1.00 85.25 364 GLY A O 1
ATOM 2673 N N . ALA A 1 365 ? 6.366 3.388 -23.972 1.00 89.19 365 ALA A N 1
ATOM 2674 C CA . ALA A 1 365 ? 7.235 2.955 -25.069 1.00 89.19 365 ALA A CA 1
ATOM 2675 C C . ALA A 1 365 ? 8.693 3.404 -24.871 1.00 89.19 365 ALA A C 1
ATOM 2677 O O . ALA A 1 365 ? 9.598 2.576 -24.959 1.00 89.19 365 ALA A O 1
ATOM 2678 N N . PHE A 1 366 ? 8.913 4.679 -24.528 1.00 92.38 366 PHE A N 1
ATOM 2679 C CA . PHE A 1 366 ? 10.243 5.215 -24.228 1.00 92.38 366 PHE A CA 1
ATOM 2680 C C . PHE A 1 366 ? 10.878 4.482 -23.041 1.00 92.38 366 PHE A C 1
ATOM 2682 O O . PHE A 1 366 ? 12.011 4.009 -23.131 1.00 92.38 366 PHE A O 1
ATOM 2689 N N . VAL A 1 367 ? 10.135 4.331 -21.940 1.00 93.25 367 VAL A N 1
ATOM 2690 C CA . VAL A 1 367 ? 10.622 3.644 -20.735 1.00 93.25 367 VAL A CA 1
ATOM 2691 C C . VAL A 1 367 ? 10.986 2.189 -21.039 1.00 93.25 367 VAL A C 1
ATOM 2693 O O . VAL A 1 367 ? 12.056 1.728 -20.644 1.00 93.25 367 VAL A O 1
ATOM 2696 N N . GLN A 1 368 ? 10.128 1.466 -21.760 1.00 92.88 368 GLN A N 1
ATOM 2697 C CA . GLN A 1 368 ? 10.370 0.075 -22.144 1.00 92.88 368 GLN A CA 1
ATOM 2698 C C . GLN A 1 368 ? 11.596 -0.053 -23.047 1.00 92.88 368 GLN A C 1
ATOM 2700 O O . GLN A 1 368 ? 12.445 -0.899 -22.783 1.00 92.88 368 GLN A O 1
ATOM 2705 N N . GLU A 1 369 ? 11.727 0.794 -24.068 1.00 93.69 369 GLU A N 1
ATOM 2706 C CA . GLU A 1 369 ? 12.882 0.795 -24.967 1.00 93.69 369 GLU A CA 1
ATOM 2707 C C . GLU A 1 369 ? 14.193 1.040 -24.215 1.00 93.69 369 GLU A C 1
ATOM 2709 O O . GLU A 1 369 ? 15.146 0.271 -24.366 1.00 93.69 369 GLU A O 1
ATOM 2714 N N . ARG A 1 370 ? 14.225 2.042 -23.328 1.00 95.50 370 ARG A N 1
ATOM 2715 C CA . ARG A 1 370 ? 15.403 2.322 -22.498 1.00 95.50 370 ARG A CA 1
ATOM 2716 C C . ARG A 1 370 ? 15.728 1.175 -21.547 1.00 95.50 370 ARG A C 1
ATOM 2718 O O . ARG A 1 370 ? 16.892 0.800 -21.435 1.00 95.50 370 ARG A O 1
ATOM 2725 N N . LEU A 1 371 ? 14.731 0.583 -20.890 1.00 96.25 371 LEU A N 1
ATOM 2726 C CA . LEU A 1 371 ? 14.958 -0.552 -19.992 1.00 96.25 371 LEU A CA 1
ATOM 2727 C C . LEU A 1 371 ? 15.447 -1.797 -20.742 1.00 96.25 371 LEU A C 1
ATOM 2729 O O . LEU A 1 371 ? 16.332 -2.484 -20.235 1.00 96.25 371 LEU A O 1
ATOM 2733 N N . VAL A 1 372 ? 14.930 -2.077 -21.946 1.00 95.62 372 VAL A N 1
ATOM 2734 C CA . VAL A 1 372 ? 15.449 -3.157 -22.804 1.00 95.62 372 VAL A CA 1
ATOM 2735 C C . VAL A 1 372 ? 16.922 -2.915 -23.117 1.00 95.62 372 VAL A C 1
ATOM 2737 O O . VAL A 1 372 ? 17.725 -3.808 -22.866 1.00 95.62 372 VAL A O 1
ATOM 2740 N N . ALA A 1 373 ? 17.289 -1.714 -23.571 1.00 95.69 373 ALA A N 1
ATOM 2741 C CA . ALA A 1 373 ? 18.675 -1.380 -23.904 1.00 95.69 373 ALA A CA 1
ATOM 2742 C C . ALA A 1 373 ? 19.624 -1.499 -22.693 1.00 95.69 373 ALA A C 1
ATOM 2744 O O . ALA A 1 373 ? 20.704 -2.076 -22.795 1.00 95.69 373 ALA A O 1
ATOM 2745 N N . ILE A 1 374 ? 19.211 -1.016 -21.514 1.00 96.81 374 ILE A N 1
ATOM 2746 C CA . ILE A 1 374 ? 20.029 -1.081 -20.288 1.00 96.81 374 ILE A CA 1
ATOM 2747 C C . ILE A 1 374 ? 20.232 -2.531 -19.815 1.00 96.81 374 ILE A C 1
ATOM 2749 O O . ILE A 1 374 ? 21.298 -2.870 -19.280 1.00 96.81 374 ILE A O 1
ATOM 2753 N N . TYR A 1 375 ? 19.214 -3.382 -19.977 1.00 97.19 375 TYR A N 1
ATOM 2754 C CA . TYR A 1 375 ? 19.208 -4.765 -19.494 1.00 97.19 375 TYR A CA 1
ATOM 2755 C C . TYR A 1 375 ? 19.699 -5.799 -20.508 1.00 97.19 375 TYR A C 1
ATOM 2757 O O . TYR A 1 375 ? 20.062 -6.902 -20.094 1.00 97.19 375 TYR A O 1
ATOM 2765 N N . GLU A 1 376 ? 19.773 -5.463 -21.795 1.00 95.94 376 GLU A N 1
ATOM 2766 C CA . GLU A 1 376 ? 20.243 -6.364 -22.851 1.00 95.94 376 GLU A CA 1
ATOM 2767 C C . GLU A 1 376 ? 21.578 -7.054 -22.524 1.00 95.94 376 GLU A C 1
ATOM 2769 O O . GLU A 1 376 ? 21.633 -8.288 -22.595 1.00 95.94 376 GLU A O 1
ATOM 2774 N N . PRO A 1 377 ? 22.615 -6.347 -22.025 1.00 95.81 377 PRO A N 1
ATOM 2775 C CA . PRO A 1 377 ? 23.895 -6.977 -21.697 1.00 95.81 377 PRO A CA 1
ATOM 2776 C C . PRO A 1 377 ? 23.819 -8.006 -20.557 1.00 95.81 377 PRO A C 1
ATOM 2778 O O . PRO A 1 377 ? 24.753 -8.782 -20.359 1.00 95.81 377 PRO A O 1
ATOM 2781 N N . ILE A 1 378 ? 22.730 -8.014 -19.779 1.00 95.75 378 ILE A N 1
ATOM 2782 C CA . ILE A 1 378 ? 22.590 -8.797 -18.545 1.00 95.75 378 ILE A CA 1
ATOM 2783 C C . ILE A 1 378 ? 21.358 -9.715 -18.525 1.00 95.75 378 ILE A C 1
ATOM 2785 O O . ILE A 1 378 ? 21.032 -10.271 -17.473 1.00 95.75 378 ILE A O 1
ATOM 2789 N N . PHE A 1 379 ? 20.679 -9.953 -19.653 1.00 96.44 379 PHE A N 1
ATOM 2790 C CA . PHE A 1 379 ? 19.488 -10.819 -19.684 1.00 96.44 379 PHE A CA 1
ATOM 2791 C C . PHE A 1 379 ? 19.732 -12.224 -19.117 1.00 96.44 379 PHE A C 1
ATOM 2793 O O . PHE A 1 379 ? 18.894 -12.754 -18.386 1.00 96.44 379 PHE A O 1
ATOM 2800 N N . VAL A 1 380 ? 20.898 -12.819 -19.383 1.00 94.81 380 VAL A N 1
ATOM 2801 C CA . VAL A 1 380 ? 21.282 -14.142 -18.852 1.00 94.81 380 VAL A CA 1
ATOM 2802 C C . VAL A 1 380 ? 21.365 -14.124 -17.323 1.00 94.81 380 VAL A C 1
ATOM 2804 O O . VAL A 1 380 ? 20.884 -15.034 -16.638 1.00 94.81 380 VAL A O 1
ATOM 2807 N N . ASP A 1 381 ? 21.961 -13.066 -16.779 1.00 94.94 381 ASP A N 1
ATOM 2808 C CA . ASP A 1 381 ? 22.097 -12.863 -15.343 1.00 94.94 381 ASP A CA 1
ATOM 2809 C C . ASP A 1 381 ? 20.733 -12.637 -14.688 1.00 94.94 381 ASP A C 1
ATOM 2811 O O . ASP A 1 381 ? 20.436 -13.225 -13.646 1.00 94.94 381 ASP A O 1
ATOM 2815 N N . MET A 1 382 ? 19.862 -11.855 -15.328 1.00 96.88 382 MET A N 1
ATOM 2816 C CA . MET A 1 382 ? 18.494 -11.654 -14.856 1.00 96.88 382 MET A CA 1
ATOM 2817 C C . MET A 1 382 ? 17.703 -12.967 -14.856 1.00 96.88 382 MET A C 1
ATOM 2819 O O . MET A 1 382 ? 17.097 -13.315 -13.842 1.00 96.88 382 MET A O 1
ATOM 2823 N N . ALA A 1 383 ? 17.762 -13.734 -15.950 1.00 96.94 383 ALA A N 1
ATOM 2824 C CA . ALA A 1 383 ? 17.042 -14.996 -16.123 1.00 96.94 383 ALA A CA 1
ATOM 2825 C C . ALA A 1 383 ? 17.391 -16.042 -15.057 1.00 96.94 383 ALA A C 1
ATOM 2827 O O . ALA A 1 383 ? 16.549 -16.862 -14.685 1.00 96.94 383 ALA A O 1
ATOM 2828 N N . THR A 1 384 ? 18.630 -16.023 -14.568 1.00 95.25 384 THR A N 1
ATOM 2829 C CA . THR A 1 384 ? 19.141 -16.977 -13.577 1.00 95.25 384 THR A CA 1
ATOM 2830 C C . THR A 1 384 ? 19.036 -16.481 -12.133 1.00 95.25 384 THR A C 1
ATOM 2832 O O . THR A 1 384 ? 19.255 -17.258 -11.199 1.00 95.25 384 THR A O 1
ATOM 2835 N N . HIS A 1 385 ? 18.632 -15.228 -11.918 1.00 94.62 385 HIS A N 1
ATOM 2836 C CA . HIS A 1 385 ? 18.496 -14.653 -10.588 1.00 94.62 385 HIS A CA 1
ATOM 2837 C C . HIS A 1 385 ? 17.059 -14.786 -10.037 1.00 94.62 385 HIS A C 1
ATOM 2839 O O . HIS A 1 385 ? 16.093 -14.495 -10.744 1.00 94.62 385 HIS A O 1
ATOM 2845 N N . PRO A 1 386 ? 16.861 -15.161 -8.753 1.00 92.12 386 PRO A N 1
ATOM 2846 C CA . PRO A 1 386 ? 15.524 -15.374 -8.187 1.00 92.12 386 PRO A CA 1
ATOM 2847 C C . PRO A 1 386 ? 14.579 -14.164 -8.254 1.00 92.12 386 PRO A C 1
ATOM 2849 O O . PRO A 1 386 ? 13.370 -14.359 -8.355 1.00 92.12 386 PRO A O 1
ATOM 2852 N N . CYS A 1 387 ? 15.124 -12.945 -8.171 1.00 91.38 387 CYS A N 1
ATOM 2853 C CA . CYS A 1 387 ? 14.366 -11.690 -8.219 1.00 91.38 387 CYS A CA 1
ATOM 2854 C C . CYS A 1 387 ? 14.236 -11.154 -9.653 1.00 91.38 387 CYS A C 1
ATOM 2856 O O . CYS A 1 387 ? 13.134 -11.109 -10.191 1.00 91.38 387 CYS A O 1
ATOM 2858 N N . ALA A 1 388 ? 15.365 -10.810 -10.281 1.00 95.75 388 ALA A N 1
ATOM 2859 C CA . ALA A 1 388 ? 15.420 -10.190 -11.603 1.00 95.75 388 ALA A CA 1
ATOM 2860 C C . ALA A 1 388 ? 14.739 -10.994 -12.722 1.00 95.75 388 ALA A C 1
ATOM 2862 O O . ALA A 1 388 ? 14.279 -10.385 -13.682 1.00 95.75 388 ALA A O 1
ATOM 2863 N N . ARG A 1 389 ? 14.571 -12.319 -12.591 1.00 95.81 389 ARG A N 1
ATOM 2864 C CA . ARG A 1 389 ? 13.781 -13.101 -13.558 1.00 95.81 389 ARG A CA 1
ATOM 2865 C C . ARG A 1 389 ? 12.347 -12.585 -13.706 1.00 95.81 389 ARG A C 1
ATOM 2867 O O . ARG A 1 389 ? 11.811 -12.593 -14.801 1.00 95.81 389 ARG A O 1
ATOM 2874 N N . HIS A 1 390 ? 11.740 -12.105 -12.619 1.00 95.56 390 HIS A N 1
ATOM 2875 C CA . HIS A 1 390 ? 10.375 -11.581 -12.640 1.00 95.56 390 HIS A CA 1
ATOM 2876 C C . HIS A 1 390 ? 10.302 -10.237 -13.368 1.00 95.56 390 HIS A C 1
ATOM 2878 O O . HIS A 1 390 ? 9.342 -9.980 -14.089 1.00 95.56 390 HIS A O 1
ATOM 2884 N N . VAL A 1 391 ? 11.346 -9.416 -13.225 1.00 96.81 391 VAL A N 1
ATOM 2885 C CA . VAL A 1 391 ? 11.506 -8.178 -13.994 1.00 96.81 391 VAL A CA 1
ATOM 2886 C C . VAL A 1 391 ? 11.693 -8.503 -15.473 1.00 96.81 391 VAL A C 1
ATOM 2888 O O . VAL A 1 391 ? 11.008 -7.917 -16.298 1.00 96.81 391 VAL A O 1
ATOM 2891 N N . LEU A 1 392 ? 12.549 -9.474 -15.809 1.00 97.56 392 LEU A N 1
ATOM 2892 C CA . LEU A 1 392 ? 12.773 -9.913 -17.189 1.00 97.56 392 LEU A CA 1
ATOM 2893 C C . LEU A 1 392 ? 11.493 -10.455 -17.840 1.00 97.56 392 LEU A C 1
ATOM 2895 O O . LEU A 1 392 ? 11.189 -10.101 -18.972 1.00 97.56 392 LEU A O 1
ATOM 2899 N N . GLU A 1 393 ? 10.725 -11.284 -17.127 1.00 96.06 393 GLU A N 1
ATOM 2900 C CA . GLU A 1 393 ? 9.433 -11.793 -17.602 1.00 96.06 393 GLU A CA 1
ATOM 2901 C C . GLU A 1 393 ? 8.457 -10.640 -17.896 1.00 96.06 393 GLU A C 1
ATOM 2903 O O . GLU A 1 393 ? 7.819 -10.623 -18.947 1.00 96.06 393 GLU A O 1
ATOM 2908 N N . LYS A 1 394 ? 8.358 -9.652 -16.997 1.00 95.00 394 LYS A N 1
ATOM 2909 C CA . LYS A 1 394 ? 7.487 -8.480 -17.183 1.00 95.00 394 LYS A CA 1
ATOM 2910 C C . LYS A 1 394 ? 7.956 -7.575 -18.316 1.00 95.00 394 LYS A C 1
ATOM 2912 O O . LYS A 1 394 ? 7.127 -7.182 -19.128 1.00 95.00 394 LYS A O 1
ATOM 2917 N N . LEU A 1 395 ? 9.258 -7.300 -18.393 1.00 96.00 395 LEU A N 1
ATOM 2918 C CA . LEU A 1 395 ? 9.880 -6.555 -19.485 1.00 96.00 395 LEU A CA 1
ATOM 2919 C C . LEU A 1 395 ? 9.538 -7.215 -20.819 1.00 96.00 395 LEU A C 1
ATOM 2921 O O . LEU A 1 395 ? 8.959 -6.569 -21.678 1.00 96.00 395 LEU A O 1
ATOM 2925 N N . PHE A 1 396 ? 9.775 -8.523 -20.938 1.00 96.25 396 PHE A N 1
ATOM 2926 C CA . PHE A 1 396 ? 9.459 -9.286 -22.140 1.00 96.25 396 PHE A CA 1
ATOM 2927 C C . PHE A 1 396 ? 7.992 -9.120 -22.560 1.00 96.25 396 PHE A C 1
ATOM 2929 O O . PHE A 1 396 ? 7.715 -8.829 -23.720 1.00 96.25 396 PHE A O 1
ATOM 2936 N N . TYR A 1 397 ? 7.032 -9.272 -21.643 1.00 93.62 397 TYR A N 1
ATOM 2937 C CA . TYR A 1 397 ? 5.613 -9.158 -22.001 1.00 93.62 397 TYR A CA 1
ATOM 2938 C C . TYR A 1 397 ? 5.137 -7.719 -22.240 1.00 93.62 397 TYR A C 1
ATOM 2940 O O . TYR A 1 397 ? 4.138 -7.546 -22.940 1.00 93.62 397 TYR A O 1
ATOM 2948 N N . ALA A 1 398 ? 5.836 -6.722 -21.697 1.00 90.88 398 ALA A N 1
ATOM 2949 C CA . ALA A 1 398 ? 5.575 -5.305 -21.938 1.00 90.88 398 ALA A CA 1
ATOM 2950 C C . ALA A 1 398 ? 6.187 -4.808 -23.263 1.00 90.88 398 ALA A C 1
ATOM 2952 O O . ALA A 1 398 ? 5.622 -3.923 -23.894 1.00 90.88 398 ALA A O 1
ATOM 2953 N N . SER A 1 399 ? 7.300 -5.404 -23.696 1.00 92.50 399 SER A N 1
ATOM 2954 C CA . SER A 1 399 ? 8.065 -5.033 -24.889 1.00 92.50 399 SER A CA 1
ATOM 2955 C C . SER A 1 399 ? 7.329 -5.222 -26.223 1.00 92.50 399 SER A C 1
ATOM 2957 O O . SER A 1 399 ? 6.383 -6.011 -26.351 1.00 92.50 399 SER A O 1
ATOM 2959 N N . SER A 1 400 ? 7.836 -4.542 -27.260 1.00 91.75 400 SER A N 1
ATOM 2960 C CA . SER A 1 400 ? 7.404 -4.746 -28.647 1.00 91.75 400 SER A CA 1
ATOM 2961 C C . SER A 1 400 ? 7.701 -6.174 -29.130 1.00 91.75 400 SER A C 1
ATOM 2963 O O . SER A 1 400 ? 8.454 -6.925 -28.506 1.00 91.75 400 SER A O 1
ATOM 2965 N N . LYS A 1 401 ? 7.124 -6.574 -30.270 1.00 92.69 401 LYS A N 1
ATOM 2966 C CA . LYS A 1 401 ? 7.364 -7.916 -30.833 1.00 92.69 401 LYS A CA 1
ATOM 2967 C C . LYS A 1 401 ? 8.832 -8.109 -31.219 1.00 92.69 401 LYS A C 1
ATOM 2969 O O . LYS A 1 401 ? 9.394 -9.177 -31.007 1.00 92.69 401 LYS A O 1
ATOM 2974 N N . GLU A 1 402 ? 9.443 -7.067 -31.762 1.00 93.88 402 GLU A N 1
ATOM 2975 C CA . GLU A 1 402 ? 10.834 -7.036 -32.206 1.00 93.88 402 GLU A CA 1
ATOM 2976 C C . GLU A 1 402 ? 11.773 -7.186 -31.003 1.00 93.88 402 GLU A C 1
ATOM 2978 O O . GLU A 1 402 ? 12.686 -8.010 -31.010 1.00 93.88 402 GLU A O 1
ATOM 2983 N N . GLN A 1 403 ? 11.486 -6.463 -29.919 1.00 94.50 403 GLN A N 1
ATOM 2984 C CA . GLN A 1 403 ? 12.214 -6.579 -28.658 1.00 94.50 403 GLN A CA 1
ATOM 2985 C C . GLN A 1 403 ? 12.030 -7.957 -28.011 1.00 94.50 403 GLN A C 1
ATOM 2987 O O . GLN A 1 403 ? 13.000 -8.539 -27.536 1.00 94.50 403 GLN A O 1
ATOM 2992 N N . GLN A 1 404 ? 10.817 -8.522 -28.027 1.00 96.00 404 GLN A N 1
ATOM 2993 C CA . GLN A 1 404 ? 10.566 -9.888 -27.552 1.00 96.00 404 GLN A CA 1
ATOM 2994 C C . GLN A 1 404 ? 11.428 -10.909 -28.295 1.00 96.00 404 GLN A C 1
ATOM 2996 O O . GLN A 1 404 ? 12.009 -11.798 -27.675 1.00 96.00 404 GLN A O 1
ATOM 3001 N N . GLU A 1 405 ? 11.534 -10.782 -29.615 1.00 95.88 405 GLU A N 1
ATOM 3002 C CA . GLU A 1 405 ? 12.387 -11.652 -30.424 1.00 95.88 405 GLU A CA 1
ATOM 3003 C C . GLU A 1 405 ? 13.868 -11.460 -30.124 1.00 95.88 405 GLU A C 1
ATOM 3005 O O . GLU A 1 405 ? 14.578 -12.458 -30.013 1.00 95.88 405 GLU A O 1
ATOM 3010 N N . SER A 1 406 ? 14.316 -10.218 -29.925 1.00 95.50 406 SER A N 1
ATOM 3011 C CA . SER A 1 406 ? 15.692 -9.926 -29.513 1.00 95.50 406 SER A CA 1
ATOM 3012 C C . SER A 1 406 ? 16.023 -10.567 -28.157 1.00 95.50 406 SER A C 1
ATOM 3014 O O . SER A 1 406 ? 16.984 -11.331 -28.043 1.00 95.50 406 SER A O 1
ATOM 3016 N N . ILE A 1 407 ? 15.164 -10.372 -27.148 1.00 96.94 407 ILE A N 1
ATOM 3017 C CA . ILE A 1 407 ? 15.313 -10.978 -25.814 1.00 96.94 407 ILE A CA 1
ATOM 3018 C C . ILE A 1 407 ? 15.351 -12.509 -25.920 1.00 96.94 407 ILE A C 1
ATOM 3020 O O . ILE A 1 407 ? 16.219 -13.162 -25.335 1.00 96.94 407 ILE A O 1
ATOM 3024 N N . ALA A 1 408 ? 14.413 -13.104 -26.665 1.00 97.56 408 ALA A N 1
ATOM 3025 C CA . ALA A 1 408 ? 14.342 -14.551 -26.831 1.00 97.56 408 ALA A CA 1
ATOM 3026 C C . ALA A 1 408 ? 15.570 -15.108 -27.561 1.00 97.56 408 ALA A C 1
ATOM 3028 O O . ALA A 1 408 ? 16.104 -16.134 -27.139 1.00 97.56 408 ALA A O 1
ATOM 3029 N N . ALA A 1 409 ? 16.052 -14.418 -28.600 1.00 96.31 409 ALA A N 1
ATOM 3030 C CA . ALA A 1 409 ? 17.265 -14.779 -29.322 1.00 96.31 409 ALA A CA 1
ATOM 3031 C C . ALA A 1 409 ? 18.490 -14.744 -28.406 1.00 96.31 409 ALA A C 1
ATOM 3033 O O . ALA A 1 409 ? 19.209 -15.741 -28.332 1.00 96.31 409 ALA A O 1
ATOM 3034 N N . ALA A 1 410 ? 18.678 -13.663 -27.643 1.00 95.62 410 ALA A N 1
ATOM 3035 C CA . ALA A 1 410 ? 19.782 -13.535 -26.697 1.00 95.62 410 ALA A CA 1
ATOM 3036 C C . ALA A 1 410 ? 19.796 -14.693 -25.682 1.00 95.62 410 ALA A C 1
ATOM 3038 O O . ALA A 1 410 ? 20.827 -15.332 -25.473 1.00 95.62 410 ALA A O 1
ATOM 3039 N N . LEU A 1 411 ? 18.640 -15.035 -25.103 1.00 97.12 411 LEU A N 1
ATOM 3040 C CA . LEU A 1 411 ? 18.531 -16.118 -24.119 1.00 97.12 411 LEU A CA 1
ATOM 3041 C C . LEU A 1 411 ? 18.664 -17.521 -24.740 1.00 97.12 411 LEU A C 1
ATOM 3043 O O . LEU A 1 411 ? 19.173 -18.431 -24.080 1.00 97.12 411 LEU A O 1
ATOM 3047 N N . ALA A 1 412 ? 18.226 -17.716 -25.987 1.00 95.44 412 ALA A N 1
ATOM 3048 C CA . ALA A 1 412 ? 18.304 -19.003 -26.680 1.00 95.44 412 ALA A CA 1
ATOM 3049 C C . ALA A 1 412 ? 19.755 -19.433 -26.955 1.00 95.44 412 ALA A C 1
ATOM 3051 O O . ALA A 1 412 ? 20.070 -20.613 -26.806 1.00 95.44 412 ALA A O 1
ATOM 3052 N N . THR A 1 413 ? 20.664 -18.486 -27.234 1.00 95.75 413 THR A N 1
ATOM 3053 C CA . THR A 1 413 ? 22.100 -18.789 -27.448 1.00 95.75 413 THR A CA 1
ATOM 3054 C C . THR A 1 413 ? 22.767 -19.476 -26.250 1.00 95.75 413 THR A C 1
ATOM 3056 O O . THR A 1 413 ? 23.765 -20.179 -26.395 1.00 95.75 413 THR A O 1
ATOM 3059 N N . VAL A 1 414 ? 22.201 -19.308 -25.053 1.00 95.62 414 VAL A N 1
ATOM 3060 C CA . VAL A 1 414 ? 22.739 -19.811 -23.782 1.00 95.62 414 VAL A CA 1
ATOM 3061 C C . VAL A 1 414 ? 21.732 -20.693 -23.033 1.00 95.62 414 VAL A C 1
ATOM 3063 O O . VAL A 1 414 ? 21.793 -20.825 -21.805 1.00 95.62 414 VAL A O 1
ATOM 3066 N N . LEU A 1 415 ? 20.818 -21.348 -23.757 1.00 94.94 415 LEU A N 1
ATOM 3067 C CA . LEU A 1 415 ? 19.724 -22.138 -23.181 1.00 94.94 415 LEU A CA 1
ATOM 3068 C C . LEU A 1 415 ? 20.209 -23.228 -22.210 1.00 94.94 415 LEU A C 1
ATOM 3070 O O . LEU A 1 415 ? 19.620 -23.420 -21.140 1.00 94.94 415 LEU A O 1
ATOM 3074 N N . ASN A 1 416 ? 21.316 -23.899 -22.544 1.00 94.00 416 ASN A N 1
ATOM 3075 C CA . ASN A 1 416 ? 21.931 -24.935 -21.706 1.00 94.00 416 ASN A CA 1
ATOM 3076 C C . ASN A 1 416 ? 22.410 -24.376 -20.358 1.00 94.00 416 ASN A C 1
ATOM 3078 O O . ASN A 1 416 ? 22.194 -24.992 -19.313 1.00 94.00 416 ASN A O 1
ATOM 3082 N N . ARG A 1 417 ? 23.000 -23.173 -20.365 1.00 93.62 417 ARG A N 1
ATOM 3083 C CA . ARG A 1 417 ? 23.483 -22.492 -19.156 1.00 93.62 417 ARG A CA 1
ATOM 3084 C C . ARG A 1 417 ? 22.321 -22.074 -18.259 1.00 93.62 417 ARG A C 1
ATOM 3086 O O . ARG A 1 417 ? 22.351 -22.326 -17.056 1.00 93.62 417 ARG A O 1
ATOM 3093 N N . ILE A 1 418 ? 21.284 -21.466 -18.836 1.00 95.31 418 ILE A N 1
ATOM 3094 C CA . ILE A 1 418 ? 20.117 -20.981 -18.085 1.00 95.31 418 ILE A CA 1
ATOM 3095 C C . ILE A 1 418 ? 19.322 -22.159 -17.496 1.00 95.31 418 ILE A C 1
ATOM 3097 O O . ILE A 1 418 ? 18.908 -22.118 -16.337 1.00 95.31 418 ILE A O 1
ATOM 3101 N N . SER A 1 419 ? 19.181 -23.261 -18.237 1.00 94.81 419 SER A N 1
ATOM 3102 C CA . SER A 1 419 ? 18.462 -24.462 -17.779 1.00 94.81 419 SER A CA 1
ATOM 3103 C C . SER A 1 419 ? 19.150 -25.193 -16.612 1.00 94.81 419 SER A C 1
ATOM 3105 O O . SER A 1 419 ? 18.518 -25.993 -15.908 1.00 94.81 419 SER A O 1
ATOM 3107 N N . GLY A 1 420 ? 20.430 -24.900 -16.353 1.00 94.19 420 GLY A N 1
ATOM 3108 C CA . GLY A 1 420 ? 21.206 -25.507 -15.271 1.00 94.19 420 GLY A CA 1
ATOM 3109 C C . GLY A 1 420 ? 20.683 -25.185 -13.864 1.00 94.19 420 GLY A C 1
ATOM 3110 O O . GLY A 1 420 ? 20.815 -26.002 -12.953 1.00 94.19 420 GLY A O 1
ATOM 3111 N N . ASN A 1 421 ? 20.004 -24.049 -13.665 1.00 93.19 421 ASN A N 1
ATOM 3112 C CA . ASN A 1 421 ? 19.499 -23.630 -12.352 1.00 93.19 421 ASN A CA 1
ATOM 3113 C C . ASN A 1 421 ? 17.968 -23.456 -12.313 1.00 93.19 421 ASN A C 1
ATOM 3115 O O . ASN A 1 421 ? 17.292 -23.366 -13.335 1.00 93.19 421 ASN A O 1
ATOM 3119 N N . ARG A 1 422 ? 17.393 -23.467 -11.099 1.00 95.88 422 ARG A N 1
ATOM 3120 C CA . ARG A 1 422 ? 15.931 -23.406 -10.906 1.00 95.88 422 ARG A CA 1
ATOM 3121 C C . ARG A 1 422 ? 15.307 -22.107 -11.447 1.00 95.88 422 ARG A C 1
ATOM 3123 O O . ARG A 1 422 ? 14.305 -22.237 -12.142 1.00 95.88 422 ARG A O 1
ATOM 3130 N N . PRO A 1 423 ? 15.828 -20.900 -11.145 1.00 95.19 423 PRO A N 1
ATOM 3131 C CA . PRO A 1 423 ? 15.296 -19.658 -11.710 1.00 95.19 423 PRO A CA 1
ATOM 3132 C C . PRO A 1 423 ? 15.295 -19.663 -13.238 1.00 95.19 423 PRO A C 1
ATOM 3134 O O . PRO A 1 423 ? 14.265 -19.385 -13.840 1.00 95.19 423 PRO A O 1
ATOM 3137 N N . GLY A 1 424 ? 16.402 -20.081 -13.848 1.00 96.94 424 GLY A N 1
ATOM 3138 C CA . GLY A 1 424 ? 16.554 -20.110 -15.292 1.00 96.94 424 GLY A CA 1
ATOM 3139 C C . GLY A 1 424 ? 15.613 -21.094 -15.978 1.00 96.94 424 GLY A C 1
ATOM 3140 O O . GLY A 1 424 ? 14.988 -20.721 -16.962 1.00 96.94 424 GLY A O 1
ATOM 3141 N N . ARG A 1 425 ? 15.401 -22.301 -15.429 1.00 97.50 425 ARG A N 1
ATOM 3142 C CA . ARG A 1 425 ? 14.371 -23.225 -15.954 1.00 97.50 425 ARG A CA 1
ATOM 3143 C C . ARG A 1 425 ? 12.981 -22.602 -15.963 1.00 97.50 425 ARG A C 1
ATOM 3145 O O . ARG A 1 425 ? 12.265 -22.725 -16.947 1.00 97.50 425 ARG A O 1
ATOM 3152 N N . LEU A 1 426 ? 12.620 -21.905 -14.886 1.00 97.38 426 LEU A N 1
ATOM 3153 C CA . LEU A 1 426 ? 11.333 -21.218 -14.822 1.00 97.38 426 LEU A CA 1
ATOM 3154 C C . LEU A 1 426 ? 11.240 -20.108 -15.879 1.00 97.38 426 LEU A C 1
ATOM 3156 O O . LEU A 1 426 ? 10.192 -19.976 -16.497 1.00 97.38 426 LEU A O 1
ATOM 3160 N N . THR A 1 427 ? 12.326 -19.374 -16.135 1.00 97.38 427 THR A N 1
ATOM 3161 C CA . THR A 1 427 ? 12.389 -18.366 -17.208 1.00 97.38 427 THR A CA 1
ATOM 3162 C C . THR A 1 427 ? 12.247 -19.004 -18.596 1.00 97.38 427 THR A C 1
ATOM 3164 O O . THR A 1 427 ? 11.462 -18.531 -19.415 1.00 97.38 427 THR A O 1
ATOM 3167 N N . VAL A 1 428 ? 12.944 -20.117 -18.857 1.00 97.56 428 VAL A N 1
ATOM 3168 C CA . VAL A 1 428 ? 12.832 -20.895 -20.107 1.00 97.56 428 VAL A CA 1
ATOM 3169 C C . VAL A 1 428 ? 11.389 -21.338 -20.346 1.00 97.56 428 VAL A C 1
ATOM 3171 O O . VAL A 1 428 ? 10.866 -21.178 -21.452 1.00 97.56 428 VAL A O 1
ATOM 3174 N N . ASP A 1 429 ? 10.733 -21.844 -19.302 1.00 96.50 429 ASP A N 1
ATOM 3175 C CA . ASP A 1 429 ? 9.340 -22.280 -19.353 1.00 96.50 429 ASP A CA 1
ATOM 3176 C C . ASP A 1 429 ? 8.370 -21.106 -19.533 1.00 96.50 429 ASP A C 1
ATOM 3178 O O . ASP A 1 429 ? 7.390 -21.231 -20.274 1.00 96.50 429 ASP A O 1
ATOM 3182 N N . ALA A 1 430 ? 8.617 -19.976 -18.864 1.00 96.00 430 ALA A N 1
ATOM 3183 C CA . ALA A 1 430 ? 7.769 -18.787 -18.909 1.00 96.00 430 ALA A CA 1
ATOM 3184 C C . ALA A 1 430 ? 7.808 -18.110 -20.283 1.00 96.00 430 ALA A C 1
ATOM 3186 O O . ALA A 1 430 ? 6.755 -17.755 -20.810 1.00 96.00 430 ALA A O 1
ATOM 3187 N N . LEU A 1 431 ? 8.997 -17.987 -20.880 1.00 96.88 431 LEU A N 1
ATOM 3188 C CA . LEU A 1 431 ? 9.213 -17.332 -22.175 1.00 96.88 431 LEU A CA 1
ATOM 3189 C C . LEU A 1 431 ? 9.140 -18.300 -23.366 1.00 96.88 431 LEU A C 1
ATOM 3191 O O . LEU A 1 431 ? 9.276 -17.887 -24.516 1.00 96.88 431 LEU A O 1
ATOM 3195 N N . LYS A 1 432 ? 8.916 -19.596 -23.108 1.00 96.88 432 LYS A N 1
ATOM 3196 C CA . LYS A 1 432 ? 8.804 -20.653 -24.130 1.00 96.88 432 LYS A CA 1
ATOM 3197 C C . LYS A 1 432 ? 10.034 -20.734 -25.041 1.00 96.88 432 LYS A C 1
ATOM 3199 O O . LYS A 1 432 ? 9.905 -21.005 -26.231 1.00 96.88 432 LYS A O 1
ATOM 3204 N N . LEU A 1 433 ? 11.232 -20.555 -24.480 1.00 97.12 433 LEU A N 1
ATOM 3205 C CA . LEU A 1 433 ? 12.475 -20.449 -25.262 1.00 97.12 433 LEU A CA 1
ATOM 3206 C C . LEU A 1 433 ? 12.812 -21.726 -26.048 1.00 97.12 433 LEU A C 1
ATOM 3208 O O . LEU A 1 433 ? 13.351 -21.647 -27.143 1.00 97.12 433 LEU A O 1
ATOM 3212 N N . GLN A 1 434 ? 12.427 -22.904 -25.546 1.00 95.56 434 GLN A N 1
ATOM 3213 C CA . GLN A 1 434 ? 12.569 -24.155 -26.305 1.00 95.56 434 GLN A CA 1
ATOM 3214 C C . GLN A 1 434 ? 11.704 -24.184 -27.569 1.00 95.56 434 GLN A C 1
ATOM 3216 O O . GLN A 1 434 ? 12.076 -24.816 -28.553 1.00 95.56 434 GLN A O 1
ATOM 3221 N N . LEU A 1 435 ? 10.530 -23.546 -27.532 1.00 96.44 435 LEU A N 1
A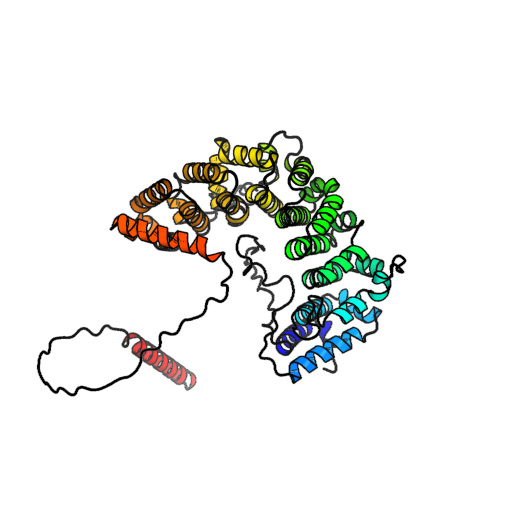TOM 3222 C CA . LEU A 1 435 ? 9.676 -23.432 -28.708 1.00 96.44 435 LEU A CA 1
ATOM 3223 C C . LEU A 1 435 ? 10.232 -22.381 -29.666 1.00 96.44 435 LEU A C 1
ATOM 3225 O O . LEU A 1 435 ? 10.205 -22.615 -30.861 1.00 96.44 435 LEU A O 1
ATOM 3229 N N . PHE A 1 436 ? 10.785 -21.277 -29.153 1.00 97.19 436 PHE A N 1
ATOM 3230 C CA . PHE A 1 436 ? 11.456 -20.268 -29.978 1.00 97.19 436 PHE A CA 1
ATOM 3231 C C . PHE A 1 436 ? 12.602 -20.859 -30.814 1.00 97.19 436 PHE A C 1
ATOM 3233 O O . PHE A 1 436 ? 12.717 -20.542 -31.995 1.00 97.19 436 PHE A O 1
ATOM 3240 N N . ASP A 1 437 ? 13.410 -21.735 -30.211 1.00 95.06 437 ASP A N 1
ATOM 3241 C CA . ASP A 1 437 ? 14.536 -22.408 -30.871 1.00 95.06 437 ASP A CA 1
ATOM 3242 C C . ASP A 1 437 ? 14.083 -23.384 -31.976 1.00 95.06 437 ASP A C 1
ATOM 3244 O O . ASP A 1 437 ? 14.692 -23.457 -33.038 1.00 95.06 437 ASP A O 1
ATOM 3248 N N . LYS A 1 438 ? 12.968 -24.095 -31.758 1.00 96.00 438 LYS A N 1
ATOM 3249 C CA . LYS A 1 438 ? 12.455 -25.121 -32.685 1.00 96.00 438 LYS A CA 1
ATOM 3250 C C . LYS A 1 438 ? 11.528 -24.579 -33.771 1.00 96.00 438 LYS A C 1
ATOM 3252 O O . LYS A 1 438 ? 11.596 -25.020 -34.912 1.00 96.00 438 LYS A O 1
ATOM 3257 N N . ASP A 1 439 ? 10.614 -23.687 -33.399 1.00 96.88 439 ASP A N 1
ATOM 3258 C CA . ASP A 1 439 ? 9.564 -23.145 -34.260 1.00 96.88 439 ASP A CA 1
ATOM 3259 C C . ASP A 1 439 ? 9.174 -21.727 -33.809 1.00 96.88 439 ASP A C 1
ATOM 3261 O O . ASP A 1 439 ? 8.305 -21.505 -32.953 1.00 96.88 439 ASP A O 1
ATOM 3265 N N . ARG A 1 440 ? 9.804 -20.735 -34.448 1.00 96.25 440 ARG A N 1
ATOM 3266 C CA . ARG A 1 440 ? 9.543 -19.312 -34.194 1.00 96.25 440 ARG A CA 1
ATOM 3267 C C . ARG A 1 440 ? 8.097 -18.910 -34.498 1.00 96.25 440 ARG A C 1
ATOM 3269 O O . ARG A 1 440 ? 7.567 -18.024 -33.828 1.00 96.25 440 ARG A O 1
ATOM 3276 N N . SER A 1 441 ? 7.439 -19.545 -35.469 1.00 95.75 441 SER A N 1
ATOM 3277 C CA . SER A 1 441 ? 6.058 -19.216 -35.843 1.00 95.75 441 SER A CA 1
ATOM 3278 C C . SER A 1 441 ? 5.077 -19.672 -34.762 1.00 95.75 441 SER A C 1
ATOM 3280 O O . SER A 1 441 ? 4.267 -18.878 -34.265 1.00 95.75 441 SER A O 1
ATOM 3282 N N . ALA A 1 442 ? 5.210 -20.922 -34.307 1.00 96.25 442 ALA A N 1
ATOM 3283 C CA . ALA A 1 442 ? 4.422 -21.444 -33.195 1.00 96.25 442 ALA A CA 1
ATOM 3284 C C . ALA A 1 442 ? 4.672 -20.654 -31.902 1.00 96.25 442 ALA A C 1
ATOM 3286 O O . ALA A 1 442 ? 3.723 -20.352 -31.165 1.00 96.25 442 ALA A O 1
ATOM 3287 N N . TRP A 1 443 ? 5.926 -20.263 -31.651 1.00 97.62 443 TRP A N 1
ATOM 3288 C CA . TRP A 1 443 ? 6.288 -19.422 -30.515 1.00 97.62 443 TRP A CA 1
ATOM 3289 C C . TRP A 1 443 ? 5.590 -18.058 -30.550 1.00 97.62 443 TRP A C 1
ATOM 3291 O O . TRP A 1 443 ? 4.913 -17.708 -29.578 1.00 97.62 443 TRP A O 1
ATOM 3301 N N . ARG A 1 444 ? 5.640 -17.334 -31.680 1.00 95.50 444 ARG A N 1
ATOM 3302 C CA . ARG A 1 444 ? 4.921 -16.055 -31.864 1.00 95.50 444 ARG A CA 1
ATOM 3303 C C . ARG A 1 444 ? 3.430 -16.209 -31.552 1.00 95.50 444 ARG A C 1
ATOM 3305 O O . ARG A 1 444 ? 2.843 -15.392 -30.837 1.00 95.50 444 ARG A O 1
ATOM 3312 N N . GLY A 1 445 ? 2.813 -17.290 -32.036 1.00 94.38 445 GLY A N 1
ATOM 3313 C CA . GLY A 1 445 ? 1.410 -17.608 -31.759 1.00 94.38 445 GLY A CA 1
ATOM 3314 C C . GLY A 1 445 ? 1.119 -17.884 -30.277 1.00 94.38 445 GLY A C 1
ATOM 3315 O O . GLY A 1 445 ? 0.037 -17.560 -29.778 1.00 94.38 445 GLY A O 1
ATOM 3316 N N . GLN A 1 446 ? 2.058 -18.475 -29.536 1.00 93.50 446 GLN A N 1
ATOM 3317 C CA . GLN A 1 446 ? 1.905 -18.730 -28.103 1.00 93.50 446 GLN A CA 1
ATOM 3318 C C . GLN A 1 446 ? 2.094 -17.466 -27.258 1.00 93.50 446 GLN A C 1
ATOM 3320 O O . GLN A 1 446 ? 1.262 -17.207 -26.384 1.00 93.50 446 GLN A O 1
ATOM 3325 N N . VAL A 1 447 ? 3.122 -16.663 -27.543 1.00 93.50 447 VAL A N 1
ATOM 3326 C CA . VAL A 1 447 ? 3.381 -15.388 -26.853 1.00 93.50 447 VAL A CA 1
ATOM 3327 C C . VAL A 1 447 ? 2.197 -14.437 -27.027 1.00 93.50 447 VAL A C 1
ATOM 3329 O O . VAL A 1 447 ? 1.692 -13.900 -26.041 1.00 93.50 447 VAL A O 1
ATOM 3332 N N . ARG A 1 448 ? 1.652 -14.324 -28.248 1.00 91.56 448 ARG A N 1
ATOM 3333 C CA . ARG A 1 448 ? 0.444 -13.526 -28.520 1.00 91.56 448 ARG A CA 1
ATOM 3334 C C . ARG A 1 448 ? -0.748 -13.960 -27.662 1.00 91.56 448 ARG A C 1
ATOM 3336 O O . ARG A 1 448 ? -1.422 -13.115 -27.079 1.00 91.56 448 ARG A O 1
ATOM 3343 N N . ARG A 1 449 ? -1.004 -15.270 -27.562 1.00 90.56 449 ARG A N 1
ATOM 3344 C CA . ARG A 1 449 ? -2.092 -15.816 -26.729 1.00 90.56 449 ARG A CA 1
ATOM 3345 C C . ARG A 1 449 ? -1.872 -15.547 -25.243 1.00 90.56 449 ARG A C 1
ATOM 3347 O O . ARG A 1 449 ? -2.839 -15.318 -24.525 1.00 90.56 449 ARG A O 1
ATOM 3354 N N . HIS A 1 450 ? -0.627 -15.590 -24.773 1.00 88.50 450 HIS A N 1
ATOM 3355 C CA . HIS A 1 450 ? -0.305 -15.255 -23.388 1.00 88.50 450 HIS A CA 1
ATOM 3356 C C . HIS A 1 450 ? -0.572 -13.775 -23.098 1.00 88.50 450 HIS A C 1
ATOM 3358 O O . HIS A 1 450 ? -1.251 -13.462 -22.124 1.00 88.50 450 HIS A O 1
ATOM 3364 N N . ARG A 1 451 ? -0.132 -12.878 -23.986 1.00 83.69 451 ARG A N 1
ATOM 3365 C CA . ARG A 1 451 ? -0.372 -11.436 -23.858 1.00 83.69 451 ARG A CA 1
ATOM 3366 C C . ARG A 1 451 ? -1.864 -11.101 -23.803 1.00 83.69 451 ARG A C 1
ATOM 3368 O O . ARG A 1 451 ? -2.298 -10.423 -22.884 1.00 83.69 451 ARG A O 1
ATOM 3375 N N . GLN A 1 452 ? -2.663 -11.690 -24.693 1.00 85.75 452 GLN A N 1
ATOM 3376 C CA . GLN A 1 452 ? -4.121 -11.515 -24.683 1.00 85.75 452 GLN A CA 1
ATOM 3377 C C . GLN A 1 452 ? -4.777 -11.987 -23.379 1.00 85.75 452 GLN A C 1
ATOM 3379 O O . GLN A 1 452 ? -5.767 -11.409 -22.946 1.00 85.75 452 GLN A O 1
ATOM 3384 N N . LYS A 1 453 ? -4.242 -13.030 -22.729 1.00 86.75 453 LYS A N 1
ATOM 3385 C CA . LYS A 1 453 ? -4.734 -13.468 -21.413 1.00 86.75 453 LYS A CA 1
ATOM 3386 C C . LYS A 1 453 ? -4.373 -12.486 -20.301 1.00 86.75 453 LYS A C 1
ATOM 3388 O O . LYS A 1 453 ? -5.178 -12.312 -19.393 1.00 86.75 453 LYS A O 1
ATOM 3393 N N . LEU A 1 454 ? -3.189 -11.878 -20.364 1.00 79.62 454 LEU A N 1
ATOM 3394 C CA . LEU A 1 454 ? -2.770 -10.850 -19.409 1.00 79.62 454 LEU A CA 1
ATOM 3395 C C . LEU A 1 454 ? -3.617 -9.579 -19.561 1.00 79.62 454 LEU A C 1
ATOM 3397 O O . LEU A 1 454 ? -4.083 -9.042 -18.564 1.00 79.62 454 LEU A O 1
ATOM 3401 N N . GLU A 1 455 ? -3.874 -9.152 -20.797 1.00 75.19 455 GLU A N 1
ATOM 3402 C CA . GLU A 1 455 ? -4.708 -7.983 -21.110 1.00 75.19 455 GLU A CA 1
ATOM 3403 C C . GLU A 1 455 ? -6.199 -8.240 -20.800 1.00 75.19 455 GLU A C 1
ATOM 3405 O O . GLU A 1 455 ? -6.873 -7.400 -20.210 1.00 75.19 455 GLU A O 1
ATOM 3410 N N . GLY A 1 456 ? -6.723 -9.424 -21.141 1.00 58.38 456 GLY A N 1
ATOM 3411 C CA . GLY A 1 456 ? -8.138 -9.782 -20.972 1.00 58.38 456 GLY A CA 1
ATOM 3412 C C . GLY A 1 456 ? -8.547 -10.223 -19.560 1.00 58.38 456 GLY A C 1
ATOM 3413 O O . GLY A 1 456 ? -9.736 -10.376 -19.289 1.00 58.38 456 GLY A O 1
ATOM 3414 N N . GLY A 1 457 ? -7.593 -10.433 -18.648 1.00 44.97 457 GLY A N 1
ATOM 3415 C CA . GLY A 1 457 ? -7.852 -10.810 -17.253 1.00 44.97 457 GLY A CA 1
ATOM 3416 C C . GLY A 1 457 ? -8.339 -9.667 -16.352 1.00 44.97 457 GLY A C 1
ATOM 3417 O O . GLY A 1 457 ? -8.657 -9.921 -15.194 1.00 44.97 457 GLY A O 1
ATOM 3418 N N . ALA A 1 458 ? -8.400 -8.433 -16.865 1.00 37.91 458 ALA A N 1
ATOM 3419 C CA . ALA A 1 458 ? -8.789 -7.232 -16.120 1.00 37.91 458 ALA A CA 1
ATOM 3420 C C . ALA A 1 458 ? -10.277 -6.842 -16.256 1.00 37.91 458 ALA A C 1
ATOM 3422 O O . ALA A 1 458 ? -10.703 -5.866 -15.643 1.00 37.91 458 ALA A O 1
ATOM 3423 N N . ALA A 1 459 ? -11.084 -7.580 -17.027 1.00 28.62 459 ALA A N 1
ATOM 3424 C CA . ALA A 1 459 ? -12.526 -7.344 -17.098 1.00 28.62 459 ALA A CA 1
ATOM 3425 C C . ALA A 1 459 ? -13.258 -8.121 -15.985 1.00 28.62 459 ALA A C 1
ATOM 3427 O O . ALA A 1 459 ? -12.985 -9.317 -15.810 1.00 28.62 459 ALA A O 1
ATOM 3428 N N . PRO A 1 460 ? -14.215 -7.511 -15.254 1.00 34.16 460 PRO A N 1
ATOM 3429 C CA . PRO A 1 460 ? -15.087 -8.274 -14.377 1.00 34.16 460 PRO A CA 1
ATOM 3430 C C . PRO A 1 460 ? -15.831 -9.280 -15.253 1.00 34.16 460 PRO A C 1
ATOM 3432 O O . PRO A 1 460 ? -16.375 -8.932 -16.303 1.00 34.16 460 PRO A O 1
ATOM 3435 N N . ARG A 1 461 ? -15.825 -10.552 -14.848 1.00 31.28 461 ARG A N 1
ATOM 3436 C CA . ARG A 1 461 ? -16.660 -11.579 -15.472 1.00 31.28 461 ARG A CA 1
ATOM 3437 C C . ARG A 1 461 ? -18.123 -11.244 -15.189 1.00 31.28 461 ARG A C 1
ATOM 3439 O O . ARG A 1 461 ? -18.715 -11.779 -14.259 1.00 31.28 461 ARG A O 1
ATOM 3446 N N . GLY A 1 462 ? -18.681 -10.344 -15.993 1.00 28.58 462 GLY A N 1
ATOM 3447 C CA . GLY A 1 462 ? -20.111 -10.143 -16.120 1.00 28.58 462 GLY A CA 1
ATOM 3448 C C . GLY A 1 462 ? -20.751 -11.452 -16.562 1.00 28.58 462 GLY A C 1
ATOM 3449 O O . GLY A 1 462 ? -20.235 -12.153 -17.437 1.00 28.58 462 GLY A O 1
ATOM 3450 N N . ALA A 1 463 ? -21.841 -11.802 -15.891 1.00 35.88 463 ALA A N 1
ATOM 3451 C CA . ALA A 1 463 ? -22.644 -12.983 -16.137 1.00 35.88 463 ALA A CA 1
ATOM 3452 C C . ALA A 1 463 ? -23.050 -13.077 -17.620 1.00 35.88 463 ALA A C 1
ATOM 3454 O O . ALA A 1 463 ? -23.943 -12.379 -18.087 1.00 35.88 463 ALA A O 1
ATOM 3455 N N . GLY A 1 464 ? -22.375 -13.956 -18.359 1.00 29.50 464 GLY A N 1
ATOM 3456 C CA . GLY A 1 464 ? -22.724 -14.348 -19.719 1.00 29.50 464 GLY A CA 1
ATOM 3457 C C . GLY A 1 464 ? -23.250 -15.775 -19.709 1.00 29.50 464 GLY A C 1
ATOM 3458 O O . GLY A 1 464 ? -22.500 -16.724 -19.483 1.00 29.50 464 GLY A O 1
ATOM 3459 N N . SER A 1 465 ? -24.556 -15.895 -19.907 1.00 32.28 465 SER A N 1
ATOM 3460 C CA . SER A 1 465 ? -25.362 -17.109 -19.996 1.00 32.28 465 SER A CA 1
ATOM 3461 C C . SER A 1 465 ? -24.680 -18.276 -20.729 1.00 32.28 465 SER A C 1
ATOM 3463 O O . SER A 1 465 ? -24.332 -18.213 -21.909 1.00 32.28 465 SER A O 1
ATOM 3465 N N . ARG A 1 466 ? -24.557 -19.414 -20.034 1.00 32.84 466 ARG A N 1
ATOM 3466 C CA . ARG A 1 466 ? -24.321 -20.714 -20.673 1.00 32.84 466 ARG A CA 1
ATOM 3467 C C . ARG A 1 466 ? -25.565 -21.074 -21.486 1.00 32.84 466 ARG A C 1
ATOM 3469 O O . ARG A 1 466 ? -26.511 -21.632 -20.939 1.00 32.84 466 ARG A O 1
ATOM 3476 N N . LYS A 1 467 ? -25.555 -20.798 -22.791 1.00 32.62 467 LYS A N 1
ATOM 3477 C CA . LYS A 1 467 ? -26.471 -21.448 -23.737 1.00 32.62 467 LYS A CA 1
ATOM 3478 C C . LYS A 1 467 ? -26.071 -22.923 -23.828 1.00 32.62 467 LYS A C 1
ATOM 3480 O O . LYS A 1 467 ? -25.126 -23.295 -24.523 1.00 32.62 467 LYS A O 1
ATOM 3485 N N . ARG A 1 468 ? -26.743 -23.746 -23.024 1.00 31.86 468 ARG A N 1
ATOM 3486 C CA . ARG A 1 468 ? -26.714 -25.207 -23.091 1.00 31.86 468 ARG A CA 1
ATOM 3487 C C . ARG A 1 468 ? -27.379 -25.581 -24.417 1.00 31.86 468 ARG A C 1
ATOM 3489 O O . ARG A 1 468 ? -28.538 -25.257 -24.630 1.00 31.86 468 ARG A O 1
ATOM 3496 N N . LYS A 1 469 ? -26.606 -26.156 -25.337 1.00 31.92 469 LYS A N 1
ATOM 3497 C CA . LYS A 1 469 ? -27.117 -26.684 -26.601 1.00 31.92 469 LYS A CA 1
ATOM 3498 C C . LYS A 1 469 ? -27.817 -28.004 -26.276 1.00 31.92 469 LYS A C 1
ATOM 3500 O O . LYS A 1 469 ? -27.132 -28.986 -25.996 1.00 31.92 469 LYS A O 1
ATOM 3505 N N . GLU A 1 470 ? -29.146 -27.974 -26.223 1.00 31.11 470 GLU A N 1
ATOM 3506 C CA . GLU A 1 470 ? -29.985 -29.167 -26.343 1.00 31.11 470 GLU A CA 1
ATOM 3507 C C . GLU A 1 470 ? -29.600 -29.883 -27.643 1.00 31.11 470 GLU A C 1
ATOM 3509 O O . GLU A 1 470 ? -29.437 -29.260 -28.697 1.00 31.11 470 GLU A O 1
ATOM 3514 N N . ARG A 1 471 ? -29.318 -31.179 -27.526 1.00 32.72 471 ARG A N 1
ATOM 3515 C CA . ARG A 1 471 ? -29.351 -32.111 -28.644 1.00 32.72 471 ARG A CA 1
ATOM 3516 C C . ARG A 1 471 ? -30.542 -33.000 -28.363 1.00 32.72 471 ARG A C 1
ATOM 3518 O O . ARG A 1 471 ? -30.551 -33.663 -27.328 1.00 32.72 471 ARG A O 1
ATOM 3525 N N . ASP A 1 472 ? -31.496 -32.927 -29.269 1.00 31.42 472 ASP A N 1
ATOM 3526 C CA . ASP A 1 472 ? -32.653 -33.794 -29.330 1.00 31.42 472 ASP A CA 1
ATOM 3527 C C . ASP A 1 472 ? -32.210 -35.242 -29.565 1.00 31.42 472 ASP A C 1
ATOM 3529 O O . ASP A 1 472 ? -31.305 -35.520 -30.362 1.00 31.42 472 ASP A O 1
ATOM 3533 N N . ASP A 1 473 ? -32.843 -36.127 -28.801 1.00 33.00 473 ASP A N 1
ATOM 3534 C CA . ASP A 1 473 ? -32.964 -37.554 -29.057 1.00 33.00 473 ASP A CA 1
ATOM 3535 C C . ASP A 1 473 ? -33.893 -37.761 -30.254 1.00 33.00 473 ASP A C 1
ATOM 3537 O O . ASP A 1 473 ? -35.017 -37.269 -30.234 1.00 33.00 473 ASP A O 1
ATOM 3541 N N . GLU A 1 474 ? -33.458 -38.547 -31.239 1.00 32.09 474 GLU A N 1
ATOM 3542 C CA . GLU A 1 474 ? -34.352 -39.402 -32.025 1.00 32.09 474 GLU A CA 1
ATOM 3543 C C . GLU A 1 474 ? -33.549 -40.498 -32.752 1.00 32.09 474 GLU A C 1
ATOM 3545 O O . GLU A 1 474 ? -32.720 -40.222 -33.618 1.00 32.09 474 GLU A O 1
ATOM 3550 N N . GLY A 1 475 ? -33.811 -41.750 -32.357 1.00 29.55 475 GLY A N 1
ATOM 3551 C CA . GLY A 1 475 ? -34.197 -42.819 -33.285 1.00 29.55 475 GLY A CA 1
ATOM 3552 C C . GLY A 1 475 ? -33.122 -43.585 -34.064 1.00 29.55 475 GLY A C 1
ATOM 3553 O O . GLY A 1 475 ? -32.694 -43.157 -35.126 1.00 29.55 475 GLY A O 1
ATOM 3554 N N . ASP A 1 476 ? -32.831 -44.792 -33.568 1.00 27.92 476 ASP A N 1
ATOM 3555 C CA . ASP A 1 476 ? -32.695 -46.063 -34.303 1.00 27.92 476 ASP A CA 1
ATOM 3556 C C . ASP A 1 476 ? -31.853 -46.155 -35.592 1.00 27.92 476 ASP A C 1
ATOM 3558 O O . ASP A 1 476 ? -32.270 -45.755 -36.673 1.00 27.92 476 ASP A O 1
ATOM 3562 N N . HIS A 1 477 ? -30.780 -46.956 -35.523 1.00 30.94 477 HIS A N 1
ATOM 3563 C CA . HIS A 1 477 ? -30.724 -48.170 -36.345 1.00 30.94 477 HIS A CA 1
ATOM 3564 C C . HIS A 1 477 ? -29.728 -49.208 -35.807 1.00 30.94 477 HIS A C 1
ATOM 3566 O O . HIS A 1 477 ? -28.570 -48.914 -35.512 1.00 30.94 477 HIS A O 1
ATOM 3572 N N . ALA A 1 478 ? -30.220 -50.443 -35.706 1.00 30.12 478 ALA A N 1
ATOM 3573 C CA . ALA A 1 478 ? -29.458 -51.660 -35.480 1.00 30.12 478 ALA A CA 1
ATOM 3574 C C . ALA A 1 478 ? -28.599 -52.008 -36.707 1.00 30.12 478 ALA A C 1
ATOM 3576 O O . ALA A 1 478 ? -29.017 -51.803 -37.845 1.00 30.12 478 ALA A O 1
ATOM 3577 N N . GLY A 1 479 ? -27.420 -52.581 -36.471 1.00 28.70 479 GLY A N 1
ATOM 3578 C CA . GLY A 1 479 ? -26.525 -53.041 -37.527 1.00 28.70 479 GLY A CA 1
ATOM 3579 C C . GLY A 1 479 ? -25.285 -53.707 -36.951 1.00 28.70 479 GLY A C 1
ATOM 3580 O O . GLY A 1 479 ? -24.264 -53.061 -36.746 1.00 28.70 479 GLY A O 1
ATOM 3581 N N . ASP A 1 480 ? -25.443 -54.992 -36.663 1.00 28.62 480 ASP A N 1
ATOM 3582 C CA . ASP A 1 480 ? -24.411 -55.993 -36.398 1.00 28.62 480 ASP A CA 1
ATOM 3583 C C . ASP A 1 480 ? -23.260 -55.914 -37.419 1.00 28.62 480 ASP A C 1
ATOM 3585 O O . ASP A 1 480 ? -23.534 -55.764 -38.609 1.00 28.62 480 ASP A O 1
ATOM 3589 N N . LEU A 1 481 ? -22.003 -56.041 -36.971 1.00 29.91 481 LEU A N 1
ATOM 3590 C CA . LEU A 1 481 ? -20.908 -56.678 -37.720 1.00 29.91 481 LEU A CA 1
ATOM 3591 C C . LEU A 1 481 ? -19.651 -56.811 -36.842 1.00 29.91 481 LEU A C 1
ATOM 3593 O O . LEU A 1 481 ? -18.967 -55.842 -36.503 1.00 29.91 481 LEU A O 1
ATOM 3597 N N . ASP A 1 482 ? -19.362 -58.067 -36.521 1.00 28.02 482 ASP A N 1
ATOM 3598 C CA . ASP A 1 482 ? -18.095 -58.594 -36.035 1.00 28.02 482 ASP A CA 1
ATOM 3599 C C . ASP A 1 482 ? -16.904 -58.249 -36.949 1.00 28.02 482 ASP A C 1
ATOM 3601 O O . ASP A 1 482 ? -17.001 -58.282 -38.176 1.00 28.02 482 ASP A O 1
ATOM 3605 N N . GLY A 1 483 ? -15.727 -58.109 -36.329 1.00 27.09 483 GLY A N 1
ATOM 3606 C CA . GLY A 1 483 ? -14.536 -58.768 -36.865 1.00 27.09 483 GLY A CA 1
ATOM 3607 C C . GLY A 1 483 ? -13.295 -57.922 -37.179 1.00 27.09 483 GLY A C 1
ATOM 3608 O O . GLY A 1 483 ? -13.192 -57.295 -38.222 1.00 27.09 483 GLY A O 1
ATOM 3609 N N . ILE A 1 484 ? -12.268 -58.145 -36.347 1.00 29.05 484 ILE A N 1
ATOM 3610 C CA . ILE A 1 484 ? -10.858 -58.334 -36.746 1.00 29.05 484 ILE A CA 1
ATOM 3611 C C . ILE A 1 484 ? -10.062 -57.061 -37.114 1.00 29.05 484 ILE A C 1
ATOM 3613 O O . ILE A 1 484 ? -10.026 -56.635 -38.258 1.00 29.05 484 ILE A O 1
ATOM 3617 N N . PHE A 1 485 ? -9.274 -56.549 -36.159 1.00 29.88 485 PHE A N 1
ATOM 3618 C CA . PHE A 1 485 ? -7.802 -56.627 -36.230 1.00 29.88 485 PHE A CA 1
ATOM 3619 C C . PHE A 1 485 ? -7.174 -56.307 -34.863 1.00 29.88 485 PHE A C 1
ATOM 3621 O O . PHE A 1 485 ? -7.357 -55.238 -34.284 1.00 29.88 485 PHE A O 1
ATOM 3628 N N . ALA A 1 486 ? -6.432 -57.286 -34.352 1.00 30.56 486 ALA A N 1
ATOM 3629 C CA . ALA A 1 486 ? -5.571 -57.197 -33.185 1.00 30.56 486 ALA A CA 1
ATOM 3630 C C . ALA A 1 486 ? -4.228 -56.537 -33.546 1.00 30.56 486 ALA A C 1
ATOM 3632 O O . ALA A 1 486 ? -3.755 -56.687 -34.672 1.00 30.56 486 ALA A O 1
ATOM 3633 N N . GLY A 1 487 ? -3.567 -55.892 -32.574 1.00 26.52 487 GLY A N 1
ATOM 3634 C CA . GLY A 1 487 ? -2.146 -55.555 -32.716 1.00 26.52 487 GLY A CA 1
ATOM 3635 C C . GLY A 1 487 ? -1.556 -54.546 -31.725 1.00 26.52 487 GLY A C 1
ATOM 3636 O O . GLY A 1 487 ? -1.440 -53.375 -32.053 1.00 26.52 487 GLY A O 1
ATOM 3637 N N . ALA A 1 488 ? -1.082 -55.070 -30.589 1.00 28.91 488 ALA A N 1
ATOM 3638 C CA . ALA A 1 488 ? 0.123 -54.668 -29.840 1.00 28.91 488 ALA A CA 1
ATOM 3639 C C . ALA A 1 488 ? 0.172 -53.342 -29.030 1.00 28.91 488 ALA A C 1
ATOM 3641 O O . ALA A 1 488 ? 0.449 -52.259 -29.533 1.00 28.91 488 ALA A O 1
ATOM 3642 N N . ASP A 1 489 ? 0.008 -53.517 -27.712 1.00 31.16 489 ASP A N 1
ATOM 3643 C CA . ASP A 1 489 ? 0.969 -53.233 -26.626 1.00 31.16 489 ASP A CA 1
ATOM 3644 C C . ASP A 1 489 ? 1.676 -51.872 -26.475 1.00 31.16 489 ASP A C 1
ATOM 3646 O O . ASP A 1 489 ? 2.489 -51.438 -27.286 1.00 31.16 489 ASP A O 1
ATOM 3650 N N . GLY A 1 490 ? 1.508 -51.282 -25.279 1.00 30.56 490 GLY A N 1
ATOM 3651 C CA . GLY A 1 490 ? 2.354 -50.187 -24.795 1.00 30.56 490 GLY A CA 1
ATOM 3652 C C . GLY A 1 490 ? 1.927 -49.521 -23.481 1.00 30.56 490 GLY A C 1
ATOM 3653 O O . GLY A 1 490 ? 1.938 -48.296 -23.381 1.00 30.56 490 GLY A O 1
ATOM 3654 N N . ALA A 1 491 ? 1.525 -50.283 -22.455 1.00 34.88 491 ALA A N 1
ATOM 3655 C CA . ALA A 1 491 ? 1.139 -49.730 -21.151 1.00 34.88 491 ALA A CA 1
ATOM 3656 C C . ALA A 1 491 ? 2.355 -49.211 -20.347 1.00 34.88 491 ALA A C 1
ATOM 3658 O O . ALA A 1 491 ? 3.233 -49.968 -19.933 1.00 34.88 491 ALA A O 1
ATOM 3659 N N . GLY A 1 492 ? 2.384 -47.900 -20.088 1.00 33.62 492 GLY A N 1
ATOM 3660 C CA . GLY A 1 492 ? 3.460 -47.213 -19.366 1.00 33.62 492 GLY A CA 1
ATOM 3661 C C . GLY A 1 492 ? 3.490 -47.416 -17.831 1.00 33.62 492 GLY A C 1
ATOM 3662 O O . GLY A 1 492 ? 2.479 -47.729 -17.193 1.00 33.62 492 GLY A O 1
ATOM 3663 N N . PRO A 1 493 ? 4.649 -47.182 -17.179 1.00 38.50 493 PRO A N 1
ATOM 3664 C CA . PRO A 1 493 ? 4.935 -47.631 -15.819 1.00 38.50 493 PRO A CA 1
ATOM 3665 C C . PRO A 1 493 ? 4.597 -46.563 -14.765 1.00 38.50 493 PRO A C 1
ATOM 3667 O O . PRO A 1 493 ? 5.376 -45.646 -14.513 1.00 38.50 493 PRO A O 1
ATOM 3670 N N . LYS A 1 494 ? 3.458 -46.687 -14.068 1.00 45.06 494 LYS A N 1
ATOM 3671 C CA . LYS A 1 494 ? 3.166 -45.854 -12.872 1.00 45.06 494 LYS A CA 1
ATOM 3672 C C . LYS A 1 494 ? 2.720 -46.614 -11.616 1.00 45.06 494 LYS A C 1
ATOM 3674 O O . LYS A 1 494 ? 2.604 -46.001 -10.558 1.00 45.06 494 LYS A O 1
ATOM 3679 N N . LYS A 1 495 ? 2.563 -47.944 -11.663 1.00 45.69 495 LYS A N 1
ATOM 3680 C CA . LYS A 1 495 ? 2.135 -48.744 -10.492 1.00 45.69 495 LYS A CA 1
ATOM 3681 C C . LYS A 1 495 ? 3.262 -49.443 -9.709 1.00 45.69 495 LYS A C 1
ATOM 3683 O O . LYS A 1 495 ? 3.040 -49.795 -8.555 1.00 45.69 495 LYS A O 1
ATOM 3688 N N . LYS A 1 496 ? 4.489 -49.557 -10.240 1.00 46.09 496 LYS A N 1
ATOM 3689 C CA . LYS A 1 496 ? 5.584 -50.298 -9.565 1.00 46.09 496 LYS A CA 1
ATOM 3690 C C . LYS A 1 496 ? 6.259 -49.525 -8.411 1.00 46.09 496 LYS A C 1
ATOM 3692 O O . LYS A 1 496 ? 6.609 -50.115 -7.401 1.00 46.09 496 LYS A O 1
ATOM 3697 N N . LYS A 1 497 ? 6.305 -48.185 -8.459 1.00 48.78 497 LYS A N 1
ATOM 3698 C CA . LYS A 1 497 ? 6.966 -47.349 -7.424 1.00 48.78 497 LYS A CA 1
ATOM 3699 C C . LYS A 1 497 ? 6.214 -47.219 -6.087 1.00 48.78 497 LYS A C 1
ATOM 3701 O O . LYS A 1 497 ? 6.795 -46.741 -5.115 1.00 48.78 497 LYS A O 1
ATOM 3706 N N . LYS A 1 498 ? 4.933 -47.609 -6.017 1.00 51.75 498 LYS A N 1
ATOM 3707 C CA . LYS A 1 498 ? 4.141 -47.562 -4.769 1.00 51.75 498 LYS A CA 1
ATOM 3708 C C . LYS A 1 498 ? 4.244 -48.848 -3.939 1.00 51.75 498 LYS A C 1
ATOM 3710 O O . LYS A 1 498 ? 4.031 -48.770 -2.734 1.00 51.75 498 LYS A O 1
ATOM 3715 N N . LYS A 1 499 ? 4.604 -49.986 -4.549 1.00 55.72 499 LYS A N 1
ATOM 3716 C CA . LYS A 1 499 ? 4.735 -51.275 -3.848 1.00 55.72 499 LYS A CA 1
ATOM 3717 C C . LYS A 1 499 ? 6.053 -51.352 -3.062 1.00 55.72 499 LYS A C 1
ATOM 3719 O O . LYS A 1 499 ? 6.019 -51.546 -1.853 1.00 55.72 499 LYS A O 1
ATOM 3724 N N . ASP A 1 500 ? 7.169 -50.948 -3.673 1.00 60.28 500 ASP A N 1
ATOM 3725 C CA . ASP A 1 500 ? 8.499 -50.983 -3.029 1.00 60.28 500 ASP A CA 1
ATOM 3726 C C . ASP A 1 500 ? 8.641 -50.052 -1.806 1.00 60.28 500 ASP A C 1
ATOM 3728 O O . ASP A 1 500 ? 9.489 -50.262 -0.936 1.00 60.28 500 ASP A O 1
ATOM 3732 N N . LYS A 1 501 ? 7.809 -49.004 -1.707 1.00 64.81 501 LYS A N 1
ATOM 3733 C CA . LYS A 1 501 ? 7.830 -48.068 -0.569 1.00 64.81 501 LYS A CA 1
ATOM 3734 C C . LYS A 1 501 ? 7.017 -48.571 0.631 1.00 64.81 501 LYS A C 1
ATOM 3736 O O . LYS A 1 501 ? 7.275 -48.120 1.746 1.00 64.81 501 LYS A O 1
ATOM 3741 N N . LYS A 1 502 ? 6.061 -49.483 0.412 1.00 67.56 502 LYS A N 1
ATOM 3742 C CA . LYS A 1 502 ? 5.271 -50.109 1.482 1.00 67.56 502 LYS A CA 1
ATOM 3743 C C . LYS A 1 502 ? 6.083 -51.222 2.152 1.00 67.56 502 LYS A C 1
ATOM 3745 O O . LYS A 1 502 ? 6.269 -51.175 3.363 1.00 67.56 502 LYS A O 1
ATOM 3750 N N . ASP A 1 503 ? 6.743 -52.061 1.356 1.00 66.38 503 ASP A N 1
ATOM 3751 C CA . ASP A 1 503 ? 7.544 -53.185 1.865 1.00 66.38 503 ASP A CA 1
ATOM 3752 C C . ASP A 1 503 ? 8.775 -52.722 2.676 1.00 66.38 503 ASP A C 1
ATOM 3754 O O . ASP A 1 503 ? 9.147 -53.335 3.678 1.00 66.38 503 ASP A O 1
ATOM 3758 N N . LYS A 1 504 ? 9.372 -51.566 2.333 1.00 71.56 504 LYS A N 1
ATOM 3759 C CA . LYS A 1 504 ? 10.445 -50.952 3.143 1.00 71.56 504 LYS A CA 1
ATOM 3760 C C . LYS A 1 504 ? 9.963 -50.379 4.481 1.00 71.56 504 LYS A C 1
ATOM 3762 O O . LYS A 1 504 ? 10.756 -50.311 5.419 1.00 71.56 504 LYS A O 1
ATOM 3767 N N . LYS A 1 505 ? 8.702 -49.942 4.578 1.00 72.88 505 LYS A N 1
ATOM 3768 C CA . LYS A 1 505 ? 8.147 -49.375 5.818 1.00 72.88 505 LYS A CA 1
ATOM 3769 C C . LYS A 1 505 ? 7.790 -50.485 6.807 1.00 72.88 505 LYS A C 1
ATOM 3771 O O . LYS A 1 505 ? 8.100 -50.350 7.987 1.00 72.88 505 LYS A O 1
ATOM 3776 N N . ASP A 1 506 ? 7.264 -51.598 6.307 1.00 73.12 506 ASP A N 1
ATOM 3777 C CA . ASP A 1 506 ? 6.885 -52.742 7.139 1.00 73.12 506 ASP A CA 1
ATOM 3778 C C . ASP A 1 506 ? 8.126 -53.500 7.650 1.00 73.12 506 ASP A C 1
ATOM 3780 O O . ASP A 1 506 ? 8.195 -53.850 8.828 1.00 73.12 506 ASP A O 1
ATOM 3784 N N . LYS A 1 507 ? 9.193 -53.608 6.840 1.00 77.94 507 LYS A N 1
ATOM 3785 C CA . LYS A 1 507 ? 10.473 -54.194 7.287 1.00 77.94 507 LYS A CA 1
ATOM 3786 C C . LYS A 1 507 ? 11.201 -53.345 8.341 1.00 77.94 507 LYS A C 1
ATOM 3788 O O . LYS A 1 507 ? 11.898 -53.897 9.189 1.00 77.94 507 LYS A O 1
ATOM 3793 N N . LYS A 1 508 ? 11.040 -52.013 8.315 1.00 77.44 508 LYS A N 1
ATOM 3794 C CA . LYS A 1 508 ? 11.604 -51.120 9.345 1.00 77.44 508 LYS A CA 1
ATOM 3795 C C . LYS A 1 508 ? 10.817 -51.198 10.655 1.00 77.44 508 LYS A C 1
ATOM 3797 O O . LYS A 1 508 ? 11.430 -51.144 11.711 1.00 77.44 508 LYS A O 1
ATOM 3802 N N . LYS A 1 509 ? 9.493 -51.367 10.586 1.00 77.75 509 LYS A N 1
ATOM 3803 C CA . LYS A 1 509 ? 8.644 -51.492 11.777 1.00 77.75 509 LYS A CA 1
ATOM 3804 C C . LYS A 1 509 ? 8.880 -52.819 12.510 1.00 77.75 509 LYS A C 1
ATOM 3806 O O . LYS A 1 509 ? 8.980 -52.809 13.725 1.00 77.75 509 LYS A O 1
ATOM 3811 N N . LYS A 1 510 ? 9.081 -53.918 11.771 1.00 74.44 510 LYS A N 1
ATOM 3812 C CA . LYS A 1 510 ? 9.387 -55.234 12.357 1.00 74.44 510 LYS A CA 1
ATOM 3813 C C . LYS A 1 510 ? 10.737 -55.272 13.092 1.00 74.44 510 LYS A C 1
ATOM 3815 O O . LYS A 1 510 ? 10.800 -55.764 14.205 1.00 74.44 510 LYS A O 1
ATOM 3820 N N . ARG A 1 511 ? 11.784 -54.658 12.526 1.00 75.62 511 ARG A N 1
ATOM 3821 C CA . ARG A 1 511 ? 13.111 -54.568 13.173 1.00 75.62 511 ARG A CA 1
ATOM 3822 C C . ARG A 1 511 ? 13.162 -53.673 14.407 1.00 75.62 511 ARG A C 1
ATOM 3824 O O . ARG A 1 511 ? 14.103 -53.774 15.175 1.00 75.62 511 ARG A O 1
ATOM 3831 N N . GLN A 1 512 ? 12.220 -52.744 14.529 1.00 70.94 512 GLN A N 1
ATOM 3832 C CA . GLN A 1 512 ? 12.148 -51.853 15.681 1.00 70.94 512 GLN A CA 1
ATOM 3833 C C . GLN A 1 512 ? 11.372 -52.506 16.826 1.00 70.94 512 GLN A C 1
ATOM 3835 O O . GLN A 1 512 ? 11.681 -52.256 17.973 1.00 70.94 512 GLN A O 1
ATOM 3840 N N . GLN A 1 513 ? 10.437 -53.399 16.499 1.00 71.31 513 GLN A N 1
ATOM 3841 C CA . GLN A 1 513 ? 9.698 -54.192 17.475 1.00 71.31 513 GLN A CA 1
ATOM 3842 C C . GLN A 1 513 ? 10.547 -55.346 18.040 1.00 71.31 513 GLN A C 1
ATOM 3844 O O . GLN A 1 513 ? 10.531 -55.571 19.234 1.00 71.31 513 GLN A O 1
ATOM 3849 N N . GLU A 1 514 ? 11.377 -55.995 17.212 1.00 73.44 514 GLU A N 1
ATOM 3850 C CA . GLU A 1 514 ? 12.339 -57.022 17.666 1.00 73.44 514 GLU A CA 1
ATOM 3851 C C . GLU A 1 514 ? 13.501 -56.456 18.514 1.00 73.44 514 GLU A C 1
ATOM 3853 O O . GLU A 1 514 ? 14.235 -57.232 19.101 1.00 73.44 514 GLU A O 1
ATOM 3858 N N . ALA A 1 515 ? 13.693 -55.131 18.567 1.00 71.25 515 ALA A N 1
ATOM 3859 C CA . ALA A 1 515 ? 14.745 -54.488 19.367 1.00 71.25 515 ALA A CA 1
ATOM 3860 C C . ALA A 1 515 ? 14.234 -53.893 20.691 1.00 71.25 515 ALA A C 1
ATOM 3862 O O . ALA A 1 515 ? 15.046 -53.441 21.490 1.00 71.25 515 ALA A O 1
ATOM 3863 N N . ASP A 1 516 ? 12.912 -53.853 20.883 1.00 69.12 516 ASP A N 1
ATOM 3864 C CA . ASP A 1 516 ? 12.271 -53.393 22.121 1.00 69.12 516 ASP A CA 1
ATOM 3865 C C . ASP A 1 516 ? 11.834 -54.587 23.011 1.00 69.12 516 ASP A C 1
ATOM 3867 O O . ASP A 1 516 ? 11.422 -54.372 24.150 1.00 69.12 516 ASP A O 1
ATOM 3871 N N . ASP A 1 517 ? 11.932 -55.824 22.497 1.00 63.53 517 ASP A N 1
ATOM 3872 C CA . ASP A 1 517 ? 11.575 -57.084 23.179 1.00 63.53 517 ASP A CA 1
ATOM 3873 C C . ASP A 1 517 ? 12.810 -57.930 23.608 1.00 63.53 517 ASP A C 1
ATOM 3875 O O . ASP A 1 517 ? 12.631 -59.009 24.177 1.00 63.53 517 ASP A O 1
ATOM 3879 N N . ASP A 1 518 ? 14.035 -57.435 23.369 1.00 57.38 518 ASP A N 1
ATOM 3880 C CA . ASP A 1 518 ? 15.331 -57.936 23.889 1.00 57.38 518 ASP A CA 1
ATOM 3881 C C . ASP A 1 518 ? 15.916 -56.911 24.881 1.00 57.38 518 ASP A C 1
ATOM 3883 O O . ASP A 1 518 ? 16.551 -57.329 25.881 1.00 57.38 518 ASP A O 1
#

Secondary structure (DSSP, 8-state):
-TTHHHHHHSTTHHHHHHHHHHHHTTPPP-------TT---------S-TTSS-SSSS-----TT--HHHHHHHHHHHHHHHTS-HHHHHHHHHSHHHHHHHHHHHHHHHT-TTS-SSSS-GGGHHHHHHHHT--HHHHTTT--SS-HHHHHHHHHHHSHHHHHHHHHHHHH--HHHHHHHIIIIITTTHHHHHHSTTTHHHHHHHHHHHHHH--HHHHHHHHHHHGGGHHHHHHH-HHHHHHHHHHHHHHT-SHHHHHHHHHHHHHTT--SHHHHHHHHS-BPPPPTTPPPPTTGGG---BS-HHHHHHHHHHHHH---HHHHHHHHHHHH-GGGHHHHHHHHHSHHHIIIIIHHHHT-STTHHHHHHHHHHHHGGGHHHHHHSTTHHHHHHHHHHHS-HHHHHHHHHHHHTTHHHHHTSHHHHHHHHHHTHHHHHH-HHHHHHHHHHHHHHHHHTTS-----------------------------------SGGGHHHHHHHHHHHHHHHTTT--

Radius of gyration: 29.61 Å; chains: 1; bounding box: 70×81×71 Å